Protein AF-0000000073562584 (afdb_homodimer)

Radius of gyration: 32.73 Å; Cα contacts (8 Å, |Δi|>4): 921; chains: 2; bounding box: 102×85×93 Å

Solvent-accessible surface area (backbone atoms only — not comparable to full-atom values): 42427 Å² total; per-residue (Å²): 137,87,75,88,80,78,80,85,76,90,83,78,82,82,82,84,82,82,87,72,78,71,86,74,71,77,76,73,79,75,75,80,73,74,75,76,76,76,72,78,68,73,70,78,65,72,64,77,77,76,74,70,84,66,80,80,74,76,72,54,72,81,56,58,74,55,69,82,58,73,89,52,61,44,70,71,53,54,75,42,48,68,43,17,34,62,40,52,63,36,45,43,69,56,48,53,50,49,45,62,71,48,52,84,73,62,59,84,88,52,83,65,54,64,65,41,46,51,49,52,35,33,29,35,41,25,60,45,56,55,57,65,60,52,9,58,71,66,72,48,49,50,66,54,46,50,51,48,33,52,51,49,43,55,50,41,26,60,62,27,50,73,50,34,50,74,74,52,68,69,56,50,58,74,54,45,39,68,80,35,54,74,77,43,61,62,54,52,30,30,45,50,72,48,70,29,41,36,47,74,82,79,67,81,71,65,77,65,79,74,64,67,76,70,76,60,81,48,34,32,23,33,45,37,31,16,33,74,40,34,47,48,32,42,70,38,55,72,38,58,47,83,60,49,65,44,56,48,47,70,69,54,54,58,63,75,76,61,48,68,70,34,21,39,31,34,56,77,82,53,73,43,57,70,68,31,48,77,49,48,25,47,72,46,53,54,56,71,72,60,88,64,85,79,58,52,77,63,49,52,49,43,21,52,50,34,58,58,59,53,45,43,44,51,48,45,53,50,54,45,38,60,26,26,36,45,55,24,44,26,49,61,89,47,54,89,45,42,46,29,49,48,38,34,44,50,18,48,52,49,68,44,75,72,75,57,80,66,77,72,82,124,138,84,83,87,83,82,76,87,73,81,85,77,87,74,86,81,84,80,79,85,71,76,78,66,83,75,76,82,77,77,74,78,75,71,75,72,74,76,71,79,65,72,68,80,66,72,66,76,74,76,73,69,84,66,81,80,74,77,70,57,71,81,56,55,76,54,69,81,57,73,90,53,64,44,71,70,54,52,74,41,47,70,41,16,32,65,40,51,61,36,46,43,69,55,47,54,50,49,44,62,71,48,52,84,72,62,60,85,88,52,83,66,54,64,62,43,48,52,49,51,35,33,29,36,40,24,58,44,56,56,57,66,58,54,8,58,74,66,72,49,49,50,66,55,45,49,52,48,33,53,50,48,45,55,50,39,26,60,62,28,50,75,50,35,50,73,74,53,69,69,57,50,59,72,54,44,39,68,80,35,56,76,76,43,61,61,54,51,30,31,44,50,73,48,72,28,42,37,47,73,81,79,65,80,71,66,77,66,76,74,62,66,76,70,76,60,79,47,35,30,25,31,45,37,31,16,32,73,41,34,47,49,33,42,70,38,55,72,36,58,48,82,60,50,64,44,54,48,47,69,69,53,54,59,64,76,76,62,49,68,72,35,21,39,32,36,55,78,82,52,74,44,59,70,70,29,49,77,49,48,24,45,71,47,54,54,56,72,77,60,88,66,85,80,58,51,76,62,50,50,50,43,25,52,49,34,57,58,58,53,45,43,45,52,48,44,51,48,53,45,38,59,24,26,37,45,56,25,44,26,50,63,89,46,54,87,45,43,46,29,49,50,38,34,44,51,19,49,52,51,69,43,76,73,76,57,80,69,77,72,84,126

Sequence (724 aa):
MKLKILLIMKNVATDSPETCQPACEAEPATPKFRDAQTQWEDPSHVDHMYCSTTPSVKVDKATQCEAEMGPTVTSTMVIDDARSRLYTGVRMVQFFTLVTVLLPFSKPSITLPVVDQILMTLMKLKLNLILGDIAHRFNVSTSMASIVISHWIDVMGEQFKVLIPWLPRETIRATMPLSFQMNYPQTTCIIDCAESAMQRATNHDSRSDTFSQYKSRNTVKYLVAVAPNGLIMFISDAYAGRSSDKFITMDSGFLDYLRAGDEVMADRGFTIRDLLDERRVSLNIPAFTYRRNQLTNEETTRTRRVANVRIHVERAIQRLKVFKILSQTVPISMAPKLDNILTICAGLVNLKSPLIRVPREVMKLKILLIMKNVATDSPETCQPACEAEPATPKFRDAQTQWEDPSHVDHMYCSTTPSVKVDKATQCEAEMGPTVTSTMVIDDARSRLYTGVRMVQFFTLVTVLLPFSKPSITLPVVDQILMTLMKLKLNLILGDIAHRFNVSTSMASIVISHWIDVMGEQFKVLIPWLPRETIRATMPLSFQMNYPQTTCIIDCAESAMQRATNHDSRSDTFSQYKSRNTVKYLVAVAPNGLIMFISDAYAGRSSDKFITMDSGFLDYLRAGDEVMADRGFTIRDLLDERRVSLNIPAFTYRRNQLTNEETTRTRRVANVRIHVERAIQRLKVFKILSQTVPISMAPKLDNILTICAGLVNLKSPLIRVPREV

Structure (mmCIF, N/CA/C/O backbone):
data_AF-0000000073562584-model_v1
#
loop_
_entity.id
_entity.type
_entity.pdbx_description
1 polymer 'DDE Tnp4 domain-containing protein'
#
loop_
_atom_site.group_PDB
_atom_site.id
_atom_site.type_symbol
_atom_site.label_atom_id
_atom_site.label_alt_id
_atom_site.label_comp_id
_atom_site.label_asym_id
_atom_site.label_entity_id
_atom_site.label_seq_id
_atom_site.pdbx_PDB_ins_code
_atom_site.Cartn_x
_atom_site.Cartn_y
_atom_site.Cartn_z
_atom_site.occupancy
_atom_site.B_iso_or_equiv
_atom_site.auth_seq_id
_atom_site.auth_comp_id
_atom_site.auth_asym_id
_atom_site.auth_atom_id
_atom_site.pdbx_PDB_model_num
ATOM 1 N N . MET A 1 1 ? 57.938 27.078 -41.125 1 16.44 1 MET A N 1
ATOM 2 C CA . MET A 1 1 ? 57.344 27.672 -42.312 1 16.44 1 MET A CA 1
ATOM 3 C C . MET A 1 1 ? 55.938 28.156 -42.062 1 16.44 1 MET A C 1
ATOM 5 O O . MET A 1 1 ? 55.125 27.438 -41.5 1 16.44 1 MET A O 1
ATOM 9 N N . LYS A 1 2 ? 55.688 29.594 -42.188 1 17.22 2 LYS A N 1
ATOM 10 C CA . LYS A 1 2 ? 55.031 30.844 -41.906 1 17.22 2 LYS A CA 1
ATOM 11 C C . LYS A 1 2 ? 53.75 30.984 -42.719 1 17.22 2 LYS A C 1
ATOM 13 O O . LYS A 1 2 ? 53.781 31.438 -43.875 1 17.22 2 LYS A O 1
ATOM 18 N N . LEU A 1 3 ? 52.938 29.828 -42.844 1 17.05 3 LEU A N 1
ATOM 19 C CA . LEU A 1 3 ? 52.188 29.5 -44.031 1 17.05 3 LEU A CA 1
ATOM 20 C C . LEU A 1 3 ? 51.188 30.609 -44.344 1 17.05 3 LEU A C 1
ATOM 22 O O . LEU A 1 3 ? 50.688 31.297 -43.438 1 17.05 3 LEU A O 1
ATOM 26 N N . LYS A 1 4 ? 50.688 30.688 -45.594 1 16.3 4 LYS A N 1
ATOM 27 C CA . LYS A 1 4 ? 50.25 31.594 -46.625 1 16.3 4 LYS A CA 1
ATOM 28 C C . LYS A 1 4 ? 48.812 32.094 -46.375 1 16.3 4 LYS A C 1
ATOM 30 O O . LYS A 1 4 ? 47.875 31.297 -46.312 1 16.3 4 LYS A O 1
ATOM 35 N N . ILE A 1 5 ? 48.531 33.312 -45.688 1 15.74 5 ILE A N 1
ATOM 36 C CA . ILE A 1 5 ? 47.656 34.25 -44.969 1 15.74 5 ILE A CA 1
ATOM 37 C C . ILE A 1 5 ? 46.656 34.844 -45.969 1 15.74 5 ILE A C 1
ATOM 39 O O . ILE A 1 5 ? 45.969 35.812 -45.625 1 15.74 5 ILE A O 1
ATOM 43 N N . LEU A 1 6 ? 46.656 34.188 -47.219 1 15.73 6 LEU A N 1
ATOM 44 C CA . LEU A 1 6 ? 46.344 35.188 -48.219 1 15.73 6 LEU A CA 1
ATOM 45 C C . LEU A 1 6 ? 44.938 35.75 -48.031 1 15.73 6 LEU A C 1
ATOM 47 O O . LEU A 1 6 ? 44.094 35.094 -47.469 1 15.73 6 LEU A O 1
ATOM 51 N N . LEU A 1 7 ? 44.344 36.656 -48.938 1 15.59 7 LEU A N 1
ATOM 52 C CA . LEU A 1 7 ? 43.969 38.031 -49.219 1 15.59 7 LEU A CA 1
ATOM 53 C C . LEU A 1 7 ? 42.469 38.125 -49.406 1 15.59 7 LEU A C 1
ATOM 55 O O . LEU A 1 7 ? 41.812 39.094 -48.969 1 15.59 7 LEU A O 1
ATOM 59 N N . ILE A 1 8 ? 41.75 37.156 -50.062 1 15.28 8 ILE A N 1
ATOM 60 C CA . ILE A 1 8 ? 41.188 37.781 -51.281 1 15.28 8 ILE A CA 1
ATOM 61 C C . ILE A 1 8 ? 39.938 38.562 -50.906 1 15.28 8 ILE A C 1
ATOM 63 O O . ILE A 1 8 ? 39.344 38.344 -49.844 1 15.28 8 ILE A O 1
ATOM 67 N N . MET A 1 9 ? 38.656 38.438 -51.625 1 15.79 9 MET A N 1
ATOM 68 C CA . MET A 1 9 ? 38.062 39.25 -52.688 1 15.79 9 MET A CA 1
ATOM 69 C C . MET A 1 9 ? 36.781 39.938 -52.188 1 15.79 9 MET A C 1
ATOM 71 O O . MET A 1 9 ? 36.406 40.969 -52.719 1 15.79 9 MET A O 1
ATOM 75 N N . LYS A 1 10 ? 35.844 39.281 -51.562 1 16.84 10 LYS A N 1
ATOM 76 C CA . LYS A 1 10 ? 34.531 39.625 -52.125 1 16.84 10 LYS A CA 1
ATOM 77 C C . LYS A 1 10 ? 34.094 41.031 -51.688 1 16.84 10 LYS A C 1
ATOM 79 O O . LYS A 1 10 ? 34.375 41.406 -50.531 1 16.84 10 LYS A O 1
ATOM 84 N N . ASN A 1 11 ? 33.625 41.875 -52.625 1 16.86 11 ASN A N 1
ATOM 85 C CA . ASN A 1 11 ? 33.156 43.25 -52.875 1 16.86 11 ASN A CA 1
ATOM 86 C C . ASN A 1 11 ? 32.031 43.656 -51.938 1 16.86 11 ASN A C 1
ATOM 88 O O . ASN A 1 11 ? 31.234 42.812 -51.531 1 16.86 11 ASN A O 1
ATOM 92 N N . VAL A 1 12 ? 31.844 44.938 -51.656 1 16.55 12 VAL A N 1
ATOM 93 C CA . VAL A 1 12 ? 31.516 45.875 -50.562 1 16.55 12 VAL A CA 1
ATOM 94 C C . VAL A 1 12 ? 30.062 46.281 -50.656 1 16.55 12 VAL A C 1
ATOM 96 O O . VAL A 1 12 ? 29.578 47.125 -49.875 1 16.55 12 VAL A O 1
ATOM 99 N N . ALA A 1 13 ? 29.375 45.938 -51.844 1 16.83 13 ALA A N 1
ATOM 100 C CA . ALA A 1 13 ? 28.578 47.094 -52.188 1 16.83 13 ALA A CA 1
ATOM 101 C C . ALA A 1 13 ? 27.719 47.531 -51 1 16.83 13 ALA A C 1
ATOM 103 O O . ALA A 1 13 ? 27.453 46.75 -50.094 1 16.83 13 ALA A O 1
ATOM 104 N N . THR A 1 14 ? 26.766 48.469 -51.344 1 16.52 14 THR A N 1
ATOM 105 C CA . THR A 1 14 ? 26.406 49.812 -50.906 1 16.52 14 THR A CA 1
ATOM 106 C C . THR A 1 14 ? 25.359 49.75 -49.812 1 16.52 14 THR A C 1
ATOM 108 O O . THR A 1 14 ? 25.5 50.406 -48.781 1 16.52 14 THR A O 1
ATOM 111 N N . ASP A 1 15 ? 24.094 49.688 -50.281 1 18.39 15 ASP A N 1
ATOM 112 C CA . ASP A 1 15 ? 23.078 50.719 -50.094 1 18.39 15 ASP A CA 1
ATOM 113 C C . ASP A 1 15 ? 22.438 50.594 -48.688 1 18.39 15 ASP A C 1
ATOM 115 O O . ASP A 1 15 ? 22.344 49.5 -48.156 1 18.39 15 ASP A O 1
ATOM 119 N N . SER A 1 16 ? 21.797 51.656 -48.344 1 17.27 16 SER A N 1
ATOM 120 C CA . SER A 1 16 ? 21.703 52.281 -47.031 1 17.27 16 SER A CA 1
ATOM 121 C C . SER A 1 16 ? 20.781 51.469 -46.094 1 17.27 16 SER A C 1
ATOM 123 O O . SER A 1 16 ? 20.031 50.625 -46.562 1 17.27 16 SER A O 1
ATOM 125 N N . PRO A 1 17 ? 20.125 52.219 -45.219 1 17.3 17 PRO A N 1
ATOM 126 C CA . PRO A 1 17 ? 20.234 52.188 -43.75 1 17.3 17 PRO A CA 1
ATOM 127 C C . PRO A 1 17 ? 19.094 51.406 -43.094 1 17.3 17 PRO A C 1
ATOM 129 O O . PRO A 1 17 ? 19.312 50.688 -42.125 1 17.3 17 PRO A O 1
ATOM 132 N N . GLU A 1 18 ? 17.812 51.781 -43.531 1 18.31 18 GLU A N 1
ATOM 133 C CA . GLU A 1 18 ? 17.016 52.344 -42.469 1 18.31 18 GLU A CA 1
ATOM 134 C C . GLU A 1 18 ? 16.453 51.25 -41.562 1 18.31 18 GLU A C 1
ATOM 136 O O . GLU A 1 18 ? 16.391 50.094 -41.938 1 18.31 18 GLU A O 1
ATOM 141 N N . THR A 1 19 ? 15.336 51.75 -40.594 1 18.61 19 THR A N 1
ATOM 142 C CA . THR A 1 19 ? 15.023 51.625 -39.188 1 18.61 19 THR A CA 1
ATOM 143 C C . THR A 1 19 ? 14.148 50.375 -38.938 1 18.61 19 THR A C 1
ATOM 145 O O . THR A 1 19 ? 13.125 50.188 -39.625 1 18.61 19 THR A O 1
ATOM 148 N N . CYS A 1 20 ? 14.547 49.375 -38.156 1 16.91 20 CYS A N 1
ATOM 149 C CA . CYS A 1 20 ? 14.25 47.969 -38.062 1 16.91 20 CYS A CA 1
ATOM 150 C C . CYS A 1 20 ? 12.883 47.719 -37.438 1 16.91 20 CYS A C 1
ATOM 152 O O . CYS A 1 20 ? 12.391 46.594 -37.406 1 16.91 20 CYS A O 1
ATOM 154 N N . GLN A 1 21 ? 12.266 48.781 -36.75 1 18.09 21 GLN A N 1
ATOM 155 C CA . GLN A 1 21 ? 11.938 48.125 -35.469 1 18.09 21 GLN A CA 1
ATOM 156 C C . GLN A 1 21 ? 10.719 47.219 -35.625 1 18.09 21 GLN A C 1
ATOM 158 O O . GLN A 1 21 ? 9.656 47.656 -36.031 1 18.09 21 GLN A O 1
ATOM 163 N N . PRO A 1 22 ? 10.828 46 -35.844 1 18.75 22 PRO A N 1
ATOM 164 C CA . PRO A 1 22 ? 9.75 45.062 -36.219 1 18.75 22 PRO A CA 1
ATOM 165 C C . PRO A 1 22 ? 8.664 44.969 -35.125 1 18.75 22 PRO A C 1
ATOM 167 O O . PRO A 1 22 ? 8.969 44.688 -33.969 1 18.75 22 PRO A O 1
ATOM 170 N N . ALA A 1 23 ? 7.664 45.875 -35.188 1 18.72 23 ALA A N 1
ATOM 171 C CA . ALA A 1 23 ? 6.602 45.938 -34.188 1 18.72 23 ALA A CA 1
ATOM 172 C C . ALA A 1 23 ? 6.074 44.531 -33.875 1 18.72 23 ALA A C 1
ATOM 17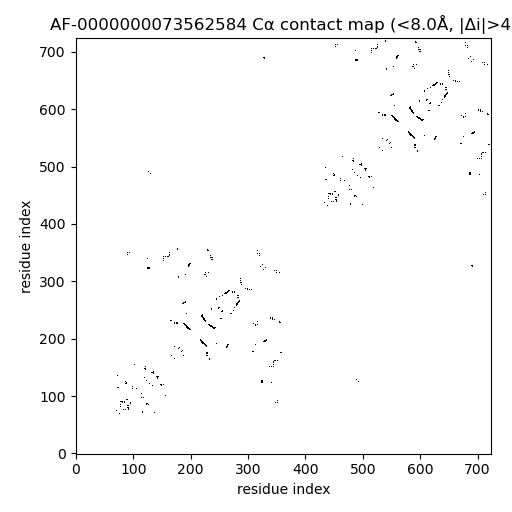4 O O . ALA A 1 23 ? 5.594 43.812 -34.75 1 18.72 23 ALA A O 1
ATOM 175 N N . CYS A 1 24 ? 6.543 43.844 -32.75 1 17.11 24 CYS A N 1
ATOM 176 C CA . CYS A 1 24 ? 6.566 42.469 -32.25 1 17.11 24 CYS A CA 1
ATOM 177 C C . CYS A 1 24 ? 5.156 41.906 -32.156 1 17.11 24 CYS A C 1
ATOM 179 O O . CYS A 1 24 ? 4.945 40.688 -32.406 1 17.11 24 CYS A O 1
ATOM 181 N N . GLU A 1 25 ? 4.242 42.688 -31.594 1 17.83 25 GLU A N 1
ATOM 182 C CA . GLU A 1 25 ? 3.748 42 -30.391 1 17.83 25 GLU A CA 1
ATOM 183 C C . GLU A 1 25 ? 2.648 41 -30.734 1 17.83 25 GLU A C 1
ATOM 185 O O . GLU A 1 25 ? 2.146 40.312 -29.844 1 17.83 25 GLU A O 1
ATOM 190 N N . ALA A 1 26 ? 2.141 40.906 -31.906 1 18.67 26 ALA A N 1
ATOM 191 C CA . ALA A 1 26 ? 0.718 40.594 -31.859 1 18.67 26 ALA A CA 1
ATOM 192 C C . ALA A 1 26 ? 0.485 39.25 -31.172 1 18.67 26 ALA A C 1
ATOM 194 O O . ALA A 1 26 ? 1.261 38.281 -31.344 1 18.67 26 ALA A O 1
ATOM 195 N N . GLU A 1 27 ? -0.428 39.094 -30.156 1 20.31 27 GLU A N 1
ATOM 196 C CA . GLU A 1 27 ? -0.775 38.125 -29.125 1 20.31 27 GLU A CA 1
ATOM 197 C C . GLU A 1 27 ? -1.25 36.812 -29.734 1 20.31 27 GLU A C 1
ATOM 199 O O . GLU A 1 27 ? -2.154 36.812 -30.562 1 20.31 27 GLU A O 1
ATOM 204 N N . PRO A 1 28 ? -0.436 35.906 -30.016 1 19.95 28 PRO A N 1
ATOM 205 C CA . PRO A 1 28 ? -0.882 34.719 -30.75 1 19.95 28 PRO A CA 1
ATOM 206 C C . PRO A 1 28 ? -2.064 34.031 -30.078 1 19.95 28 PRO A C 1
ATOM 208 O O . PRO A 1 28 ? -2.184 34.031 -28.859 1 19.95 28 PRO A O 1
ATOM 211 N N . ALA A 1 29 ? -3.15 34 -30.781 1 20.91 29 ALA A N 1
ATOM 212 C CA . ALA A 1 29 ? -4.402 33.375 -30.375 1 20.91 29 ALA A CA 1
ATOM 213 C C . ALA A 1 29 ? -4.172 31.922 -29.938 1 20.91 29 ALA A C 1
ATOM 215 O O . ALA A 1 29 ? -3.527 31.141 -30.641 1 20.91 29 ALA A O 1
ATOM 216 N N . THR A 1 30 ? -4.012 31.672 -28.641 1 20.38 30 THR A N 1
ATOM 217 C CA . THR A 1 30 ? -3.719 30.422 -27.969 1 20.38 30 THR A CA 1
ATOM 218 C C . THR A 1 30 ? -4.645 29.312 -28.453 1 20.38 30 THR A C 1
ATOM 220 O O . THR A 1 30 ? -5.867 29.484 -28.484 1 20.38 30 THR A O 1
ATOM 223 N N . PRO A 1 31 ? -4.25 28.531 -29.438 1 21.95 31 PRO A N 1
ATOM 224 C CA . PRO A 1 31 ? -5.133 27.484 -29.953 1 21.95 31 PRO A CA 1
ATOM 225 C C . PRO A 1 31 ? -5.73 26.625 -28.844 1 21.95 31 PRO A C 1
ATOM 227 O O . PRO A 1 31 ? -5.109 26.438 -27.797 1 21.95 31 PRO A O 1
ATOM 230 N N . LYS A 1 32 ? -7.02 26.594 -28.734 1 21.22 32 LYS A N 1
ATOM 231 C CA . LYS A 1 32 ? -7.848 25.875 -27.766 1 21.22 32 LYS A CA 1
ATOM 232 C C . LYS A 1 32 ? -7.574 24.375 -27.812 1 21.22 32 LYS A C 1
ATOM 234 O O . LYS A 1 32 ? -7.781 23.734 -28.844 1 21.22 32 LYS A O 1
ATOM 239 N N . PHE A 1 33 ? -6.406 23.938 -27.422 1 20.47 33 PHE A N 1
ATOM 240 C CA . PHE A 1 33 ? -6.109 22.516 -27.438 1 20.47 33 PHE A CA 1
ATOM 241 C C . PHE A 1 33 ? -7.234 21.719 -26.781 1 20.47 33 PHE A C 1
ATOM 243 O O . PHE A 1 33 ? -7.605 22 -25.641 1 20.47 33 PHE A O 1
ATOM 250 N N . ARG A 1 34 ? -8.195 21.281 -27.562 1 20.72 34 ARG A N 1
ATOM 251 C CA . ARG A 1 34 ? -9.234 20.375 -27.078 1 20.72 34 ARG A CA 1
ATOM 252 C C . ARG A 1 34 ? -8.617 19.188 -26.344 1 20.72 34 ARG A C 1
ATOM 254 O O . ARG A 1 34 ? -7.707 18.547 -26.844 1 20.72 34 ARG A O 1
ATOM 261 N N . ASP A 1 35 ? -8.641 19.266 -25.047 1 20.8 35 ASP A N 1
ATOM 262 C CA . ASP A 1 35 ? -8.172 18.266 -24.109 1 20.8 35 ASP A CA 1
ATOM 263 C C . ASP A 1 35 ? -8.672 16.875 -24.5 1 20.8 35 ASP A C 1
ATOM 265 O O . ASP A 1 35 ? -9.875 16.656 -24.641 1 20.8 35 ASP A O 1
ATOM 269 N N . ALA A 1 36 ? -8.055 16.203 -25.5 1 24.83 36 ALA A N 1
ATOM 270 C CA . ALA A 1 36 ? -8.367 14.812 -25.781 1 24.83 36 ALA A CA 1
ATOM 271 C C . ALA A 1 36 ? -8.547 14.008 -24.5 1 24.83 36 ALA A C 1
ATOM 273 O O . ALA A 1 36 ? -7.633 13.945 -23.672 1 24.83 36 ALA A O 1
ATOM 274 N N . GLN A 1 37 ? -9.75 14.008 -24 1 20.8 37 GLN A N 1
ATOM 275 C CA . GLN A 1 37 ? -10.211 13.258 -22.828 1 20.8 37 GLN A CA 1
ATOM 276 C C . GLN A 1 37 ? -9.781 11.797 -22.906 1 20.8 37 GLN A C 1
ATOM 278 O O . GLN A 1 37 ? -10.164 11.078 -23.844 1 20.8 37 GLN A O 1
ATOM 283 N N . THR A 1 38 ? -8.5 11.57 -22.688 1 23.86 38 THR A N 1
ATOM 284 C CA . THR A 1 38 ? -7.941 10.219 -22.641 1 23.86 38 THR A CA 1
ATOM 285 C C . THR A 1 38 ? -8.828 9.297 -21.812 1 23.86 38 THR A C 1
ATOM 287 O O . THR A 1 38 ? -8.961 9.484 -20.594 1 23.86 38 THR A O 1
ATOM 290 N N . GLN A 1 39 ? -9.992 8.93 -22.344 1 20.97 39 GLN A N 1
ATOM 291 C CA . GLN A 1 39 ? -10.883 7.973 -21.703 1 20.97 39 GLN A CA 1
ATOM 292 C C . GLN A 1 39 ? -10.156 6.672 -21.391 1 20.97 39 GLN A C 1
ATOM 294 O O . GLN A 1 39 ? -9.602 6.031 -22.281 1 20.97 39 GLN A O 1
ATOM 299 N N . TRP A 1 40 ? -9.508 6.68 -20.312 1 22.89 40 TRP A N 1
ATOM 300 C CA . TRP A 1 40 ? -8.844 5.492 -19.766 1 22.89 40 TRP A CA 1
ATOM 301 C C . TRP A 1 40 ? -9.797 4.301 -19.75 1 22.89 40 TRP A C 1
ATOM 303 O O . TRP A 1 40 ? -10.789 4.301 -19.031 1 22.89 40 TRP A O 1
ATOM 313 N N . GLU A 1 41 ? -10.359 3.861 -20.875 1 24.5 41 GLU A N 1
ATOM 314 C CA . GLU A 1 41 ? -11.234 2.693 -20.812 1 24.5 41 GLU A CA 1
ATOM 315 C C . GLU A 1 41 ? -10.492 1.483 -20.25 1 24.5 41 GLU A C 1
ATOM 317 O O . GLU A 1 41 ? -9.359 1.203 -20.656 1 24.5 41 GLU A O 1
ATOM 322 N N . ASP A 1 42 ? -10.688 1.191 -19.047 1 25.03 42 ASP A N 1
ATOM 323 C CA . ASP A 1 42 ? -10.281 -0.089 -18.484 1 25.03 42 ASP A CA 1
ATOM 324 C C . ASP A 1 42 ? -10.641 -1.245 -19.406 1 25.03 42 ASP A C 1
ATOM 326 O O . ASP A 1 42 ? -11.812 -1.461 -19.719 1 25.03 42 ASP A O 1
ATOM 330 N N . PRO A 1 43 ? -9.805 -1.478 -20.375 1 27.72 43 PRO A N 1
ATOM 331 C CA . PRO A 1 43 ? -10.133 -2.477 -21.391 1 27.72 43 PRO A CA 1
ATOM 332 C C . PRO A 1 43 ? -10.602 -3.799 -20.797 1 27.72 43 PRO A C 1
ATOM 334 O O . PRO A 1 43 ? -10.836 -4.766 -21.531 1 27.72 43 PRO A O 1
ATOM 337 N N . SER A 1 44 ? -10.453 -3.938 -19.516 1 26.8 44 SER A N 1
ATOM 338 C CA . SER A 1 44 ? -10.68 -5.332 -19.156 1 26.8 44 SER A CA 1
ATOM 339 C C . SER A 1 44 ? -12.102 -5.77 -19.484 1 26.8 44 SER A C 1
ATOM 341 O O . SER A 1 44 ? -12.461 -6.934 -19.297 1 26.8 44 SER A O 1
ATOM 343 N N . HIS A 1 45 ? -12.984 -4.723 -19.719 1 26.95 45 HIS A N 1
ATOM 344 C CA . HIS A 1 45 ? -14.359 -5.207 -19.688 1 26.95 45 HIS A CA 1
ATOM 345 C C . HIS A 1 45 ? -14.711 -5.922 -21 1 26.95 45 HIS A C 1
ATOM 347 O O . HIS A 1 45 ? -15.891 -6.148 -21.281 1 26.95 45 HIS A O 1
ATOM 353 N N . VAL A 1 46 ? -13.828 -5.965 -21.891 1 27.22 46 VAL A N 1
ATOM 354 C CA . VAL A 1 46 ? -14.555 -6.527 -23.031 1 27.22 46 VAL A CA 1
ATOM 355 C C . VAL A 1 46 ? -14.914 -7.98 -22.75 1 27.22 46 VAL A C 1
ATOM 357 O O . VAL A 1 46 ? -14.07 -8.875 -22.859 1 27.22 46 VAL A O 1
ATOM 360 N N . ASP A 1 47 ? -15.469 -8.344 -21.609 1 24.64 47 ASP A N 1
ATOM 361 C CA . ASP A 1 47 ? -15.922 -9.719 -21.422 1 24.64 47 ASP A CA 1
ATOM 362 C C . ASP A 1 47 ? -16.984 -10.086 -22.453 1 24.64 47 ASP A C 1
ATOM 364 O O . ASP A 1 47 ? -18.016 -9.43 -22.547 1 24.64 47 ASP A O 1
ATOM 368 N N . HIS A 1 48 ? -16.578 -10.375 -23.625 1 24.72 48 HIS A N 1
ATOM 369 C CA . HIS A 1 48 ? -17.562 -10.992 -24.5 1 24.72 48 HIS A CA 1
ATOM 370 C C . HIS A 1 48 ? -18.25 -12.18 -23.812 1 24.72 48 HIS A C 1
ATOM 372 O O . HIS A 1 48 ? -17.562 -13.094 -23.344 1 24.72 48 HIS A O 1
ATOM 378 N N . MET A 1 49 ? -19.375 -11.961 -23.156 1 23.81 49 MET A N 1
ATOM 379 C CA . MET A 1 49 ? -20.312 -12.914 -22.578 1 23.81 49 MET A CA 1
ATOM 380 C C . MET A 1 49 ? -20.75 -13.953 -23.609 1 23.81 49 MET A C 1
ATOM 382 O O . MET A 1 49 ? -21.594 -13.672 -24.453 1 23.81 49 MET A O 1
ATOM 386 N N . TYR A 1 50 ? -19.844 -14.68 -24.266 1 23.7 50 TYR A N 1
ATOM 387 C CA . TYR A 1 50 ? -20.5 -15.781 -24.953 1 23.7 50 TYR A CA 1
ATOM 388 C C . TYR A 1 50 ? -21.188 -16.719 -23.969 1 23.7 50 TYR A C 1
ATOM 390 O O . TYR A 1 50 ? -20.516 -17.5 -23.281 1 23.7 50 TYR A O 1
ATOM 398 N N . CYS A 1 51 ? -22.266 -16.344 -23.281 1 24.83 51 CYS A N 1
ATOM 399 C CA . CYS A 1 51 ? -23.109 -17.156 -22.422 1 24.83 51 CYS A CA 1
ATOM 400 C C . CYS A 1 51 ? -23.578 -18.422 -23.141 1 24.83 51 CYS A C 1
ATOM 402 O O . CYS A 1 51 ? -24.438 -18.359 -24.016 1 24.83 51 CYS A O 1
ATOM 404 N N . SER A 1 52 ? -22.656 -19.312 -23.562 1 25.48 52 SER A N 1
ATOM 405 C CA . SER A 1 52 ? -23.312 -20.578 -23.844 1 25.48 52 SER A CA 1
ATOM 406 C C . SER A 1 52 ? -24.062 -21.094 -22.625 1 25.48 52 SER A C 1
ATOM 408 O O . SER A 1 52 ? -23.641 -20.875 -21.484 1 25.48 52 SER A O 1
ATOM 410 N N . THR A 1 53 ? -25.375 -21.406 -22.75 1 27.12 53 THR A N 1
ATOM 411 C CA . THR A 1 53 ? -26.422 -21.922 -21.875 1 27.12 53 THR A CA 1
ATOM 412 C C . THR A 1 53 ? -25.953 -23.203 -21.188 1 27.12 53 THR A C 1
ATOM 414 O O . THR A 1 53 ? -25.906 -24.266 -21.797 1 27.12 53 THR A O 1
ATOM 417 N N . THR A 1 54 ? -24.734 -23.266 -20.625 1 27.34 54 THR A N 1
ATOM 418 C CA . THR A 1 54 ? -24.578 -24.562 -19.984 1 27.34 54 THR A CA 1
ATOM 419 C C . THR A 1 54 ? -25.562 -24.719 -18.828 1 27.34 54 THR A C 1
ATOM 421 O O . THR A 1 54 ? -25.781 -23.781 -18.062 1 27.34 54 THR A O 1
ATOM 424 N N . PRO A 1 55 ? -26.25 -25.938 -18.672 1 28.92 55 PRO A N 1
ATOM 425 C CA . PRO A 1 55 ? -27.297 -26.25 -17.703 1 28.92 55 PRO A CA 1
ATOM 426 C C . PRO A 1 55 ? -26.891 -25.953 -16.266 1 28.92 55 PRO A C 1
ATOM 428 O O . PRO A 1 55 ? -25.703 -25.969 -15.945 1 28.92 55 PRO A O 1
ATOM 431 N N . SER A 1 56 ? -27.703 -25.172 -15.594 1 28.77 56 SER A N 1
ATOM 432 C CA . SER A 1 56 ? -27.656 -24.719 -14.203 1 28.77 56 SER A CA 1
ATOM 433 C C . SER A 1 56 ? -27.375 -25.875 -13.25 1 28.77 56 SER A C 1
ATOM 435 O O . SER A 1 56 ? -28.172 -26.812 -13.148 1 28.77 56 SER A O 1
ATOM 437 N N . VAL A 1 57 ? -26.156 -26.312 -13.164 1 28.2 57 VAL A N 1
ATOM 438 C CA . VAL A 1 57 ? -25.969 -27.234 -12.062 1 28.2 57 VAL A CA 1
ATOM 439 C C . VAL A 1 57 ? -26.516 -26.625 -10.773 1 28.2 57 VAL A C 1
ATOM 441 O O . VAL A 1 57 ? -26.172 -25.5 -10.414 1 28.2 57 VAL A O 1
ATOM 444 N N . LYS A 1 58 ? -27.594 -27.188 -10.25 1 29.36 58 LYS A N 1
ATOM 445 C CA . LYS A 1 58 ? -28.25 -26.953 -8.961 1 29.36 58 LYS A CA 1
ATOM 446 C C . LYS A 1 58 ? -27.234 -26.969 -7.82 1 29.36 58 LYS A C 1
ATOM 448 O O . LYS A 1 58 ? -26.562 -27.984 -7.586 1 29.36 58 LYS A O 1
ATOM 453 N N . VAL A 1 59 ? -26.656 -25.828 -7.586 1 30.97 59 VAL A N 1
ATOM 454 C CA . VAL A 1 59 ? -25.922 -25.516 -6.367 1 30.97 59 VAL A CA 1
ATOM 455 C C . VAL A 1 59 ? -26.719 -25.969 -5.148 1 30.97 59 VAL A C 1
ATOM 457 O O . VAL A 1 59 ? -26.984 -25.188 -4.246 1 30.97 59 VAL A O 1
ATOM 460 N N . ASP A 1 60 ? -27.422 -27.016 -5.289 1 29.66 60 ASP A N 1
ATOM 461 C CA . ASP A 1 60 ? -28.375 -27.328 -4.219 1 29.66 60 ASP A CA 1
ATOM 462 C C . ASP A 1 60 ? -27.641 -27.578 -2.898 1 29.66 60 ASP A C 1
ATOM 464 O O . ASP A 1 60 ? -28.109 -27.172 -1.835 1 29.66 60 ASP A O 1
ATOM 468 N N . LYS A 1 61 ? -26.688 -28.625 -2.908 1 32.56 61 LYS A N 1
ATOM 469 C CA . LYS A 1 61 ? -26.375 -29.219 -1.614 1 32.56 61 LYS A CA 1
ATOM 470 C C . LYS A 1 61 ? -25.531 -28.281 -0.761 1 32.56 61 LYS A C 1
ATOM 472 O O . LYS A 1 61 ? -25.438 -28.438 0.457 1 32.56 61 LYS A O 1
ATOM 477 N N . ALA A 1 62 ? -24.562 -27.625 -1.279 1 31.78 62 ALA A N 1
ATOM 478 C CA . ALA A 1 62 ? -23.688 -26.797 -0.455 1 31.78 62 ALA A CA 1
ATOM 479 C C . ALA A 1 62 ? -24.453 -25.609 0.121 1 31.78 62 ALA A C 1
ATOM 481 O O . ALA A 1 62 ? -23.984 -24.969 1.069 1 31.78 62 ALA A O 1
ATOM 482 N N . THR A 1 63 ? -25.641 -25.172 -0.406 1 37.59 63 THR A N 1
ATOM 483 C CA . THR A 1 63 ? -26.531 -24.141 0.114 1 37.59 63 THR A CA 1
ATOM 484 C C . THR A 1 63 ? -27.234 -24.625 1.379 1 37.59 63 THR A C 1
ATOM 486 O O . THR A 1 63 ? -27.578 -23.828 2.246 1 37.59 63 THR A O 1
ATOM 489 N N . GLN A 1 64 ? -27.375 -25.938 1.537 1 33.69 64 GLN A N 1
ATOM 490 C CA . GLN A 1 64 ? -28.219 -26.438 2.619 1 33.69 64 GLN A CA 1
ATOM 491 C C . GLN A 1 64 ? -27.531 -26.266 3.971 1 33.69 64 GLN A C 1
ATOM 493 O O . GLN A 1 64 ? -28.188 -26.188 5.004 1 33.69 64 GLN A O 1
ATOM 498 N N . CYS A 1 65 ? -26.25 -26.516 4.094 1 35.47 65 CYS A N 1
ATOM 499 C CA . CYS A 1 65 ? -25.703 -26.391 5.445 1 35.47 65 CYS A CA 1
ATOM 500 C C . CYS A 1 65 ? -25.734 -24.938 5.895 1 35.47 65 CYS A C 1
ATOM 502 O O . CYS A 1 65 ? -25.328 -24.625 7.02 1 35.47 65 CYS A O 1
ATOM 504 N N . GLU A 1 66 ? -25.953 -23.984 5.09 1 39.03 66 GLU A N 1
ATOM 505 C CA . GLU A 1 66 ? -25.984 -22.562 5.422 1 39.03 66 GLU A CA 1
ATOM 506 C C . GLU A 1 66 ? -27.219 -22.219 6.266 1 39.03 66 GLU A C 1
ATOM 508 O O . GLU A 1 66 ? -27.422 -21.062 6.641 1 39.03 66 GLU A O 1
ATOM 513 N N . ALA A 1 67 ? -28.266 -23.016 6.262 1 38.12 67 ALA A N 1
ATOM 514 C CA . ALA A 1 67 ? -29.531 -22.609 6.848 1 38.12 67 ALA A CA 1
ATOM 515 C C . ALA A 1 67 ? -29.391 -22.328 8.344 1 38.12 67 ALA A C 1
ATOM 517 O O . ALA A 1 67 ? -30.047 -21.438 8.875 1 38.12 67 ALA A O 1
ATOM 518 N N . GLU A 1 68 ? -28.766 -23.156 9.188 1 42.88 68 GLU A N 1
ATOM 519 C CA . GLU A 1 68 ? -28.938 -22.969 10.625 1 42.88 68 GLU A CA 1
ATOM 520 C C . GLU A 1 68 ? -28 -21.875 11.148 1 42.88 68 GLU A C 1
ATOM 522 O O . GLU A 1 68 ? -28.141 -21.438 12.297 1 42.88 68 GLU A O 1
ATOM 527 N N . MET A 1 69 ? -26.797 -21.688 10.68 1 49.75 69 MET A N 1
ATOM 528 C CA . MET A 1 69 ? -25.891 -20.719 11.305 1 49.75 69 MET A CA 1
ATOM 529 C C . MET A 1 69 ? -26.109 -19.312 10.734 1 49.75 69 MET A C 1
ATOM 531 O O . MET A 1 69 ? -26.531 -19.172 9.586 1 49.75 69 MET A O 1
ATOM 535 N N . GLY A 1 70 ? -26.562 -18.266 11.438 1 57.44 70 GLY A N 1
ATOM 536 C CA . GLY A 1 70 ? -26.75 -16.859 11.109 1 57.44 70 GLY A CA 1
ATOM 537 C C . GLY A 1 70 ? -25.938 -16.406 9.906 1 57.44 70 GLY A C 1
ATOM 538 O O . GLY A 1 70 ? -25.109 -17.172 9.398 1 57.44 70 GLY A O 1
ATOM 539 N N . PRO A 1 71 ? -26.281 -15.266 9.258 1 75.94 71 PRO A N 1
ATOM 540 C CA . PRO A 1 71 ? -25.641 -14.781 8.031 1 75.94 71 PRO A CA 1
ATOM 541 C C . PRO A 1 71 ? -24.156 -14.516 8.211 1 75.94 71 PRO A C 1
ATOM 543 O O . PRO A 1 71 ? -23.734 -13.953 9.234 1 75.94 71 PRO A O 1
ATOM 546 N N . THR A 1 72 ? -23.312 -15.25 7.43 1 90.38 72 THR A N 1
ATOM 547 C CA . THR A 1 72 ? -21.875 -15.023 7.414 1 90.38 72 THR A CA 1
ATOM 548 C C . THR A 1 72 ? -21.531 -13.734 6.664 1 90.38 72 THR A C 1
ATOM 550 O O . THR A 1 72 ? -22.375 -13.203 5.934 1 90.38 72 THR A O 1
ATOM 553 N N . VAL A 1 73 ? -20.469 -13.164 6.957 1 94 73 VAL A N 1
ATOM 554 C CA . VAL A 1 73 ? -19.969 -12 6.215 1 94 73 VAL A CA 1
ATOM 555 C C . VAL A 1 73 ? -19.859 -12.352 4.73 1 94 73 VAL A C 1
ATOM 557 O O . VAL A 1 73 ? -20.203 -11.539 3.869 1 94 73 VAL A O 1
ATOM 560 N N . THR A 1 74 ? -19.469 -13.57 4.465 1 95.44 74 THR A N 1
ATOM 561 C CA . THR A 1 74 ? -19.297 -14.047 3.096 1 95.44 74 THR A CA 1
ATOM 562 C C . THR A 1 74 ? -20.609 -13.969 2.334 1 95.44 74 THR A C 1
ATOM 564 O O . THR A 1 74 ? -20.641 -13.617 1.151 1 95.44 74 THR A O 1
ATOM 567 N N . SER A 1 75 ? -21.688 -14.234 2.971 1 93.38 75 SER A N 1
ATOM 568 C CA . SER A 1 75 ? -23 -14.258 2.328 1 93.38 75 SER A CA 1
ATOM 569 C C . SER A 1 75 ? -23.406 -12.875 1.84 1 93.38 75 SER A C 1
ATOM 571 O O . SER A 1 75 ? -24.219 -12.742 0.923 1 93.38 75 SER A O 1
ATOM 573 N N . THR A 1 76 ? -22.781 -11.898 2.381 1 90.94 76 THR A N 1
ATOM 574 C CA . THR A 1 76 ? -23.125 -10.547 1.979 1 90.94 76 THR A CA 1
ATOM 575 C C . THR A 1 76 ? -22.031 -9.945 1.097 1 90.94 76 THR A C 1
ATOM 577 O O . THR A 1 76 ? -22.297 -9.055 0.289 1 90.94 76 THR A O 1
ATOM 580 N N . MET A 1 77 ? -20.891 -10.461 1.175 1 92.25 77 MET A N 1
ATOM 581 C CA . MET A 1 77 ? -19.766 -9.844 0.487 1 92.25 77 MET A CA 1
ATOM 582 C C . MET A 1 77 ? -19.484 -10.539 -0.843 1 92.25 77 MET A C 1
ATOM 584 O O . MET A 1 77 ? -19.047 -9.906 -1.802 1 92.25 77 MET A O 1
ATOM 588 N N . VAL A 1 78 ? -19.672 -11.82 -0.879 1 94.69 78 VAL A N 1
ATOM 589 C CA . VAL A 1 78 ? -19.391 -12.594 -2.082 1 94.69 78 VAL A CA 1
ATOM 590 C C . VAL A 1 78 ? -20.703 -13.07 -2.705 1 94.69 78 VAL A C 1
ATOM 592 O O . VAL A 1 78 ? -21.078 -14.242 -2.584 1 94.69 78 VAL A O 1
ATOM 595 N N . ILE A 1 79 ? -21.359 -12.133 -3.4 1 93.56 79 ILE A N 1
ATOM 596 C CA . ILE A 1 79 ? -22.703 -12.414 -3.871 1 93.56 79 ILE A CA 1
ATOM 597 C C . ILE A 1 79 ? -22.703 -12.547 -5.395 1 93.56 79 ILE A C 1
ATOM 599 O O . ILE A 1 79 ? -23.688 -13.016 -5.98 1 93.56 79 ILE A O 1
ATOM 603 N N . ASP A 1 80 ? -21.625 -12.117 -6.023 1 94.69 80 ASP A N 1
ATOM 604 C CA . ASP A 1 80 ? -21.453 -12.25 -7.465 1 94.69 80 ASP A CA 1
ATOM 605 C C . ASP A 1 80 ? -19.984 -12.289 -7.844 1 94.69 80 ASP A C 1
ATOM 607 O O . ASP A 1 80 ? -19.109 -12.188 -6.977 1 94.69 80 ASP A O 1
ATOM 611 N N . ASP A 1 81 ? -19.703 -12.5 -9.078 1 94.75 81 ASP A N 1
ATOM 612 C CA . ASP A 1 81 ? -18.328 -12.656 -9.539 1 94.75 81 ASP A CA 1
ATOM 613 C C . ASP A 1 81 ? -17.547 -11.344 -9.398 1 94.75 81 ASP A C 1
ATOM 615 O O . ASP A 1 81 ? -16.359 -11.352 -9.078 1 94.75 81 ASP A O 1
ATOM 619 N N . ALA A 1 82 ? -18.219 -10.281 -9.625 1 93.88 82 ALA A N 1
ATOM 620 C CA . ALA A 1 82 ? -17.547 -8.992 -9.516 1 93.88 82 ALA A CA 1
ATOM 621 C C . ALA A 1 82 ? -17.047 -8.75 -8.094 1 93.88 82 ALA A C 1
ATOM 623 O O . ALA A 1 82 ? -15.883 -8.375 -7.898 1 93.88 82 ALA A O 1
ATOM 624 N N . ARG A 1 83 ? -17.859 -9.031 -7.176 1 94.06 83 ARG A N 1
ATOM 625 C CA . ARG A 1 83 ? -17.484 -8.852 -5.777 1 94.06 83 ARG A CA 1
ATOM 626 C C . ARG A 1 83 ? -16.438 -9.875 -5.352 1 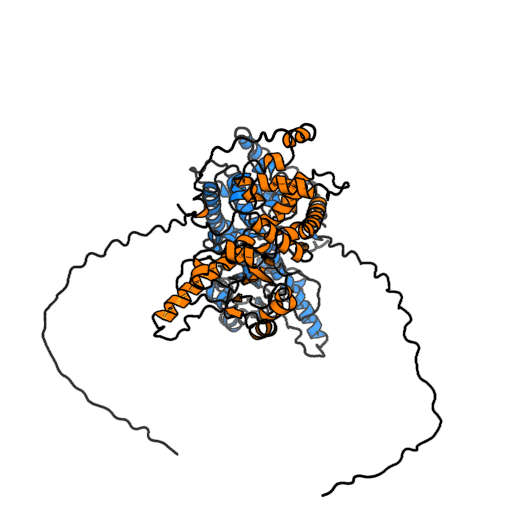94.06 83 ARG A C 1
ATOM 628 O O . ARG A 1 83 ? -15.516 -9.555 -4.602 1 94.06 83 ARG A O 1
ATOM 635 N N . SER A 1 84 ? -16.656 -11.055 -5.836 1 96.62 84 SER A N 1
ATOM 636 C CA . SER A 1 84 ? -15.688 -12.094 -5.488 1 96.62 84 SER A CA 1
ATOM 637 C C . SER A 1 84 ? -14.289 -11.734 -5.996 1 96.62 84 SER A C 1
ATOM 639 O O . SER A 1 84 ? -13.312 -11.828 -5.254 1 96.62 84 SER A O 1
ATOM 641 N N . ARG A 1 85 ? -14.227 -11.281 -7.215 1 95.5 85 ARG A N 1
ATOM 642 C CA . ARG A 1 85 ? -12.945 -10.898 -7.793 1 95.5 85 ARG A CA 1
ATOM 643 C C . ARG A 1 85 ? -12.336 -9.719 -7.043 1 95.5 85 ARG A C 1
ATOM 645 O O . ARG A 1 85 ? -11.125 -9.672 -6.828 1 95.5 85 ARG A O 1
ATOM 652 N N . LEU A 1 86 ? -13.148 -8.867 -6.648 1 95.25 86 LEU A N 1
ATOM 653 C CA . LEU A 1 86 ? -12.703 -7.684 -5.926 1 95.25 86 LEU A CA 1
ATOM 654 C C . LEU A 1 86 ? -12.047 -8.062 -4.605 1 95.25 86 LEU A C 1
ATOM 656 O O . LEU A 1 86 ? -11 -7.523 -4.254 1 95.25 86 LEU A O 1
ATOM 660 N N . TYR A 1 87 ? -12.625 -8.977 -3.92 1 97.12 87 TYR A N 1
ATOM 661 C CA . TYR A 1 87 ? -12.211 -9.219 -2.541 1 97.12 87 TYR A CA 1
ATOM 662 C C . TYR A 1 87 ? -11.266 -10.414 -2.455 1 97.12 87 TYR A C 1
ATOM 664 O O . TYR A 1 87 ? -10.531 -10.562 -1.476 1 97.12 87 TYR A O 1
ATOM 672 N N . THR A 1 88 ? -11.273 -11.297 -3.504 1 97.19 88 THR A N 1
ATOM 673 C CA . THR A 1 88 ? -10.5 -12.523 -3.371 1 97.19 88 THR A CA 1
ATOM 674 C C . THR A 1 88 ? -9.57 -12.703 -4.566 1 97.19 88 THR A C 1
ATOM 676 O O . THR A 1 88 ? -8.625 -13.5 -4.512 1 97.19 88 THR A O 1
ATOM 679 N N . GLY A 1 89 ? -9.883 -12.117 -5.641 1 96.19 89 GLY A N 1
ATOM 680 C CA . GLY A 1 89 ? -9.078 -12.266 -6.848 1 96.19 89 GLY A CA 1
ATOM 681 C C . GLY A 1 89 ? -9.539 -13.398 -7.742 1 96.19 89 GLY A C 1
ATOM 682 O O . GLY A 1 89 ? -9 -13.602 -8.828 1 96.19 89 GLY A O 1
ATOM 683 N N . VAL A 1 90 ? -10.562 -14.133 -7.324 1 96.69 90 VAL A N 1
ATOM 684 C CA . VAL A 1 90 ? -11.031 -15.25 -8.133 1 96.69 90 VAL A CA 1
ATOM 685 C C . VAL A 1 90 ? -12.547 -15.18 -8.281 1 96.69 90 VAL A C 1
ATOM 687 O O . VAL A 1 90 ? -13.211 -14.398 -7.59 1 96.69 90 VAL A O 1
ATOM 690 N N . ARG A 1 91 ? -13.023 -15.945 -9.188 1 96.19 91 ARG A N 1
ATOM 691 C CA . ARG A 1 91 ? -14.469 -16.016 -9.391 1 96.19 91 ARG A CA 1
ATOM 692 C C . ARG A 1 91 ? -15.164 -16.641 -8.195 1 96.19 91 ARG A C 1
ATOM 694 O O . ARG A 1 91 ? -14.539 -17.344 -7.402 1 96.19 91 ARG A O 1
ATOM 701 N N . MET A 1 92 ? -16.469 -16.406 -8.141 1 97.12 92 MET A N 1
ATOM 702 C CA . MET A 1 92 ? -17.266 -16.875 -7.004 1 97.12 92 MET A CA 1
ATOM 703 C C . MET A 1 92 ? -17.219 -18.391 -6.898 1 97.12 92 MET A C 1
ATOM 705 O O . MET A 1 92 ? -16.984 -18.938 -5.816 1 97.12 92 MET A O 1
ATOM 709 N N . VAL A 1 93 ? -17.391 -19.062 -8 1 96.06 93 VAL A N 1
ATOM 710 C CA . VAL A 1 93 ? -17.391 -20.531 -8.008 1 96.06 93 VAL A CA 1
ATOM 711 C C . VAL A 1 93 ? -16.031 -21.047 -7.551 1 96.06 93 VAL A C 1
ATOM 713 O O . VAL A 1 93 ? -15.945 -22.031 -6.812 1 96.06 93 VAL A O 1
ATOM 716 N N . GLN A 1 94 ? -15.023 -20.375 -7.98 1 96.75 94 GLN A N 1
ATOM 717 C CA . GLN A 1 94 ? -13.672 -20.75 -7.586 1 96.75 94 GLN A CA 1
ATOM 718 C C . GLN A 1 94 ? -13.445 -20.531 -6.094 1 96.75 94 GLN A C 1
ATOM 720 O O . GLN A 1 94 ? -12.82 -21.344 -5.418 1 96.75 94 GLN A O 1
ATOM 725 N N . PHE A 1 95 ? -14 -19.469 -5.613 1 97.88 95 PHE A N 1
ATOM 726 C CA . PHE A 1 95 ? -13.891 -19.188 -4.188 1 97.88 95 PHE A CA 1
ATOM 727 C C . PHE A 1 95 ? -14.523 -20.297 -3.359 1 97.88 95 PHE A C 1
ATOM 729 O O . PHE A 1 95 ? -13.898 -20.828 -2.436 1 97.88 95 PHE A O 1
ATOM 736 N N . PHE A 1 96 ? -15.641 -20.625 -3.674 1 96.81 96 PHE A N 1
ATOM 737 C CA . PHE A 1 96 ? -16.344 -21.625 -2.877 1 96.81 96 PHE A CA 1
ATOM 738 C C . PHE A 1 96 ? -15.711 -23 -3.066 1 96.81 96 PHE A C 1
ATOM 740 O O . PHE A 1 96 ? -15.703 -23.812 -2.141 1 96.81 96 PHE A O 1
ATOM 747 N N . THR A 1 97 ? -15.148 -23.266 -4.234 1 96.69 97 THR A N 1
ATOM 748 C CA . THR A 1 97 ? -14.375 -24.484 -4.426 1 96.69 97 THR A CA 1
ATOM 749 C C . THR A 1 97 ? -13.164 -24.5 -3.5 1 96.69 97 THR A C 1
ATOM 751 O O . THR A 1 97 ? -12.867 -25.531 -2.885 1 96.69 97 THR A O 1
ATOM 754 N N . LEU A 1 98 ? -12.492 -23.359 -3.371 1 97.31 98 LEU A N 1
ATOM 755 C CA . LEU A 1 98 ? -11.359 -23.25 -2.457 1 97.31 98 LEU A CA 1
ATOM 756 C C . LEU A 1 98 ? -11.797 -23.516 -1.02 1 97.31 98 LEU A C 1
ATOM 758 O O . LEU A 1 98 ? -11.109 -24.219 -0.275 1 97.31 98 LEU A O 1
ATOM 762 N N . VAL A 1 99 ? -12.891 -22.953 -0.67 1 97.75 99 VAL A N 1
ATOM 763 C CA . VAL A 1 99 ? -13.406 -23.156 0.681 1 97.75 99 VAL A CA 1
ATOM 764 C C . VAL A 1 99 ? -13.633 -24.641 0.941 1 97.75 99 VAL A C 1
ATOM 766 O O . VAL A 1 99 ? -13.25 -25.156 1.994 1 97.75 99 VAL A O 1
ATOM 769 N N . THR A 1 100 ? -14.18 -25.312 -0.023 1 96.81 100 THR A N 1
ATOM 770 C CA . THR A 1 100 ? -14.477 -26.734 0.116 1 96.81 100 THR A CA 1
ATOM 771 C C . THR A 1 100 ? -13.188 -27.531 0.264 1 96.81 100 THR A C 1
ATOM 773 O O . THR A 1 100 ? -13.094 -28.406 1.127 1 96.81 100 THR A O 1
ATOM 776 N N . VAL A 1 101 ? -12.211 -27.188 -0.471 1 96.62 101 VAL A N 1
ATOM 777 C CA . VAL A 1 101 ? -10.953 -27.938 -0.478 1 96.62 101 VAL A CA 1
ATOM 778 C C . VAL A 1 101 ? -10.188 -27.656 0.813 1 96.62 101 VAL A C 1
ATOM 780 O O . VAL A 1 101 ? -9.5 -28.531 1.33 1 96.62 101 VAL A O 1
ATOM 783 N N . LEU A 1 102 ? -10.367 -26.516 1.415 1 97.88 102 LEU A N 1
ATOM 784 C CA . LEU A 1 102 ? -9.57 -26.109 2.566 1 97.88 102 LEU A CA 1
ATOM 785 C C . LEU A 1 102 ? -10.273 -26.469 3.871 1 97.88 102 LEU A C 1
ATOM 787 O O . LEU A 1 102 ? -9.656 -26.438 4.938 1 97.88 102 LEU A O 1
ATOM 791 N N . LEU A 1 103 ? -11.469 -26.875 3.805 1 96.62 103 LEU A N 1
ATOM 792 C CA . LEU A 1 103 ? -12.32 -27.125 4.965 1 96.62 103 LEU A CA 1
ATOM 793 C C . LEU A 1 103 ? -11.656 -28.125 5.914 1 96.62 103 LEU A C 1
ATOM 795 O O . LEU A 1 103 ? -11.672 -27.922 7.133 1 96.62 103 LEU A O 1
ATOM 799 N N . PRO A 1 104 ? -10.984 -29.125 5.367 1 96.56 104 PRO A N 1
ATOM 800 C CA . PRO A 1 104 ? -10.391 -30.125 6.258 1 96.56 104 PRO A CA 1
ATOM 801 C C . PRO A 1 104 ? -9.25 -29.562 7.102 1 96.56 104 PRO A C 1
ATOM 803 O O . PRO A 1 104 ? -8.844 -30.172 8.094 1 96.56 104 PRO A O 1
ATOM 806 N N . PHE A 1 105 ? -8.773 -28.438 6.785 1 97.12 105 PHE A N 1
ATOM 807 C CA . PHE A 1 105 ? -7.598 -27.906 7.465 1 97.12 105 PHE A CA 1
ATOM 808 C C . PHE A 1 105 ? -8 -26.859 8.492 1 97.12 105 PHE A C 1
ATOM 810 O O . PHE A 1 105 ? -7.145 -26.156 9.047 1 97.12 105 PHE A O 1
ATOM 817 N N . SER A 1 106 ? -9.258 -26.75 8.781 1 95.56 106 SER A N 1
ATOM 818 C CA . SER A 1 106 ? -9.75 -25.766 9.742 1 95.56 106 SER A CA 1
ATOM 819 C C . SER A 1 106 ? -9.336 -26.125 11.164 1 95.56 106 SER A C 1
ATOM 821 O O . SER A 1 106 ? -9.094 -27.297 11.469 1 95.56 106 SER A O 1
ATOM 823 N N . LYS A 1 107 ? -9.219 -25.078 11.945 1 93.19 107 LYS A N 1
ATOM 824 C CA . LYS A 1 107 ? -8.953 -25.266 13.367 1 93.19 107 LYS A CA 1
ATOM 825 C C . LYS A 1 107 ? -10.242 -25.188 14.18 1 93.19 107 LYS A C 1
ATOM 827 O O . LYS A 1 107 ? -10.914 -24.156 14.172 1 93.19 107 LYS A O 1
ATOM 832 N N . PRO A 1 108 ? -10.43 -26.125 14.984 1 88.19 108 PRO A N 1
ATOM 833 C CA . PRO A 1 108 ? -11.672 -26.141 15.758 1 88.19 108 PRO A CA 1
ATOM 834 C C . PRO A 1 108 ? -11.734 -25.047 16.812 1 88.19 108 PRO A C 1
ATOM 836 O O . PRO A 1 108 ? -12.82 -24.625 17.219 1 88.19 108 PRO A O 1
ATOM 839 N N . SER A 1 109 ? -10.672 -24.531 17.188 1 90.5 109 SER A N 1
ATOM 840 C CA . SER A 1 109 ? -10.625 -23.547 18.266 1 90.5 109 SER A CA 1
ATOM 841 C C . SER A 1 109 ? -11.125 -22.188 17.781 1 90.5 109 SER A C 1
ATOM 843 O O . SER A 1 109 ? -11.414 -21.297 18.594 1 90.5 109 SER A O 1
ATOM 845 N N . ILE A 1 110 ? -11.242 -22.125 16.5 1 91.12 110 ILE A N 1
ATOM 846 C CA . ILE A 1 110 ? -11.695 -20.859 15.953 1 91.12 110 ILE A CA 1
ATOM 847 C C . ILE A 1 110 ? -13.195 -20.906 15.688 1 91.12 110 ILE A C 1
ATOM 849 O O . ILE A 1 110 ? -13.672 -21.75 14.922 1 91.12 110 ILE A O 1
ATOM 853 N N . THR A 1 111 ? -13.93 -19.953 16.266 1 89.88 111 THR A N 1
ATOM 854 C CA . THR A 1 111 ? -15.391 -19.969 16.219 1 89.88 111 THR A CA 1
ATOM 855 C C . THR A 1 111 ? -15.906 -19.328 14.93 1 89.88 111 THR A C 1
ATOM 857 O O . THR A 1 111 ? -17.031 -19.594 14.516 1 89.88 111 THR A O 1
ATOM 860 N N . LEU A 1 112 ? -15.133 -18.562 14.352 1 94.5 112 LEU A N 1
ATOM 861 C CA . LEU A 1 112 ? -15.516 -17.922 13.094 1 94.5 112 LEU A CA 1
ATOM 862 C C . LEU A 1 112 ? -15.727 -18.953 12 1 94.5 112 LEU A C 1
ATOM 864 O O . LEU A 1 112 ? -14.914 -19.875 11.844 1 94.5 112 LEU A O 1
ATOM 868 N N . PRO A 1 113 ? -16.859 -18.844 11.273 1 96.31 113 PRO A N 1
ATOM 869 C CA . PRO A 1 113 ? -17.062 -19.797 10.18 1 96.31 113 PRO A CA 1
ATOM 870 C C . PRO A 1 113 ? -15.875 -19.859 9.219 1 96.31 113 PRO A C 1
ATOM 872 O O . PRO A 1 113 ? -15.258 -18.828 8.922 1 96.31 113 PRO A O 1
ATOM 875 N N . VAL A 1 114 ? -15.609 -21.062 8.727 1 97.38 114 VAL A N 1
ATOM 876 C CA . VAL A 1 114 ? -14.422 -21.297 7.918 1 97.38 114 VAL A CA 1
ATOM 877 C C . VAL A 1 114 ? -14.477 -20.453 6.656 1 97.38 114 VAL A C 1
ATOM 879 O O . VAL A 1 114 ? -13.461 -19.891 6.227 1 97.38 114 VAL A O 1
ATOM 882 N N . VAL A 1 115 ? -15.688 -20.359 6.078 1 97.94 115 VAL A N 1
ATOM 883 C CA . VAL A 1 115 ? -15.844 -19.594 4.852 1 97.94 115 VAL A CA 1
ATOM 884 C C . VAL A 1 115 ? -15.438 -18.141 5.105 1 97.94 115 VAL A C 1
ATOM 886 O O . VAL A 1 115 ? -14.797 -17.516 4.258 1 97.94 115 VAL A O 1
ATOM 889 N N . ASP A 1 116 ? -15.719 -17.609 6.25 1 98.25 116 ASP A N 1
ATOM 890 C CA . ASP A 1 116 ? -15.359 -16.25 6.602 1 98.25 116 ASP A CA 1
ATOM 891 C C . ASP A 1 116 ? -13.859 -16.125 6.891 1 98.25 116 ASP A C 1
ATOM 893 O O . ASP A 1 116 ? -13.242 -15.102 6.605 1 98.25 116 ASP A O 1
ATOM 897 N N . GLN A 1 117 ? -13.312 -17.172 7.445 1 98.44 117 GLN A N 1
ATOM 898 C CA . GLN A 1 117 ? -11.875 -17.172 7.695 1 98.44 117 GLN A CA 1
ATOM 899 C C . GLN A 1 117 ? -11.086 -17.094 6.387 1 98.44 117 GLN A C 1
ATOM 901 O O . GLN A 1 117 ? -10.133 -16.312 6.281 1 98.44 117 GLN A O 1
ATOM 906 N N . ILE A 1 118 ? -11.523 -17.828 5.484 1 98.56 118 ILE A N 1
ATOM 907 C CA . ILE A 1 118 ? -10.852 -17.891 4.191 1 98.56 118 ILE A CA 1
ATOM 908 C C . ILE A 1 118 ? -11.039 -16.562 3.459 1 98.56 118 ILE A C 1
ATOM 910 O O . ILE A 1 118 ? -10.094 -16.016 2.893 1 98.56 118 ILE A O 1
ATOM 914 N N . LEU A 1 119 ? -12.273 -16.062 3.5 1 98.62 119 LEU A N 1
ATOM 915 C CA . LEU A 1 119 ? -12.531 -14.758 2.891 1 98.62 119 LEU A CA 1
ATOM 916 C C . LEU A 1 119 ? -11.656 -13.68 3.529 1 98.62 119 LEU A C 1
ATOM 918 O O . LEU A 1 119 ? -11.047 -12.867 2.824 1 98.62 119 LEU A O 1
ATOM 922 N N . MET A 1 120 ? -11.586 -13.711 4.789 1 98.19 120 MET A N 1
ATOM 923 C CA . MET A 1 120 ? -10.773 -12.766 5.551 1 98.19 120 MET A CA 1
ATOM 924 C C . MET A 1 120 ? -9.328 -12.773 5.078 1 98.19 120 MET A C 1
ATOM 926 O O . MET A 1 120 ? -8.734 -11.719 4.863 1 98.19 120 MET A O 1
ATOM 930 N N . THR A 1 121 ? -8.82 -13.875 4.922 1 98.69 121 THR A N 1
ATOM 931 C CA . THR A 1 121 ? -7.426 -14.055 4.535 1 98.69 121 THR A CA 1
ATOM 932 C C . THR A 1 121 ? -7.203 -13.594 3.096 1 98.69 121 THR A C 1
ATOM 934 O O . THR A 1 121 ? -6.25 -12.867 2.812 1 98.69 121 THR A O 1
ATOM 937 N N . LEU A 1 122 ? -8.078 -13.992 2.244 1 98.56 122 LEU A N 1
ATOM 938 C CA . LEU A 1 122 ? -7.949 -13.586 0.848 1 98.56 122 LEU A CA 1
ATOM 939 C C . LEU A 1 122 ? -8.125 -12.086 0.695 1 98.56 122 LEU A C 1
ATOM 941 O O . LEU A 1 122 ? -7.469 -11.453 -0.138 1 98.56 122 LEU A O 1
ATOM 945 N N . MET A 1 123 ? -8.984 -11.484 1.474 1 97.94 123 MET A N 1
ATOM 946 C CA . MET A 1 123 ? -9.172 -10.031 1.472 1 97.94 123 MET A CA 1
ATOM 947 C C . MET A 1 123 ? -7.887 -9.32 1.889 1 97.94 123 MET A C 1
ATOM 949 O O . MET A 1 123 ? -7.535 -8.281 1.321 1 97.94 123 MET A O 1
ATOM 953 N N . LYS A 1 124 ? -7.238 -9.852 2.879 1 98.12 124 LYS A N 1
ATOM 954 C CA . LYS A 1 124 ? -5.957 -9.297 3.311 1 98.12 124 LYS A CA 1
ATOM 955 C C . LYS A 1 124 ? -4.945 -9.297 2.17 1 98.12 124 LYS A C 1
ATOM 957 O O . LYS A 1 124 ? -4.277 -8.289 1.923 1 98.12 124 LYS A O 1
ATOM 962 N N . LEU A 1 125 ? -4.891 -10.32 1.463 1 98.25 125 LEU A N 1
ATOM 963 C CA . LEU A 1 125 ? -3.906 -10.461 0.397 1 98.25 125 LEU A CA 1
ATOM 964 C C . LEU A 1 125 ? -4.289 -9.609 -0.81 1 98.25 125 LEU A C 1
ATOM 966 O O . LEU A 1 125 ? -3.43 -8.969 -1.419 1 98.25 125 LEU A O 1
ATOM 970 N N . LYS A 1 126 ? -5.574 -9.609 -1.14 1 97.81 126 LYS A N 1
ATOM 971 C CA . LYS A 1 126 ? -6.059 -8.945 -2.346 1 97.81 126 LYS A CA 1
ATOM 972 C C . LYS A 1 126 ? -6.051 -7.43 -2.176 1 97.81 126 LYS A C 1
ATOM 974 O O . LYS A 1 126 ? -5.734 -6.695 -3.115 1 97.81 126 LYS A O 1
ATOM 979 N N . LEU A 1 127 ? -6.359 -6.969 -0.992 1 96.31 127 LEU A N 1
ATOM 980 C CA . LEU A 1 127 ? -6.574 -5.539 -0.805 1 96.31 127 LEU A CA 1
ATOM 981 C C . LEU A 1 127 ? -5.531 -4.949 0.14 1 96.31 127 LEU A C 1
ATOM 983 O O . LEU A 1 127 ? -5.457 -3.73 0.306 1 96.31 127 LEU A O 1
ATOM 987 N N . ASN A 1 128 ? -4.809 -5.758 0.745 1 95.88 128 ASN A N 1
ATOM 988 C CA . ASN A 1 128 ? -3.787 -5.352 1.703 1 95.88 128 ASN A CA 1
ATOM 989 C C . ASN A 1 128 ? -4.367 -4.473 2.807 1 95.88 128 ASN A C 1
ATOM 991 O O . ASN A 1 128 ? -3.768 -3.467 3.186 1 95.88 128 ASN A O 1
ATOM 995 N N . LEU A 1 129 ? -5.488 -4.875 3.291 1 95 129 LEU A N 1
ATOM 996 C CA . LEU A 1 129 ? -6.18 -4.133 4.34 1 95 129 LEU A CA 1
ATOM 997 C C . LEU A 1 129 ? -5.41 -4.207 5.656 1 95 129 LEU A C 1
ATOM 999 O O . LEU A 1 129 ? -4.734 -5.199 5.93 1 95 129 LEU A O 1
ATOM 1003 N N . ILE A 1 130 ? -5.559 -3.123 6.441 1 93.56 130 ILE A N 1
ATOM 1004 C CA . ILE A 1 130 ? -4.996 -3.176 7.789 1 93.56 130 ILE A CA 1
ATOM 1005 C C . ILE A 1 130 ? -5.84 -4.098 8.664 1 93.56 130 ILE A C 1
ATOM 1007 O O . ILE A 1 130 ? -7.035 -4.273 8.422 1 93.56 130 ILE A O 1
ATOM 1011 N N . LEU A 1 131 ? -5.23 -4.602 9.648 1 94.12 131 LEU A N 1
ATOM 1012 C CA . LEU A 1 131 ? -5.875 -5.602 10.492 1 94.12 131 LEU A CA 1
ATOM 1013 C C . LEU A 1 131 ? -7.102 -5.016 11.195 1 94.12 131 LEU A C 1
ATOM 1015 O O . LEU A 1 131 ? -8.117 -5.699 11.352 1 94.12 131 LEU A O 1
ATOM 1019 N N . GLY A 1 132 ? -7.02 -3.773 11.633 1 93.5 132 GLY A N 1
ATOM 1020 C CA . GLY A 1 132 ? -8.156 -3.15 12.297 1 93.5 132 GLY A CA 1
ATOM 1021 C C . GLY A 1 132 ? -9.398 -3.107 11.438 1 93.5 132 GLY A C 1
ATOM 1022 O O . GLY A 1 132 ? -10.508 -3.348 11.922 1 93.5 132 GLY A O 1
ATOM 1023 N N . ASP A 1 133 ? -9.203 -2.799 10.188 1 95.25 133 ASP A N 1
ATOM 1024 C CA . ASP A 1 133 ? -10.328 -2.754 9.258 1 95.25 133 ASP A CA 1
ATOM 1025 C C . ASP A 1 133 ? -10.93 -4.145 9.062 1 95.25 133 ASP A C 1
ATOM 1027 O O . ASP A 1 133 ? -12.156 -4.309 9.094 1 95.25 133 ASP A O 1
ATOM 1031 N N . ILE A 1 134 ? -10.078 -5.129 8.875 1 96.56 134 ILE A N 1
ATOM 1032 C CA . ILE A 1 134 ? -10.523 -6.504 8.688 1 96.56 134 ILE A CA 1
ATOM 1033 C C . ILE A 1 134 ? -11.297 -6.969 9.922 1 96.56 134 ILE A C 1
ATOM 1035 O O . ILE A 1 134 ? -12.375 -7.551 9.805 1 96.56 134 ILE A O 1
ATOM 1039 N N . ALA A 1 135 ? -10.734 -6.719 11.07 1 96.5 135 ALA A N 1
ATOM 1040 C CA . ALA A 1 135 ? -11.367 -7.113 12.32 1 96.5 135 ALA A CA 1
ATOM 1041 C C . ALA A 1 135 ? -12.773 -6.527 12.438 1 96.5 135 ALA A C 1
ATOM 1043 O O . ALA A 1 135 ? -13.719 -7.227 12.812 1 96.5 135 ALA A O 1
ATOM 1044 N N . HIS A 1 136 ? -12.898 -5.352 12.047 1 93.56 136 HIS A N 1
ATOM 1045 C CA . HIS A 1 136 ? -14.195 -4.688 12.117 1 93.56 136 HIS A CA 1
ATOM 1046 C C . HIS A 1 136 ? -15.188 -5.309 11.141 1 93.56 136 HIS A C 1
ATOM 1048 O O . HIS A 1 136 ? -16.344 -5.566 11.5 1 93.56 136 HIS A O 1
ATOM 1054 N N . ARG A 1 137 ? -14.758 -5.598 9.977 1 93.69 137 ARG A N 1
ATOM 1055 C CA . ARG A 1 137 ? -15.633 -6.129 8.938 1 93.69 137 ARG A CA 1
ATOM 1056 C C . ARG A 1 137 ? -16.172 -7.5 9.32 1 93.69 137 ARG A C 1
ATOM 1058 O O . ARG A 1 137 ? -17.312 -7.844 8.984 1 93.69 137 ARG A O 1
ATOM 1065 N N . PHE A 1 138 ? -15.406 -8.219 10.047 1 96.44 138 PHE A N 1
ATOM 1066 C CA . PHE A 1 138 ? -15.797 -9.586 10.375 1 96.44 138 PHE A CA 1
ATOM 1067 C C . PHE A 1 138 ? -16.25 -9.68 11.828 1 96.44 138 PHE A C 1
ATOM 1069 O O . PHE A 1 138 ? -16.469 -10.773 12.344 1 96.44 138 PHE A O 1
ATOM 1076 N N . ASN A 1 139 ? -16.266 -8.586 12.461 1 93.88 139 ASN A N 1
ATOM 1077 C CA . ASN A 1 139 ? -16.734 -8.477 13.836 1 93.88 139 ASN A CA 1
ATOM 1078 C C . ASN A 1 139 ? -15.953 -9.383 14.773 1 93.88 139 ASN A C 1
ATOM 1080 O O . ASN A 1 139 ? -16.531 -10.164 15.531 1 93.88 139 ASN A O 1
ATOM 1084 N N . VAL A 1 140 ? -14.688 -9.289 14.695 1 96.31 140 VAL A N 1
ATOM 1085 C CA . VAL A 1 140 ? -13.781 -10 15.586 1 96.31 140 VAL A CA 1
ATOM 1086 C C . VAL A 1 140 ? -12.703 -9.047 16.094 1 96.31 140 VAL A C 1
ATOM 1088 O O . VAL A 1 140 ? -12.609 -7.906 15.648 1 96.31 140 VAL A O 1
ATOM 1091 N N . SER A 1 141 ? -11.945 -9.5 17.047 1 96.12 141 SER A N 1
ATOM 1092 C CA . SER A 1 141 ? -10.82 -8.711 17.531 1 96.12 141 SER A CA 1
ATOM 1093 C C . SER A 1 141 ? -9.656 -8.727 16.547 1 96.12 141 SER A C 1
ATOM 1095 O O . SER A 1 141 ? -9.555 -9.625 15.719 1 96.12 141 SER A O 1
ATOM 1097 N N . THR A 1 142 ? -8.844 -7.75 16.656 1 96 142 THR A N 1
ATOM 1098 C CA . THR A 1 142 ? -7.652 -7.688 15.82 1 96 142 THR A CA 1
ATOM 1099 C C . THR A 1 142 ? -6.762 -8.906 16.047 1 96 142 THR A C 1
ATOM 1101 O O . THR A 1 142 ? -6.145 -9.422 15.117 1 96 142 THR A O 1
ATOM 1104 N N . SER A 1 143 ? -6.707 -9.344 17.266 1 96 143 SER A N 1
ATOM 1105 C CA . SER A 1 143 ? -5.91 -10.523 17.609 1 96 143 SER A CA 1
ATOM 1106 C C . SER A 1 143 ? -6.445 -11.773 16.906 1 96 143 SER A C 1
ATOM 1108 O O . SER A 1 143 ? -5.68 -12.547 16.344 1 96 143 SER A O 1
ATOM 1110 N N . MET A 1 144 ? -7.715 -11.891 16.953 1 96.44 144 MET A N 1
ATOM 1111 C CA . MET A 1 144 ? -8.344 -13.031 16.297 1 96.44 144 MET A CA 1
ATOM 1112 C C . MET A 1 144 ? -8.109 -12.984 14.789 1 96.44 144 MET A C 1
ATOM 1114 O O . MET A 1 144 ? -7.793 -14 14.172 1 96.44 144 MET A O 1
ATOM 1118 N N . ALA A 1 145 ? -8.281 -11.812 14.227 1 97.38 145 ALA A N 1
ATOM 1119 C CA . ALA A 1 145 ? -8.023 -11.648 12.805 1 97.38 145 ALA A CA 1
ATOM 1120 C C . ALA A 1 145 ? -6.59 -12.055 12.461 1 97.38 145 ALA A C 1
ATOM 1122 O O . ALA A 1 145 ? -6.359 -12.758 11.469 1 97.38 145 ALA A O 1
ATOM 1123 N N . SER A 1 146 ? -5.699 -11.672 13.266 1 97.19 146 SER A N 1
ATOM 1124 C CA . SER A 1 146 ? -4.289 -11.984 13.047 1 97.19 146 SER A CA 1
ATOM 1125 C C . SER A 1 146 ? -4.039 -13.484 13.102 1 97.19 146 SER A C 1
ATOM 1127 O O . SER A 1 146 ? -3.34 -14.039 12.25 1 97.19 146 SER A O 1
ATOM 1129 N N . ILE A 1 147 ? -4.617 -14.086 14.047 1 96.81 147 ILE A N 1
ATOM 1130 C CA . ILE A 1 147 ? -4.445 -15.516 14.242 1 96.81 147 ILE A CA 1
ATOM 1131 C C . ILE A 1 147 ? -5.016 -16.281 13.047 1 96.81 147 ILE A C 1
ATOM 1133 O O . ILE A 1 147 ? -4.371 -17.172 12.5 1 96.81 147 ILE A O 1
ATOM 1137 N N . VAL A 1 148 ? -6.164 -15.898 12.68 1 97.88 148 VAL A N 1
ATOM 1138 C CA . VAL A 1 148 ? -6.859 -16.562 11.578 1 97.88 148 VAL A CA 1
ATOM 1139 C C . VAL A 1 148 ? -6.066 -16.391 10.289 1 97.88 148 VAL A C 1
ATOM 1141 O O . VAL A 1 148 ? -5.805 -17.375 9.578 1 97.88 148 VAL A O 1
ATOM 1144 N N . ILE A 1 149 ? -5.699 -15.211 9.969 1 98.31 149 ILE A N 1
ATOM 1145 C CA . ILE A 1 149 ? -4.977 -14.914 8.742 1 98.31 149 ILE A CA 1
ATOM 1146 C C . ILE A 1 149 ? -3.645 -15.664 8.727 1 98.31 149 ILE A C 1
ATOM 1148 O O . ILE A 1 149 ? -3.273 -16.266 7.715 1 98.31 149 ILE A O 1
ATOM 1152 N N . SER A 1 150 ? -2.99 -15.664 9.82 1 97.81 150 SER A N 1
ATOM 1153 C CA . SER A 1 150 ? -1.717 -16.359 9.922 1 97.81 150 SER A CA 1
ATOM 1154 C C . SER A 1 150 ? -1.89 -17.859 9.664 1 97.81 150 SER A C 1
ATOM 1156 O O . SER A 1 150 ? -1.13 -18.453 8.891 1 97.81 150 SER A O 1
ATOM 1158 N N . HIS A 1 151 ? -2.834 -18.391 10.234 1 97.88 151 HIS A N 1
ATOM 1159 C CA . HIS A 1 151 ? -3.115 -19.812 10.062 1 97.88 151 HIS A CA 1
ATOM 1160 C C . HIS A 1 151 ? -3.385 -20.156 8.602 1 97.88 151 HIS A C 1
ATOM 1162 O O . HIS A 1 151 ? -2.783 -21.078 8.055 1 97.88 151 HIS A O 1
ATOM 1168 N N . TRP A 1 152 ? -4.18 -19.422 8.039 1 98.56 152 TRP A N 1
ATOM 1169 C CA . TRP A 1 152 ? -4.629 -19.781 6.699 1 98.56 152 TRP A CA 1
ATOM 1170 C C . TRP A 1 152 ? -3.553 -19.484 5.66 1 98.56 152 TRP A C 1
ATOM 1172 O O . TRP A 1 152 ? -3.463 -20.156 4.633 1 98.56 152 TRP A O 1
ATOM 1182 N N . ILE A 1 153 ? -2.725 -18.469 5.887 1 98.75 153 ILE A N 1
ATOM 1183 C CA . ILE A 1 153 ? -1.593 -18.25 4.992 1 98.75 153 ILE A CA 1
ATOM 1184 C C . ILE A 1 153 ? -0.677 -19.469 5.008 1 98.75 153 ILE A C 1
ATOM 1186 O O . ILE A 1 153 ? -0.211 -19.922 3.955 1 98.75 153 ILE A O 1
ATOM 1190 N N . ASP A 1 154 ? -0.532 -20.016 6.156 1 98.38 154 ASP A N 1
ATOM 1191 C CA . ASP A 1 154 ? 0.306 -21.203 6.262 1 98.38 154 ASP A CA 1
ATOM 1192 C C . ASP A 1 154 ? -0.325 -22.391 5.531 1 98.38 154 ASP A C 1
ATOM 1194 O O . ASP A 1 154 ? 0.345 -23.078 4.758 1 98.38 154 ASP A O 1
ATOM 1198 N N . VAL A 1 155 ? -1.539 -22.578 5.734 1 98.62 155 VAL A N 1
ATOM 1199 C CA . VAL A 1 155 ? -2.244 -23.703 5.133 1 98.62 155 VAL A CA 1
ATOM 1200 C C . VAL A 1 155 ? -2.293 -23.547 3.615 1 98.62 155 VAL A C 1
ATOM 1202 O O . VAL A 1 155 ? -1.933 -24.453 2.871 1 98.62 155 VAL A O 1
ATOM 1205 N N . MET A 1 156 ? -2.688 -22.422 3.203 1 98.62 156 MET A N 1
ATOM 1206 C CA . MET A 1 156 ? -2.803 -22.156 1.77 1 98.62 156 MET A CA 1
ATOM 1207 C C . MET A 1 156 ? -1.435 -22.203 1.097 1 98.62 156 MET A C 1
ATOM 1209 O O . MET A 1 156 ? -1.313 -22.672 -0.04 1 98.62 156 MET A O 1
ATOM 1213 N N . GLY A 1 157 ? -0.427 -21.672 1.786 1 98.44 157 GLY A N 1
ATOM 1214 C CA . GLY A 1 157 ? 0.923 -21.734 1.249 1 98.44 157 GLY A CA 1
ATOM 1215 C C . GLY A 1 157 ? 1.362 -23.141 0.891 1 98.44 157 GLY A C 1
ATOM 1216 O O . GLY A 1 157 ? 2.018 -23.344 -0.133 1 98.44 157 GLY A O 1
ATOM 1217 N N . GLU A 1 158 ? 0.929 -24.047 1.669 1 98 158 GLU A N 1
ATOM 1218 C CA . GLU A 1 158 ? 1.273 -25.438 1.441 1 98 158 GLU A CA 1
ATOM 1219 C C . GLU A 1 158 ? 0.351 -26.078 0.403 1 98 158 GLU A C 1
ATOM 1221 O O . GLU A 1 158 ? 0.817 -26.719 -0.535 1 98 158 GLU A O 1
ATOM 1226 N N . GLN A 1 159 ? -0.896 -25.812 0.533 1 97.88 159 GLN A N 1
ATOM 1227 C CA . GLN A 1 159 ? -1.889 -26.516 -0.279 1 97.88 159 GLN A CA 1
ATOM 1228 C C . GLN A 1 159 ? -1.905 -25.969 -1.708 1 97.88 159 GLN A C 1
ATOM 1230 O O . GLN A 1 159 ? -2.221 -26.703 -2.646 1 97.88 159 GLN A O 1
ATOM 1235 N N . PHE A 1 160 ? -1.53 -24.75 -1.891 1 97.94 160 PHE A N 1
ATOM 1236 C CA . PHE A 1 160 ? -1.664 -24.125 -3.205 1 97.94 160 PHE A CA 1
ATOM 1237 C C . PHE A 1 160 ? -0.445 -24.422 -4.07 1 97.94 160 PHE A C 1
ATOM 1239 O O . PHE A 1 160 ? -0.415 -24.062 -5.25 1 97.94 160 PHE A O 1
ATOM 1246 N N . LYS A 1 161 ? 0.546 -25.141 -3.592 1 97.38 161 LYS A N 1
ATOM 1247 C CA . LYS A 1 161 ? 1.691 -25.547 -4.395 1 97.38 161 LYS A CA 1
ATOM 1248 C C . LYS A 1 161 ? 1.247 -26.375 -5.598 1 97.38 161 LYS A C 1
ATOM 1250 O O . LYS A 1 161 ? 1.852 -26.297 -6.668 1 97.38 161 LYS A O 1
ATOM 1255 N N . VAL A 1 162 ? 0.155 -27.078 -5.418 1 96.56 162 VAL A N 1
ATOM 1256 C CA . VAL A 1 162 ? -0.35 -27.953 -6.469 1 96.56 162 VAL A CA 1
ATOM 1257 C C . VAL A 1 162 ? -0.89 -27.125 -7.625 1 96.56 162 VAL A C 1
ATOM 1259 O O . VAL A 1 162 ? -0.984 -27.594 -8.758 1 96.56 162 VAL A O 1
ATOM 1262 N N . LEU A 1 163 ? -1.197 -25.859 -7.34 1 96.81 163 LEU A N 1
ATOM 1263 C CA . LEU A 1 163 ? -1.755 -24.984 -8.359 1 96.81 163 LEU A CA 1
ATOM 1264 C C . LEU A 1 163 ? -0.651 -24.391 -9.227 1 96.81 163 LEU A C 1
ATOM 1266 O O . LEU A 1 163 ? -0.932 -23.672 -10.195 1 96.81 163 LEU A O 1
ATOM 1270 N N . ILE A 1 164 ? 0.604 -24.672 -8.875 1 97.75 164 ILE A N 1
ATOM 1271 C CA . ILE A 1 164 ? 1.762 -24.172 -9.609 1 97.75 164 ILE A CA 1
ATOM 1272 C C . ILE A 1 164 ? 2.582 -25.344 -10.133 1 97.75 164 ILE A C 1
ATOM 1274 O O . ILE A 1 164 ? 3.725 -25.547 -9.719 1 97.75 164 ILE A O 1
ATOM 1278 N N . PRO A 1 165 ? 2.041 -26.031 -11.117 1 96.88 165 PRO A N 1
ATOM 1279 C CA . PRO A 1 165 ? 2.752 -27.203 -11.633 1 96.88 165 PRO A CA 1
ATOM 1280 C C . PRO A 1 165 ? 3.861 -26.844 -12.609 1 96.88 165 PRO A C 1
ATOM 1282 O O . PRO A 1 165 ? 3.754 -25.844 -13.328 1 96.88 165 PRO A O 1
ATOM 1285 N N . TRP A 1 166 ? 4.852 -27.641 -12.586 1 98 166 TRP A N 1
ATOM 1286 C CA . TRP A 1 166 ? 5.766 -27.609 -13.727 1 98 166 TRP A CA 1
ATOM 1287 C C . TRP A 1 166 ? 5.27 -28.516 -14.844 1 98 166 TRP A C 1
ATOM 1289 O O . TRP A 1 166 ? 5.273 -29.75 -14.703 1 98 166 TRP A O 1
ATOM 1299 N N . LEU A 1 167 ? 4.871 -27.984 -15.891 1 96.81 167 LEU A N 1
ATOM 1300 C CA . LEU A 1 167 ? 4.242 -28.734 -16.969 1 96.81 167 LEU A CA 1
ATOM 1301 C C . LEU A 1 167 ? 5.27 -29.594 -17.703 1 96.81 167 LEU A C 1
ATOM 1303 O O . LEU A 1 167 ? 6.41 -29.156 -17.906 1 96.81 167 LEU A O 1
ATOM 1307 N N . PRO A 1 168 ? 4.797 -30.75 -18.156 1 96.06 168 PRO A N 1
ATOM 1308 C CA . PRO A 1 168 ? 5.66 -31.531 -19.047 1 96.06 168 PRO A CA 1
ATOM 1309 C C . PRO A 1 168 ? 5.891 -30.844 -20.391 1 96.06 168 PRO A C 1
ATOM 1311 O O . PRO A 1 168 ? 5.043 -30.078 -20.844 1 96.06 168 PRO A O 1
ATOM 1314 N N . ARG A 1 169 ? 6.965 -31.188 -21 1 95.12 169 ARG A N 1
ATOM 1315 C CA . ARG A 1 169 ? 7.363 -30.594 -22.281 1 95.12 169 ARG A CA 1
ATOM 1316 C C . ARG A 1 169 ? 6.266 -30.766 -23.328 1 95.12 169 ARG A C 1
ATOM 1318 O O . ARG A 1 169 ? 5.98 -29.844 -24.078 1 95.12 169 ARG A O 1
ATOM 1325 N N . GLU A 1 170 ? 5.742 -31.906 -23.328 1 94.38 170 GLU A N 1
ATOM 1326 C CA . GLU A 1 170 ? 4.707 -32.219 -24.312 1 94.38 170 GLU A CA 1
ATOM 1327 C C . GLU A 1 170 ? 3.5 -31.297 -24.156 1 94.38 170 GLU A C 1
ATOM 1329 O O . GLU A 1 170 ? 2.922 -30.844 -25.141 1 94.38 170 GLU A O 1
ATOM 1334 N N . THR A 1 171 ? 3.137 -31.047 -22.922 1 95.25 171 THR A N 1
ATOM 1335 C CA . THR A 1 171 ? 1.998 -30.172 -22.625 1 95.25 171 THR A CA 1
ATOM 1336 C C . THR A 1 171 ? 2.309 -28.734 -23 1 95.25 171 THR A C 1
ATOM 1338 O O . THR A 1 171 ? 1.459 -28.031 -23.562 1 95.25 171 THR A O 1
ATOM 1341 N N . ILE A 1 172 ? 3.504 -28.281 -22.703 1 95.69 172 ILE A N 1
ATOM 1342 C CA . ILE A 1 172 ? 3.928 -26.922 -23.031 1 95.69 172 ILE A CA 1
ATOM 1343 C C . ILE A 1 172 ? 3.846 -26.719 -24.547 1 95.69 172 ILE A C 1
ATOM 1345 O O . ILE A 1 172 ? 3.289 -25.719 -25.016 1 95.69 172 ILE A O 1
ATOM 1349 N N . ARG A 1 173 ? 4.344 -27.656 -25.281 1 92.75 173 ARG A N 1
ATOM 1350 C CA . ARG A 1 173 ? 4.355 -27.562 -26.734 1 92.75 173 ARG A CA 1
ATOM 1351 C C . ARG A 1 173 ? 2.936 -27.609 -27.297 1 92.75 173 ARG A C 1
ATOM 1353 O O . ARG A 1 173 ? 2.615 -26.891 -28.25 1 92.75 173 ARG A O 1
ATOM 1360 N N . ALA A 1 174 ? 2.133 -28.422 -26.688 1 93.12 174 ALA A N 1
ATOM 1361 C CA . ALA A 1 174 ? 0.764 -28.609 -27.172 1 93.12 174 ALA A CA 1
ATOM 1362 C C . ALA A 1 174 ? -0.07 -27.344 -26.938 1 93.12 174 ALA A C 1
ATOM 1364 O O . ALA A 1 174 ? -1.032 -27.094 -27.656 1 93.12 174 ALA A O 1
ATOM 1365 N N . THR A 1 175 ? 0.277 -26.547 -25.938 1 92.06 175 THR A N 1
ATOM 1366 C CA . THR A 1 175 ? -0.544 -25.391 -25.578 1 92.06 175 THR A CA 1
ATOM 1367 C C . THR A 1 175 ? 0.146 -24.094 -25.969 1 92.06 175 THR A C 1
ATOM 1369 O O . THR A 1 175 ? -0.302 -23 -25.578 1 92.06 175 THR A O 1
ATOM 1372 N N . MET A 1 176 ? 1.188 -24.172 -26.734 1 91.19 176 MET A N 1
ATOM 1373 C CA . MET A 1 176 ? 1.99 -23.016 -27.094 1 91.19 176 MET A CA 1
ATOM 1374 C C . MET A 1 176 ? 1.225 -22.109 -28.047 1 91.19 176 MET A C 1
ATOM 1376 O O . MET A 1 176 ? 0.69 -22.562 -29.062 1 91.19 176 MET A O 1
ATOM 1380 N N . PRO A 1 177 ? 1.163 -20.828 -27.672 1 88.38 177 PRO A N 1
ATOM 1381 C CA . PRO A 1 177 ? 0.505 -19.891 -28.594 1 88.38 177 PRO A CA 1
ATOM 1382 C C . PRO A 1 177 ? 1.233 -19.766 -29.922 1 88.38 177 PRO A C 1
ATOM 1384 O O . PRO A 1 177 ? 2.43 -20.047 -30.016 1 88.38 177 PRO A O 1
ATOM 1387 N N . LEU A 1 178 ? 0.615 -19.25 -30.891 1 83.31 178 LEU A N 1
ATOM 1388 C CA . LEU A 1 178 ? 1.136 -19.109 -32.25 1 83.31 178 LEU A CA 1
ATOM 1389 C C . LEU A 1 178 ? 2.352 -18.188 -32.281 1 83.31 178 LEU A C 1
ATOM 1391 O O . LEU A 1 178 ? 3.289 -18.406 -33.031 1 83.31 178 LEU A O 1
ATOM 1395 N N . SER A 1 179 ? 2.23 -17.219 -31.375 1 78.31 179 SER A N 1
ATOM 1396 C CA . SER A 1 179 ? 3.322 -16.25 -31.359 1 78.31 179 SER A CA 1
ATOM 1397 C C . SER A 1 179 ? 4.648 -16.906 -31 1 78.31 179 SER A C 1
ATOM 1399 O O . SER A 1 179 ? 5.703 -16.5 -31.484 1 78.31 179 SER A O 1
ATOM 1401 N N . PHE A 1 180 ? 4.605 -17.969 -30.297 1 85.06 180 PHE A N 1
ATOM 1402 C CA . PHE A 1 180 ? 5.809 -18.703 -29.938 1 85.06 180 PHE A CA 1
ATOM 1403 C C . PHE A 1 180 ? 6.141 -19.766 -30.969 1 85.06 180 PHE A C 1
ATOM 1405 O O . PHE A 1 180 ? 7.312 -20 -31.266 1 85.06 180 PHE A O 1
ATOM 1412 N N . GLN A 1 181 ? 5.172 -20.344 -31.484 1 85.12 181 GLN A N 1
ATOM 1413 C CA . GLN A 1 181 ? 5.359 -21.438 -32.438 1 85.12 181 GLN A CA 1
ATOM 1414 C C . GLN A 1 181 ? 6.184 -21 -33.625 1 85.12 181 GLN A C 1
ATOM 1416 O O . GLN A 1 181 ? 7.004 -21.766 -34.156 1 85.12 181 GLN A O 1
ATOM 1421 N N . MET A 1 182 ? 6.008 -19.812 -33.969 1 80.31 182 MET A N 1
ATOM 1422 C CA . MET A 1 182 ? 6.637 -19.312 -35.188 1 80.31 182 MET A CA 1
ATOM 1423 C C . MET A 1 182 ? 8.094 -18.938 -34.938 1 80.31 182 MET A C 1
ATOM 1425 O O . MET A 1 182 ? 8.961 -19.219 -35.75 1 80.31 182 MET A O 1
ATOM 1429 N N . ASN A 1 183 ? 8.352 -18.438 -33.75 1 77.44 183 ASN A N 1
ATOM 1430 C CA . ASN A 1 183 ? 9.656 -17.812 -33.594 1 77.44 183 ASN A CA 1
ATOM 1431 C C . ASN A 1 183 ? 10.469 -18.516 -32.5 1 77.44 183 ASN A C 1
ATOM 1433 O O . ASN A 1 183 ? 11.703 -18.484 -32.531 1 77.44 183 ASN A O 1
ATOM 1437 N N . TYR A 1 184 ? 9.727 -19.156 -31.609 1 86.62 184 TYR A N 1
ATOM 1438 C CA . TYR A 1 184 ? 10.398 -19.781 -30.469 1 86.62 184 TYR A CA 1
ATOM 1439 C C . TYR A 1 184 ? 9.703 -21.078 -30.062 1 86.62 184 TYR A C 1
ATOM 1441 O O . TYR A 1 184 ? 9.32 -21.25 -28.906 1 86.62 184 TYR A O 1
ATOM 1449 N N . PRO A 1 185 ? 9.688 -21.969 -31 1 87.62 185 PRO A N 1
ATOM 1450 C CA . PRO A 1 185 ? 8.867 -23.156 -30.797 1 87.62 185 PRO A CA 1
ATOM 1451 C C . PRO A 1 185 ? 9.398 -24.062 -29.688 1 87.62 185 PRO A C 1
ATOM 1453 O O . PRO A 1 185 ? 8.672 -24.922 -29.188 1 87.62 185 PRO A O 1
ATOM 1456 N N . GLN A 1 186 ? 10.609 -23.891 -29.281 1 90.19 186 GLN A N 1
ATOM 1457 C CA . GLN A 1 186 ? 11.172 -24.812 -28.297 1 90.19 186 GLN A CA 1
ATOM 1458 C C . GLN A 1 186 ? 11.203 -24.172 -26.906 1 90.19 186 GLN A C 1
ATOM 1460 O O . GLN A 1 186 ? 11.828 -24.719 -25.984 1 90.19 186 GLN A O 1
ATOM 1465 N N . THR A 1 187 ? 10.523 -23.078 -26.781 1 93.31 187 THR A N 1
ATOM 1466 C CA . THR A 1 187 ? 10.555 -22.359 -25.5 1 93.31 187 THR A CA 1
ATOM 1467 C C . THR A 1 187 ? 9.844 -23.156 -24.422 1 93.31 187 THR A C 1
ATOM 1469 O O . THR A 1 187 ? 8.688 -23.562 -24.594 1 93.31 187 THR A O 1
ATOM 1472 N N . THR A 1 188 ? 10.562 -23.344 -23.391 1 96.31 188 THR A N 1
ATOM 1473 C CA . THR A 1 188 ? 9.984 -24.016 -22.234 1 96.31 188 THR A CA 1
ATOM 1474 C C . THR A 1 188 ? 9.328 -23.016 -21.281 1 96.31 188 THR A C 1
ATOM 1476 O O . THR A 1 188 ? 8.195 -23.219 -20.844 1 96.31 188 THR A O 1
ATOM 1479 N N . CYS A 1 189 ? 10.039 -21.969 -20.969 1 96.5 189 CYS A N 1
ATOM 1480 C CA . CYS A 1 189 ? 9.492 -20.953 -20.062 1 96.5 189 CYS A CA 1
ATOM 1481 C C . CYS A 1 189 ? 10.18 -19.609 -20.281 1 96.5 189 CYS A C 1
ATOM 1483 O O . CYS A 1 189 ? 11.234 -19.547 -20.922 1 96.5 189 CYS A O 1
ATOM 1485 N N . ILE A 1 190 ? 9.477 -18.594 -19.828 1 95 190 ILE A N 1
ATOM 1486 C CA . ILE A 1 190 ? 9.984 -17.234 -19.75 1 95 190 ILE A CA 1
ATOM 1487 C C . ILE A 1 190 ? 10.18 -16.828 -18.297 1 95 190 ILE A C 1
ATOM 1489 O O . ILE A 1 190 ? 9.281 -17.031 -17.469 1 95 190 ILE A O 1
ATOM 1493 N N . ILE A 1 191 ? 11.344 -16.234 -17.984 1 96.25 191 ILE A N 1
ATOM 1494 C CA . ILE A 1 191 ? 11.578 -15.906 -16.578 1 96.25 191 ILE A CA 1
ATOM 1495 C C . ILE A 1 191 ? 11.82 -14.406 -16.422 1 96.25 191 ILE A C 1
ATOM 1497 O O . ILE A 1 191 ? 12.273 -13.75 -17.375 1 96.25 191 ILE A O 1
ATOM 1501 N N . ASP A 1 192 ? 11.414 -13.898 -15.328 1 94.19 192 ASP A N 1
ATOM 1502 C CA . ASP A 1 192 ? 11.688 -12.523 -14.914 1 94.19 192 ASP A CA 1
ATOM 1503 C C . ASP A 1 192 ? 11.648 -12.391 -13.391 1 94.19 192 ASP A C 1
ATOM 1505 O O . ASP A 1 192 ? 11.055 -13.227 -12.703 1 94.19 192 ASP A O 1
ATOM 1509 N N . CYS A 1 193 ? 12.375 -11.461 -12.898 1 94.88 193 CYS A N 1
ATOM 1510 C CA . CYS A 1 193 ? 12.297 -11.141 -11.484 1 94.88 193 CYS A CA 1
ATOM 1511 C C . CYS A 1 193 ? 11.359 -9.961 -11.234 1 94.88 193 CYS A C 1
ATOM 1513 O O . CYS A 1 193 ? 11.328 -9.016 -12.023 1 94.88 193 CYS A O 1
ATOM 1515 N N . ALA A 1 194 ? 10.594 -10.125 -10.266 1 94.31 194 ALA A N 1
ATOM 1516 C CA . ALA A 1 194 ? 9.703 -9.047 -9.82 1 94.31 194 ALA A CA 1
ATOM 1517 C C . ALA A 1 194 ? 10.094 -8.562 -8.43 1 94.31 194 ALA A C 1
ATOM 1519 O O . ALA A 1 194 ? 10.75 -9.281 -7.672 1 94.31 194 ALA A O 1
ATOM 1520 N N . GLU A 1 195 ? 9.727 -7.324 -8.102 1 91.81 195 GLU A N 1
ATOM 1521 C CA . GLU A 1 195 ? 10.062 -6.73 -6.809 1 91.81 195 GLU A CA 1
ATOM 1522 C C . GLU A 1 195 ? 8.812 -6.215 -6.098 1 91.81 195 GLU A C 1
ATOM 1524 O O . GLU A 1 195 ? 7.852 -5.801 -6.746 1 91.81 195 GLU A O 1
ATOM 1529 N N . SER A 1 196 ? 8.828 -6.348 -4.781 1 91.62 196 SER A N 1
ATOM 1530 C CA . SER A 1 196 ? 7.805 -5.781 -3.908 1 91.62 196 SER A CA 1
ATOM 1531 C C . SER A 1 196 ? 8.43 -4.977 -2.775 1 91.62 196 SER A C 1
ATOM 1533 O O . SER A 1 196 ? 9.5 -5.332 -2.271 1 91.62 196 SER A O 1
ATOM 1535 N N . ALA A 1 197 ? 7.742 -3.898 -2.373 1 88.44 197 ALA A N 1
ATOM 1536 C CA . ALA A 1 197 ? 8.219 -3.074 -1.266 1 88.44 197 ALA A CA 1
ATOM 1537 C C . ALA A 1 197 ? 7.891 -3.713 0.079 1 88.44 197 ALA A C 1
ATOM 1539 O O . ALA A 1 197 ? 6.828 -4.32 0.239 1 88.44 197 ALA A O 1
ATOM 1540 N N . MET A 1 198 ? 8.805 -3.547 0.975 1 89.25 198 MET A N 1
ATOM 1541 C CA . MET A 1 198 ? 8.617 -4.055 2.33 1 89.25 198 MET A CA 1
ATOM 1542 C C . MET A 1 198 ? 8.656 -2.916 3.346 1 89.25 198 MET A C 1
ATOM 1544 O O . MET A 1 198 ? 9.484 -2.012 3.24 1 89.25 198 MET A O 1
ATOM 1548 N N . GLN A 1 199 ? 7.688 -3.021 4.238 1 80.31 199 GLN A N 1
ATOM 1549 C CA . GLN A 1 199 ? 7.688 -2.061 5.336 1 80.31 199 GLN A CA 1
ATOM 1550 C C . GLN A 1 199 ? 8.938 -2.215 6.199 1 80.31 199 GLN A C 1
ATOM 1552 O O . GLN A 1 199 ? 9.359 -3.334 6.496 1 80.31 199 GLN A O 1
ATOM 1557 N N . ARG A 1 200 ? 9.539 -1.087 6.574 1 68.06 200 ARG A N 1
ATOM 1558 C CA . ARG A 1 200 ? 10.727 -1.118 7.426 1 68.06 200 ARG A CA 1
ATOM 1559 C C . ARG A 1 200 ? 10.336 -1.131 8.906 1 68.06 200 ARG A C 1
ATOM 1561 O O . ARG A 1 200 ? 9.367 -0.482 9.305 1 68.06 200 ARG A O 1
ATOM 1568 N N . ALA A 1 201 ? 11.031 -2.059 9.672 1 56.38 201 ALA A N 1
ATOM 1569 C CA . ALA A 1 201 ? 10.836 -1.985 11.117 1 56.38 201 ALA A CA 1
ATOM 1570 C C . ALA A 1 201 ? 11.297 -0.635 11.664 1 56.38 201 ALA A C 1
ATOM 1572 O O . ALA A 1 201 ? 12.32 -0.099 11.234 1 56.38 201 ALA A O 1
ATOM 1573 N N . THR A 1 202 ? 10.445 0.19 12.141 1 50.72 202 THR A N 1
ATOM 1574 C CA . THR A 1 202 ? 10.891 1.432 12.766 1 50.72 202 THR A CA 1
ATOM 1575 C C . THR A 1 202 ? 11.664 1.146 14.047 1 50.72 202 THR A C 1
ATOM 1577 O O . THR A 1 202 ? 11.109 0.592 15 1 50.72 202 THR A O 1
ATOM 1580 N N . ASN A 1 203 ? 12.781 0.358 14.133 1 41.53 203 ASN A N 1
ATOM 1581 C CA . ASN A 1 203 ? 13.477 0.288 15.414 1 41.53 203 ASN A CA 1
ATOM 1582 C C . ASN A 1 203 ? 13.891 1.673 15.906 1 41.53 203 ASN A C 1
ATOM 1584 O O . ASN A 1 203 ? 14.789 2.293 15.336 1 41.53 203 ASN A O 1
ATOM 1588 N N . HIS A 1 204 ? 13.031 2.221 16.562 1 40.12 204 HIS A N 1
ATOM 1589 C CA . HIS A 1 204 ? 13.523 3.424 17.219 1 40.12 204 HIS A CA 1
ATOM 1590 C C . HIS A 1 204 ? 14.664 3.102 18.172 1 40.12 204 HIS A C 1
ATOM 1592 O O . HIS A 1 204 ? 15.359 4.008 18.641 1 40.12 204 HIS A O 1
ATOM 1598 N N . ASP A 1 205 ? 14.68 1.861 18.781 1 34.59 205 ASP A N 1
ATOM 1599 C CA . ASP A 1 205 ? 15.641 1.617 19.859 1 34.59 205 ASP A CA 1
ATOM 1600 C C . ASP A 1 205 ? 17.062 1.518 19.312 1 34.59 205 ASP A C 1
ATOM 1602 O O . ASP A 1 205 ? 17.984 1.159 20.047 1 34.59 205 ASP A O 1
ATOM 1606 N N . SER A 1 206 ? 17.234 0.945 18.234 1 33.25 206 SER A N 1
ATOM 1607 C CA . SER A 1 206 ? 18.672 0.734 18.094 1 33.25 206 SER A CA 1
ATOM 1608 C C . SER A 1 206 ? 19.438 2.049 18.219 1 33.25 206 SER A C 1
ATOM 1610 O O . SER A 1 206 ? 19.203 2.98 17.438 1 33.25 206 SER A O 1
ATOM 1612 N N . ARG A 1 207 ? 20.031 2.266 19.328 1 31.36 207 ARG A N 1
ATOM 1613 C CA . ARG A 1 207 ? 21.094 3.16 19.781 1 31.36 207 ARG A CA 1
ATOM 1614 C C . ARG A 1 207 ? 22.125 3.395 18.688 1 31.36 207 ARG A C 1
ATOM 1616 O O . ARG A 1 207 ? 23.109 4.113 18.891 1 31.36 207 ARG A O 1
ATOM 1623 N N . SER A 1 208 ? 22.484 2.195 17.953 1 31.34 208 SER A N 1
ATOM 1624 C CA . SER A 1 208 ? 23.672 2.41 17.125 1 31.34 208 SER A CA 1
ATOM 1625 C C . SER A 1 208 ? 23.438 3.533 16.109 1 31.34 208 SER A C 1
ATOM 1627 O O . SER A 1 208 ? 22.328 3.719 15.625 1 31.34 208 SER A O 1
ATOM 1629 N N . ASP A 1 209 ? 24.312 4.52 16.172 1 31.12 209 ASP A N 1
ATOM 1630 C CA . ASP A 1 209 ? 24.672 5.711 15.406 1 31.12 209 ASP A CA 1
ATOM 1631 C C . ASP A 1 209 ? 24.391 5.516 13.914 1 31.12 209 ASP A C 1
ATOM 1633 O O . ASP A 1 209 ? 24.641 6.418 13.109 1 31.12 209 ASP A O 1
ATOM 1637 N N . THR A 1 210 ? 24.734 4.238 13.492 1 30.31 210 THR A N 1
ATOM 1638 C CA . THR A 1 210 ? 24.719 4.172 12.031 1 30.31 210 THR A CA 1
ATOM 1639 C C . THR A 1 210 ? 23.312 4.324 11.492 1 30.31 210 THR A C 1
ATOM 1641 O O . THR A 1 210 ? 22.562 3.348 11.414 1 30.31 210 THR A O 1
ATOM 1644 N N . PHE A 1 211 ? 22.578 5.172 12.086 1 32.59 211 PHE A N 1
ATOM 1645 C CA . PHE A 1 211 ? 21.344 5.566 11.43 1 32.59 211 PHE A CA 1
ATOM 1646 C C . PHE A 1 211 ? 21.516 5.582 9.914 1 32.59 211 PHE A C 1
ATOM 1648 O O . PHE A 1 211 ? 22.156 6.477 9.367 1 32.59 211 PHE A O 1
ATOM 1655 N N . SER A 1 212 ? 21.984 4.484 9.391 1 33.06 212 SER A N 1
ATOM 1656 C CA . SER A 1 212 ? 22.062 4.422 7.934 1 33.06 212 SER A CA 1
ATOM 1657 C C . SER A 1 212 ? 20.938 5.227 7.293 1 33.06 212 SER A C 1
ATOM 1659 O O . SER A 1 212 ? 19.766 5.012 7.602 1 33.06 212 SER A O 1
ATOM 1661 N N . GLN A 1 213 ? 20.969 6.539 7.234 1 35.72 213 GLN A N 1
ATOM 1662 C CA . GLN A 1 213 ? 20.391 7.543 6.352 1 35.72 213 GLN A CA 1
ATOM 1663 C C . GLN A 1 213 ? 19.781 6.898 5.105 1 35.72 213 GLN A C 1
ATOM 1665 O O . GLN A 1 213 ? 19.078 7.559 4.34 1 35.72 213 GLN A O 1
ATOM 1670 N N . TYR A 1 214 ? 20.438 5.801 4.719 1 37.5 214 TYR A N 1
ATOM 1671 C CA . TYR A 1 214 ? 19.984 5.254 3.439 1 37.5 214 TYR A CA 1
ATOM 1672 C C . TYR A 1 214 ? 18.609 4.613 3.572 1 37.5 214 TYR A C 1
ATOM 1674 O O . TYR A 1 214 ? 18.5 3.475 4.031 1 37.5 214 TYR A O 1
ATOM 1682 N N . LYS A 1 215 ? 17.703 5.418 3.959 1 46.12 215 LYS A N 1
ATOM 1683 C CA . LYS A 1 215 ? 16.281 5.113 3.936 1 46.12 215 LYS A CA 1
ATOM 1684 C C . LYS A 1 215 ? 15.891 4.375 2.658 1 46.12 215 LYS A C 1
ATOM 1686 O O . LYS A 1 215 ? 15.352 4.973 1.727 1 46.12 215 LYS A O 1
ATOM 1691 N N . SER A 1 216 ? 16.906 3.672 2.129 1 49.09 216 SER A N 1
ATOM 1692 C CA . SER A 1 216 ? 16.578 2.898 0.937 1 49.09 216 SER A CA 1
ATOM 1693 C C . SER A 1 216 ? 15.383 1.974 1.191 1 49.09 216 SER A C 1
ATOM 1695 O O . SER A 1 216 ? 15.297 1.344 2.248 1 49.09 216 SER A O 1
ATOM 1697 N N . ARG A 1 217 ? 14.336 2.209 0.585 1 58.62 217 ARG A N 1
ATOM 1698 C CA . ARG A 1 217 ? 13.203 1.287 0.629 1 58.62 217 ARG A CA 1
ATOM 1699 C C . ARG A 1 217 ? 13.68 -0.162 0.604 1 58.62 217 ARG A C 1
ATOM 1701 O O . ARG A 1 217 ? 14.469 -0.547 -0.261 1 58.62 217 ARG A O 1
ATOM 1708 N N . ASN A 1 218 ? 13.336 -0.829 1.708 1 78.06 218 ASN A N 1
ATOM 1709 C CA . ASN A 1 218 ? 13.523 -2.273 1.783 1 78.06 218 ASN A CA 1
ATOM 1710 C C . ASN A 1 218 ? 12.602 -3.01 0.812 1 78.06 218 ASN A C 1
ATOM 1712 O O . ASN A 1 218 ? 11.391 -2.785 0.807 1 78.06 218 ASN A O 1
ATOM 1716 N N . THR A 1 219 ? 13.227 -3.516 -0.277 1 87.31 219 THR A N 1
ATOM 1717 C CA . THR A 1 219 ? 12.438 -4.277 -1.238 1 87.31 219 THR A CA 1
ATOM 1718 C C . THR A 1 219 ? 12.805 -5.762 -1.181 1 87.31 219 THR A C 1
ATOM 1720 O O . THR A 1 219 ? 13.859 -6.125 -0.657 1 87.31 219 THR A O 1
ATOM 1723 N N . VAL A 1 220 ? 11.883 -6.531 -1.604 1 93.25 220 VAL A N 1
ATOM 1724 C CA . VAL A 1 220 ? 12.102 -7.961 -1.793 1 93.25 220 VAL A CA 1
ATOM 1725 C C . VAL A 1 220 ? 11.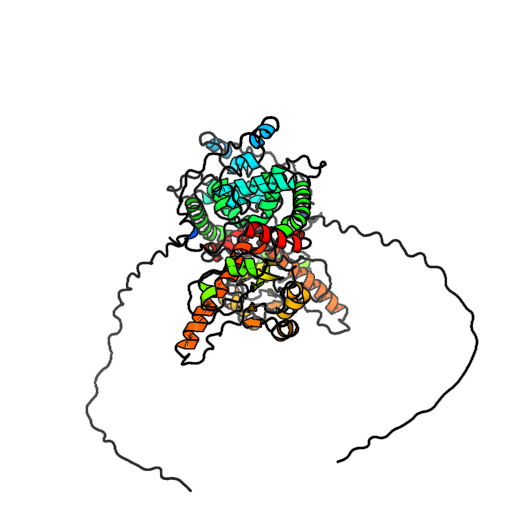977 -8.312 -3.273 1 93.25 220 VAL A C 1
ATOM 1727 O O . VAL A 1 220 ? 11.266 -7.637 -4.02 1 93.25 220 VAL A O 1
ATOM 1730 N N . LYS A 1 221 ? 12.75 -9.289 -3.635 1 94.81 221 LYS A N 1
ATOM 1731 C CA . LYS A 1 221 ? 12.812 -9.75 -5.02 1 94.81 221 LYS A CA 1
ATOM 1732 C C . LYS A 1 221 ? 12.453 -11.227 -5.129 1 94.81 221 LYS A C 1
ATOM 1734 O O . LYS A 1 221 ? 12.734 -12.008 -4.219 1 94.81 221 LYS A O 1
ATOM 1739 N N . TYR A 1 222 ? 11.758 -11.672 -6.238 1 97.69 222 TYR A N 1
ATOM 1740 C CA . TYR A 1 222 ? 11.43 -13.07 -6.465 1 97.69 222 TYR A CA 1
ATOM 1741 C C . TYR A 1 222 ? 11.398 -13.391 -7.953 1 97.69 222 TYR A C 1
ATOM 1743 O O . TYR A 1 222 ? 11.086 -12.523 -8.773 1 97.69 222 TYR A O 1
ATOM 1751 N N . LEU A 1 223 ? 11.734 -14.602 -8.305 1 98.19 223 LEU A N 1
ATOM 1752 C CA . LEU A 1 223 ? 11.805 -15.102 -9.672 1 98.19 223 LEU A CA 1
ATOM 1753 C C . LEU A 1 223 ? 10.5 -15.773 -10.078 1 98.19 223 LEU A C 1
ATOM 1755 O O . LEU A 1 223 ? 9.93 -16.547 -9.305 1 98.19 223 LEU A O 1
ATOM 1759 N N . VAL A 1 224 ? 10.016 -15.406 -11.242 1 98.06 224 VAL A N 1
ATOM 1760 C CA . VAL A 1 224 ? 8.805 -16 -11.789 1 98.06 224 VAL A CA 1
ATOM 1761 C C . VAL A 1 224 ? 9.117 -16.656 -13.141 1 98.06 224 VAL A C 1
ATOM 1763 O O . VAL A 1 224 ? 9.789 -16.062 -13.984 1 98.06 224 VAL A O 1
ATOM 1766 N N . ALA A 1 225 ? 8.711 -17.859 -13.328 1 98.06 225 ALA A N 1
ATOM 1767 C CA . ALA A 1 225 ? 8.781 -18.562 -14.609 1 98.06 225 ALA A CA 1
ATOM 1768 C C . ALA A 1 225 ? 7.391 -18.891 -15.141 1 98.06 225 ALA A C 1
ATOM 1770 O O . ALA A 1 225 ? 6.559 -19.453 -14.422 1 98.06 225 ALA A O 1
ATOM 1771 N N . VAL A 1 226 ? 7.195 -18.562 -16.359 1 97.25 226 VAL A N 1
ATOM 1772 C CA . VAL A 1 226 ? 5.879 -18.766 -16.953 1 97.25 226 VAL A CA 1
ATOM 1773 C C . VAL A 1 226 ? 6.012 -19.594 -18.234 1 97.25 226 VAL A C 1
ATOM 1775 O O . VAL A 1 226 ? 6.953 -19.406 -19 1 97.25 226 VAL A O 1
ATOM 1778 N N . ALA A 1 227 ? 5.121 -20.469 -18.438 1 96.06 227 ALA A N 1
ATOM 1779 C CA . ALA A 1 227 ? 5.027 -21.156 -19.719 1 96.06 227 ALA A CA 1
ATOM 1780 C C . ALA A 1 227 ? 4.645 -20.188 -20.844 1 96.06 227 ALA A C 1
ATOM 1782 O O . ALA A 1 227 ? 4.125 -19.109 -20.578 1 96.06 227 ALA A O 1
ATOM 1783 N N . PRO A 1 228 ? 4.883 -20.578 -22 1 92.62 228 PRO A N 1
ATOM 1784 C CA . PRO A 1 228 ? 4.48 -19.719 -23.125 1 92.62 228 PRO A CA 1
ATOM 1785 C C . PRO A 1 228 ? 2.99 -19.391 -23.109 1 92.62 228 PRO A C 1
ATOM 1787 O O . PRO A 1 228 ? 2.588 -18.312 -23.562 1 92.62 228 PRO A O 1
ATOM 1790 N 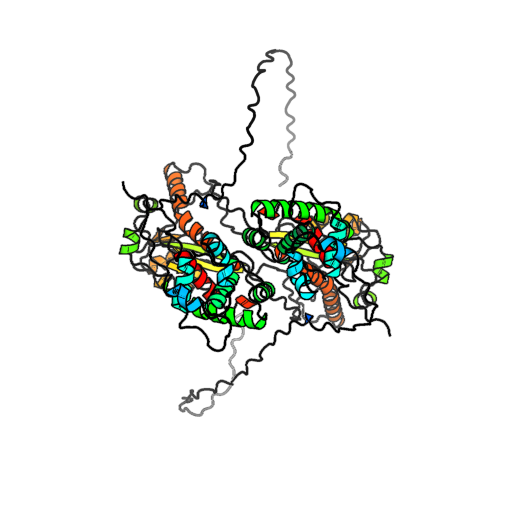N . ASN A 1 229 ? 2.18 -20.25 -22.547 1 91.38 229 ASN A N 1
ATOM 1791 C CA . ASN A 1 229 ? 0.743 -20 -22.516 1 91.38 229 ASN A CA 1
ATOM 1792 C C . ASN A 1 229 ? 0.353 -19.078 -21.359 1 91.38 229 ASN A C 1
ATOM 1794 O O . ASN A 1 229 ? -0.829 -18.797 -21.156 1 91.38 229 ASN A O 1
ATOM 1798 N N . GLY A 1 230 ? 1.312 -18.797 -20.5 1 92.94 230 GLY A N 1
ATOM 1799 C CA . GLY A 1 230 ? 1.057 -17.797 -19.469 1 92.94 230 GLY A CA 1
ATOM 1800 C C . GLY A 1 230 ? 0.915 -18.375 -18.078 1 92.94 230 GLY A C 1
ATOM 1801 O O . GLY A 1 230 ? 0.825 -17.641 -17.094 1 92.94 230 GLY A O 1
ATOM 1802 N N . LEU A 1 231 ? 0.895 -19.672 -18.016 1 95.94 231 LEU A N 1
ATOM 1803 C CA . LEU A 1 231 ? 0.772 -20.344 -16.719 1 95.94 231 LEU A CA 1
ATOM 1804 C C . LEU A 1 231 ? 2.033 -20.141 -15.883 1 95.94 231 LEU A C 1
ATOM 1806 O O . LEU A 1 231 ? 3.145 -20.359 -16.375 1 95.94 231 LEU A O 1
ATOM 1810 N N . ILE A 1 232 ? 1.799 -19.719 -14.648 1 97.81 232 ILE A N 1
ATOM 1811 C CA . ILE A 1 232 ? 2.939 -19.641 -13.742 1 97.81 232 ILE A CA 1
ATOM 1812 C C . ILE A 1 232 ? 3.365 -21.047 -13.328 1 97.81 232 ILE A C 1
ATOM 1814 O O . ILE A 1 232 ? 2.594 -21.766 -12.703 1 97.81 232 ILE A O 1
ATOM 1818 N N . MET A 1 233 ? 4.605 -21.359 -13.641 1 98.31 233 MET A N 1
ATOM 1819 C CA . MET A 1 233 ? 5.078 -22.719 -13.375 1 98.31 233 MET A CA 1
ATOM 1820 C C . MET A 1 233 ? 6.02 -22.734 -12.172 1 98.31 233 MET A C 1
ATOM 1822 O O . MET A 1 233 ? 6.277 -23.797 -11.602 1 98.31 233 MET A O 1
ATOM 1826 N N . PHE A 1 234 ? 6.484 -21.531 -11.891 1 98.5 234 PHE A N 1
ATOM 1827 C CA . PHE A 1 234 ? 7.449 -21.438 -10.805 1 98.5 234 PHE A CA 1
ATOM 1828 C C . PHE A 1 234 ? 7.465 -20.031 -10.211 1 98.5 234 PHE A C 1
ATOM 1830 O O . PHE A 1 234 ? 7.391 -19.047 -10.953 1 98.5 234 PHE A O 1
ATOM 1837 N N . ILE A 1 235 ? 7.547 -19.953 -8.922 1 98.69 235 ILE A N 1
ATOM 1838 C CA . ILE A 1 235 ? 7.809 -18.719 -8.203 1 98.69 235 ILE A CA 1
ATOM 1839 C C . ILE A 1 235 ? 8.758 -18.984 -7.043 1 98.69 235 ILE A C 1
ATOM 1841 O O . ILE A 1 235 ? 8.57 -19.938 -6.277 1 98.69 235 ILE A O 1
ATOM 1845 N N . SER A 1 236 ? 9.789 -18.25 -6.93 1 98.5 236 SER A N 1
ATOM 1846 C CA . SER A 1 236 ? 10.797 -18.469 -5.898 1 98.5 236 SER A CA 1
ATOM 1847 C C . SER A 1 236 ? 10.344 -17.922 -4.551 1 98.5 236 SER A C 1
ATOM 1849 O O . SER A 1 236 ? 9.352 -17.188 -4.477 1 98.5 236 SER A O 1
ATOM 1851 N N . ASP A 1 237 ? 11.125 -18.25 -3.559 1 97.75 237 ASP A N 1
ATOM 1852 C CA . ASP A 1 237 ? 11.039 -17.531 -2.295 1 97.75 237 ASP A CA 1
ATOM 1853 C C . ASP A 1 237 ? 11.469 -16.078 -2.469 1 97.75 237 ASP A C 1
ATOM 1855 O O . ASP A 1 237 ? 11.969 -15.688 -3.529 1 97.75 237 ASP A O 1
ATOM 1859 N N . ALA A 1 238 ? 11.172 -15.344 -1.44 1 97.31 238 ALA A N 1
ATOM 1860 C CA . ALA A 1 238 ? 11.547 -13.93 -1.468 1 97.31 238 ALA A CA 1
ATOM 1861 C C . ALA A 1 238 ? 13.031 -13.758 -1.144 1 97.31 238 ALA A C 1
ATOM 1863 O O . ALA A 1 238 ? 13.555 -14.414 -0.244 1 97.31 238 ALA A O 1
ATOM 1864 N N . TYR A 1 239 ? 13.664 -12.914 -1.897 1 96.06 239 TYR A N 1
ATOM 1865 C CA . TYR A 1 239 ? 15.062 -12.531 -1.697 1 96.06 239 TYR A CA 1
ATOM 1866 C C . TYR A 1 239 ? 15.18 -11.031 -1.432 1 96.06 239 TYR A C 1
ATOM 1868 O O . TYR A 1 239 ? 14.258 -10.266 -1.724 1 96.06 239 TYR A O 1
ATOM 1876 N N . ALA A 1 240 ? 16.312 -10.656 -0.827 1 92.06 240 ALA A N 1
ATOM 1877 C CA . ALA A 1 240 ? 16.562 -9.227 -0.646 1 92.06 240 ALA A CA 1
ATOM 1878 C C . ALA A 1 240 ? 16.562 -8.5 -1.988 1 92.06 240 ALA A C 1
ATOM 1880 O O . ALA A 1 240 ? 17.078 -9.023 -2.98 1 92.06 240 ALA A O 1
ATOM 1881 N N . GLY A 1 241 ? 16.031 -7.332 -2.014 1 89.19 241 GLY A N 1
ATOM 1882 C CA . GLY A 1 241 ? 15.93 -6.547 -3.234 1 89.19 241 GLY A CA 1
ATOM 1883 C C . GLY A 1 241 ? 17.266 -6.379 -3.939 1 89.19 241 GLY A C 1
ATOM 1884 O O . GLY A 1 241 ? 17.312 -6.277 -5.168 1 89.19 241 GLY A O 1
ATOM 1885 N N . ARG A 1 242 ? 18.297 -6.395 -3.254 1 87.19 242 ARG A N 1
ATOM 1886 C CA . ARG A 1 242 ? 19.625 -6.152 -3.809 1 87.19 242 ARG A CA 1
ATOM 1887 C C . ARG A 1 242 ? 20.203 -7.414 -4.445 1 87.19 242 ARG A C 1
ATOM 1889 O O . ARG A 1 242 ? 21.219 -7.363 -5.137 1 87.19 242 ARG A O 1
ATOM 1896 N N . SER A 1 243 ? 19.594 -8.531 -4.238 1 92.88 243 SER A N 1
ATOM 1897 C CA . SER A 1 243 ? 20.078 -9.781 -4.801 1 92.88 243 SER A CA 1
ATOM 1898 C C . SER A 1 243 ? 20.094 -9.742 -6.324 1 92.88 243 SER A C 1
ATOM 1900 O O . SER A 1 243 ? 19.156 -9.227 -6.941 1 92.88 243 SER A O 1
ATOM 1902 N N . SER A 1 244 ? 21.125 -10.266 -6.945 1 93.5 244 SER A N 1
ATOM 1903 C CA . SER A 1 244 ? 21.188 -10.305 -8.398 1 93.5 244 SER A CA 1
ATOM 1904 C C . SER A 1 244 ? 20.25 -11.359 -8.969 1 93.5 244 SER A C 1
ATOM 1906 O O . SER A 1 244 ? 19.969 -12.375 -8.32 1 93.5 244 SER A O 1
ATOM 1908 N N . ASP A 1 245 ? 19.844 -11.133 -10.156 1 93.25 245 ASP A N 1
ATOM 1909 C CA . ASP A 1 245 ? 18.984 -12.094 -10.836 1 93.25 245 ASP A CA 1
ATOM 1910 C C . ASP A 1 245 ? 19.688 -13.438 -11 1 93.25 245 ASP A C 1
ATOM 1912 O O . ASP A 1 245 ? 19.062 -14.492 -10.867 1 93.25 245 ASP A O 1
ATOM 1916 N N . LYS A 1 246 ? 20.953 -13.383 -11.25 1 94.12 246 LYS A N 1
ATOM 1917 C CA . LYS A 1 246 ? 21.734 -14.609 -11.391 1 94.12 246 LYS A CA 1
ATOM 1918 C C . LYS A 1 246 ? 21.75 -15.398 -10.086 1 94.12 246 LYS A C 1
ATOM 1920 O O . LYS A 1 246 ? 21.547 -16.609 -10.086 1 94.12 246 LYS A O 1
ATOM 1925 N N . PHE A 1 247 ? 21.984 -14.672 -9.023 1 96.06 247 PHE A N 1
ATOM 1926 C CA . PHE A 1 247 ? 22.016 -15.344 -7.73 1 96.06 247 PHE A CA 1
ATOM 1927 C C . PHE A 1 247 ? 20.672 -16 -7.422 1 96.06 247 PHE A C 1
ATOM 1929 O O . PHE A 1 247 ? 20.625 -17.156 -7 1 96.06 247 PHE A O 1
ATOM 1936 N N . ILE A 1 248 ? 19.609 -15.305 -7.621 1 97.44 248 ILE A N 1
ATOM 1937 C CA . ILE A 1 248 ? 18.281 -15.828 -7.344 1 97.44 248 ILE A CA 1
ATOM 1938 C C . ILE A 1 248 ? 18.016 -17.062 -8.203 1 97.44 248 ILE A C 1
ATOM 1940 O O . ILE A 1 248 ? 17.484 -18.062 -7.719 1 97.44 248 ILE A O 1
ATOM 1944 N N . THR A 1 249 ? 18.406 -17.016 -9.445 1 96.44 249 THR A N 1
ATOM 1945 C CA . THR A 1 249 ? 18.219 -18.156 -10.352 1 96.44 249 THR A CA 1
ATOM 1946 C C . THR A 1 249 ? 18.969 -19.375 -9.828 1 96.44 249 THR A C 1
ATOM 1948 O O . THR A 1 249 ? 18.422 -20.484 -9.836 1 96.44 249 THR A O 1
ATOM 1951 N N . MET A 1 250 ? 20.109 -19.172 -9.344 1 96.06 250 MET A N 1
ATOM 1952 C CA . MET A 1 250 ? 20.969 -20.25 -8.875 1 96.06 250 MET A CA 1
ATOM 1953 C C . MET A 1 250 ? 20.438 -20.844 -7.566 1 96.06 250 MET A C 1
ATOM 1955 O O . MET A 1 250 ? 20.438 -22.062 -7.383 1 96.06 250 MET A O 1
ATOM 1959 N N . ASP A 1 251 ? 19.969 -19.969 -6.727 1 97.56 251 ASP A N 1
ATOM 1960 C CA . ASP A 1 251 ? 19.688 -20.359 -5.348 1 97.56 251 ASP A CA 1
ATOM 1961 C C . ASP A 1 251 ? 18.234 -20.797 -5.18 1 97.56 251 ASP A C 1
ATOM 1963 O O . ASP A 1 251 ? 17.906 -21.5 -4.234 1 97.56 251 ASP A O 1
ATOM 1967 N N . SER A 1 252 ? 17.359 -20.453 -6.035 1 97.94 252 SER A N 1
ATOM 1968 C CA . SER A 1 252 ? 15.914 -20.562 -5.848 1 97.94 252 SER A CA 1
ATOM 1969 C C . SER A 1 252 ? 15.445 -22 -6.066 1 97.94 252 SER A C 1
ATOM 1971 O O . SER A 1 252 ? 14.312 -22.344 -5.715 1 97.94 252 SER A O 1
ATOM 1973 N N . GLY A 1 253 ? 16.266 -22.812 -6.688 1 97.44 253 GLY A N 1
ATOM 1974 C CA . GLY A 1 253 ? 15.859 -24.156 -7.047 1 97.44 253 GLY A CA 1
ATOM 1975 C C . GLY A 1 253 ? 15.227 -24.25 -8.422 1 97.44 253 GLY A C 1
ATOM 1976 O O . GLY A 1 253 ? 14.852 -25.328 -8.875 1 97.44 253 GLY A O 1
ATOM 1977 N N . PHE A 1 254 ? 15.148 -23.141 -9.117 1 98.12 254 PHE A N 1
ATOM 1978 C CA . PHE A 1 254 ? 14.547 -23.078 -10.445 1 98.12 254 PHE A CA 1
ATOM 1979 C C . PHE A 1 254 ? 15.266 -24.016 -11.398 1 98.12 254 PHE A C 1
ATOM 1981 O O . PHE A 1 254 ? 14.625 -24.734 -12.172 1 98.12 254 PHE A O 1
ATOM 1988 N N . LEU A 1 255 ? 16.578 -24.094 -11.359 1 97.44 255 LEU A N 1
ATOM 1989 C CA . LEU A 1 255 ? 17.391 -24.844 -12.297 1 97.44 255 LEU A CA 1
ATOM 1990 C C . LEU A 1 255 ? 17.094 -26.344 -12.203 1 97.44 255 LEU A C 1
ATOM 1992 O O . LEU A 1 255 ? 17.266 -27.078 -13.18 1 97.44 255 LEU A O 1
ATOM 1996 N N . ASP A 1 256 ? 16.578 -26.781 -11.102 1 97.12 256 ASP A N 1
ATOM 1997 C CA . ASP A 1 256 ? 16.312 -28.203 -10.883 1 97.12 256 ASP A CA 1
ATOM 1998 C C . ASP A 1 256 ? 15.109 -28.656 -11.711 1 97.12 256 ASP A C 1
ATOM 2000 O O . ASP A 1 256 ? 14.914 -29.859 -11.906 1 97.12 256 ASP A O 1
ATOM 2004 N N . TYR A 1 257 ? 14.297 -27.734 -12.188 1 97.5 257 TYR A N 1
ATOM 2005 C CA . TYR A 1 257 ? 13.109 -28.062 -12.969 1 97.5 257 TYR A CA 1
ATOM 2006 C C . TYR A 1 257 ? 13.453 -28.25 -14.438 1 97.5 257 TYR A C 1
ATOM 2008 O O . TYR A 1 257 ? 12.672 -28.812 -15.203 1 97.5 257 TYR A O 1
ATOM 2016 N N . LEU A 1 258 ? 14.609 -27.766 -14.82 1 97.19 258 LEU A N 1
ATOM 2017 C CA . LEU A 1 258 ? 14.977 -27.766 -16.234 1 97.19 258 LEU A CA 1
ATOM 2018 C C . LEU A 1 258 ? 15.641 -29.078 -16.641 1 97.19 258 LEU A C 1
ATOM 2020 O O . LEU A 1 258 ? 16.344 -29.688 -15.836 1 97.19 258 LEU A O 1
ATOM 2024 N N . ARG A 1 259 ? 15.391 -29.438 -17.906 1 95.75 259 ARG A N 1
ATOM 2025 C CA . ARG A 1 259 ? 15.969 -30.641 -18.5 1 95.75 259 ARG A CA 1
ATOM 2026 C C . ARG A 1 259 ? 16.734 -30.312 -19.781 1 95.75 259 ARG A C 1
ATOM 2028 O O . ARG A 1 259 ? 16.453 -29.297 -20.422 1 95.75 259 ARG A O 1
ATOM 2035 N N . ALA A 1 260 ? 17.594 -31.266 -20.094 1 96.31 260 ALA A N 1
ATOM 2036 C CA . ALA A 1 260 ? 18.344 -31.109 -21.328 1 96.31 260 ALA A CA 1
ATOM 2037 C C . ALA A 1 260 ? 17.422 -30.906 -22.516 1 96.31 260 ALA A C 1
ATOM 2039 O O . ALA A 1 260 ? 16.422 -31.625 -22.656 1 96.31 260 ALA A O 1
ATOM 2040 N N . GLY A 1 261 ? 17.781 -29.938 -23.25 1 94.88 261 GLY A N 1
ATOM 2041 C CA . GLY A 1 261 ? 16.969 -29.656 -24.438 1 94.88 261 GLY A CA 1
ATOM 2042 C C . GLY A 1 261 ? 15.961 -28.547 -24.219 1 94.88 261 GLY A C 1
ATOM 2043 O O . GLY A 1 261 ? 15.359 -28.062 -25.188 1 94.88 261 GLY A O 1
ATOM 2044 N N . ASP A 1 262 ? 15.742 -28.156 -22.984 1 96 262 ASP A N 1
ATOM 2045 C CA . ASP A 1 262 ? 14.828 -27.062 -22.688 1 96 262 ASP A CA 1
ATOM 2046 C C . ASP A 1 262 ? 15.391 -25.719 -23.172 1 96 262 ASP A C 1
ATOM 2048 O O . ASP A 1 262 ? 16.594 -25.609 -23.406 1 96 262 ASP A O 1
ATOM 2052 N N . GLU A 1 263 ? 14.477 -24.797 -23.391 1 95.19 263 GLU A N 1
ATOM 2053 C CA . GLU A 1 263 ? 14.836 -23.438 -23.766 1 95.19 263 GLU A CA 1
ATOM 2054 C C . GLU A 1 263 ? 14.195 -22.422 -22.828 1 95.19 263 GLU A C 1
ATOM 2056 O O . GLU A 1 263 ? 12.977 -22.422 -22.641 1 95.19 263 GLU A O 1
ATOM 2061 N N . VAL A 1 264 ? 15.023 -21.625 -22.266 1 95.5 264 VAL A N 1
ATOM 2062 C CA . VAL A 1 264 ? 14.562 -20.594 -21.344 1 95.5 264 VAL A CA 1
ATOM 2063 C C . VAL A 1 264 ? 14.719 -19.219 -21.984 1 95.5 264 VAL A C 1
ATOM 2065 O O . VAL A 1 264 ? 15.758 -18.906 -22.578 1 95.5 264 VAL A O 1
ATOM 2068 N N . MET A 1 265 ? 13.664 -18.453 -21.891 1 92.81 265 MET A N 1
ATOM 2069 C CA . MET A 1 265 ? 13.711 -17.078 -22.375 1 92.81 265 MET A CA 1
ATOM 2070 C C . MET A 1 265 ? 13.844 -16.109 -21.203 1 92.81 265 MET A C 1
ATOM 2072 O O . MET A 1 265 ? 13.117 -16.219 -20.219 1 92.81 265 MET A O 1
ATOM 2076 N N . ALA A 1 266 ? 14.773 -15.211 -21.281 1 91 266 ALA A N 1
ATOM 2077 C CA . ALA A 1 266 ? 15 -14.211 -20.25 1 91 266 ALA A CA 1
ATOM 2078 C C . ALA A 1 266 ? 15.492 -12.898 -20.844 1 91 266 ALA A C 1
ATOM 2080 O O . ALA A 1 266 ? 15.875 -12.844 -22.016 1 91 266 ALA A O 1
ATOM 2081 N N . ASP A 1 267 ? 15.375 -11.883 -20.031 1 81.75 267 ASP A N 1
ATOM 2082 C CA . ASP A 1 267 ? 15.898 -10.602 -20.469 1 81.75 267 ASP A CA 1
ATOM 2083 C C . ASP A 1 267 ? 17.422 -10.602 -20.484 1 81.75 267 ASP A C 1
ATOM 2085 O O . ASP A 1 267 ? 18.047 -11.484 -19.906 1 81.75 267 ASP A O 1
ATOM 2089 N N . ARG A 1 268 ? 18 -9.68 -21.078 1 76.38 268 ARG A N 1
ATOM 2090 C CA . ARG A 1 268 ? 19.438 -9.594 -21.25 1 76.38 268 ARG A CA 1
ATOM 2091 C C . ARG A 1 268 ? 20.141 -9.43 -19.906 1 76.38 268 ARG A C 1
ATOM 2093 O O . ARG A 1 268 ? 21.312 -9.812 -19.75 1 76.38 268 ARG A O 1
ATOM 2100 N N . GLY A 1 269 ? 19.391 -8.93 -18.984 1 76.44 269 GLY A N 1
ATOM 2101 C CA . GLY A 1 269 ? 20 -8.703 -17.688 1 76.44 269 GLY A CA 1
ATOM 2102 C C . GLY A 1 269 ? 20.266 -9.984 -16.922 1 76.44 269 GLY A C 1
ATOM 2103 O O . GLY A 1 269 ? 21.031 -9.992 -15.953 1 76.44 269 GLY A O 1
ATOM 2104 N N . PHE A 1 270 ? 19.672 -11.023 -17.453 1 85.56 270 PHE A N 1
ATOM 2105 C CA . PHE A 1 270 ? 19.906 -12.312 -16.812 1 85.56 270 PHE A CA 1
ATOM 2106 C C . PHE A 1 270 ? 21.219 -12.93 -17.297 1 85.56 270 PHE A C 1
ATOM 2108 O O . PHE A 1 270 ? 21.25 -13.57 -18.359 1 85.56 270 PHE A O 1
ATOM 2115 N N . THR A 1 271 ? 22.234 -12.812 -16.609 1 89.12 271 THR A N 1
ATOM 2116 C CA . THR A 1 271 ? 23.531 -13.375 -16.984 1 89.12 271 THR A CA 1
ATOM 2117 C C . THR A 1 271 ? 23.656 -14.812 -16.5 1 89.12 271 THR A C 1
ATOM 2119 O O . THR A 1 271 ? 24.562 -15.141 -15.727 1 89.12 271 THR A O 1
ATOM 2122 N N . ILE A 1 272 ? 22.781 -15.68 -17.031 1 92.31 272 ILE A N 1
ATOM 2123 C CA . ILE A 1 272 ? 22.703 -17.031 -16.484 1 92.31 272 ILE A CA 1
ATOM 2124 C C . ILE A 1 272 ? 23.047 -18.047 -17.578 1 92.31 272 ILE A C 1
ATOM 2126 O O . ILE A 1 272 ? 22.703 -19.219 -17.469 1 92.31 272 ILE A O 1
ATOM 2130 N N . ARG A 1 273 ? 23.688 -17.703 -18.688 1 92.38 273 ARG A N 1
ATOM 2131 C CA . ARG A 1 273 ? 24 -18.594 -19.797 1 92.38 273 ARG A CA 1
ATOM 2132 C C . ARG A 1 273 ? 24.859 -19.766 -19.344 1 92.38 273 ARG A C 1
ATOM 2134 O O . ARG A 1 273 ? 24.609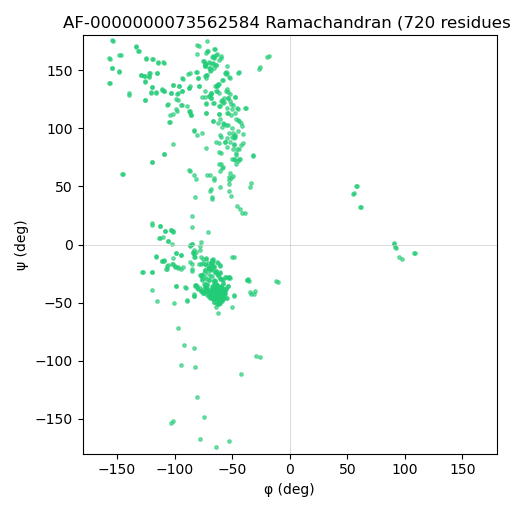 -20.906 -19.719 1 92.38 273 ARG A O 1
ATOM 2141 N N . ASP A 1 274 ? 25.844 -19.453 -18.609 1 93.12 274 ASP A N 1
ATOM 2142 C CA . ASP A 1 274 ? 26.766 -20.5 -18.141 1 93.12 274 ASP A CA 1
ATOM 2143 C C . ASP A 1 274 ? 26.016 -21.547 -17.297 1 93.12 274 ASP A C 1
ATOM 2145 O O . ASP A 1 274 ? 26.266 -22.734 -17.438 1 93.12 274 ASP A O 1
ATOM 2149 N N . LEU A 1 275 ? 25.109 -21.094 -16.469 1 93.31 275 LEU A N 1
ATOM 2150 C CA . LEU A 1 275 ? 24.328 -21.984 -15.617 1 93.31 275 LEU A CA 1
ATOM 2151 C C . LEU A 1 275 ? 23.453 -22.922 -16.453 1 93.31 275 LEU A C 1
ATOM 2153 O O . LEU A 1 275 ? 23.312 -24.094 -16.125 1 93.31 275 LEU A O 1
ATOM 2157 N N . LEU A 1 276 ? 22.922 -22.422 -17.5 1 94.62 276 LEU A N 1
ATOM 2158 C CA . LEU A 1 276 ? 22.031 -23.188 -18.359 1 94.62 276 LEU A CA 1
ATOM 2159 C C . LEU A 1 276 ? 22.828 -24.141 -19.25 1 94.62 276 LEU A C 1
ATOM 2161 O O . LEU A 1 276 ? 22.406 -25.281 -19.469 1 94.62 276 LEU A O 1
ATOM 2165 N N . ASP A 1 277 ? 23.969 -23.703 -19.766 1 94 277 ASP A N 1
ATOM 2166 C CA . ASP A 1 277 ? 24.797 -24.531 -20.625 1 94 277 ASP A CA 1
ATOM 2167 C C . ASP A 1 277 ? 25.25 -25.797 -19.922 1 94 277 ASP A C 1
ATOM 2169 O O . ASP A 1 277 ? 25.297 -26.875 -20.516 1 94 277 ASP A O 1
ATOM 2173 N N . GLU A 1 278 ? 25.531 -25.625 -18.703 1 94 278 GLU A N 1
ATOM 2174 C CA . GLU A 1 278 ? 25.969 -26.766 -17.906 1 94 278 GLU A CA 1
ATOM 2175 C C . GLU A 1 278 ? 24.891 -27.844 -17.859 1 94 278 GLU A C 1
ATOM 2177 O O . GLU A 1 278 ? 25.188 -29.031 -17.672 1 94 278 GLU A O 1
ATOM 2182 N N . ARG A 1 279 ? 23.672 -27.469 -18.172 1 94.5 279 ARG A N 1
ATOM 2183 C CA . ARG A 1 279 ? 22.547 -28.391 -18.094 1 94.5 279 ARG A CA 1
ATOM 2184 C C . ARG A 1 279 ? 22 -28.703 -19.5 1 94.5 279 ARG A C 1
ATOM 2186 O O . ARG A 1 279 ? 20.953 -29.328 -19.625 1 94.5 279 ARG A O 1
ATOM 2193 N N . ARG A 1 280 ? 22.703 -28.188 -20.484 1 95.88 280 ARG A N 1
ATOM 2194 C CA . ARG A 1 280 ? 22.312 -28.344 -21.875 1 95.88 280 ARG A CA 1
ATOM 2195 C C . ARG A 1 280 ? 20.938 -27.703 -22.141 1 95.88 280 ARG A C 1
ATOM 2197 O O . ARG A 1 280 ? 20.078 -28.312 -22.781 1 95.88 280 ARG A O 1
ATOM 2204 N N . VAL A 1 281 ? 20.734 -26.672 -21.406 1 95.19 281 VAL A N 1
ATOM 2205 C CA . VAL A 1 281 ? 19.562 -25.828 -21.594 1 95.19 281 VAL A CA 1
ATOM 2206 C C . VAL A 1 281 ? 19.953 -24.562 -22.375 1 95.19 281 VAL A C 1
ATOM 2208 O O . VAL A 1 281 ? 20.984 -23.953 -22.094 1 95.19 281 VAL A O 1
ATOM 2211 N N . SER A 1 282 ? 19.156 -24.172 -23.312 1 93.19 282 SER A N 1
ATOM 2212 C CA . SER A 1 282 ? 19.469 -23 -24.141 1 93.19 282 SER A CA 1
ATOM 2213 C C . SER A 1 282 ? 18.828 -21.734 -23.562 1 93.19 282 SER A C 1
ATOM 2215 O O . SER A 1 282 ? 17.75 -21.797 -22.984 1 93.19 282 SER A O 1
ATOM 2217 N N . LEU A 1 283 ? 19.562 -20.688 -23.688 1 90.88 283 LEU A N 1
ATOM 2218 C CA . LEU A 1 283 ? 19.062 -19.375 -23.281 1 90.88 283 LEU A CA 1
ATOM 2219 C C . LEU A 1 283 ? 18.734 -18.531 -24.516 1 90.88 283 LEU A C 1
ATOM 2221 O O . LEU A 1 283 ? 19.578 -18.312 -25.375 1 90.88 283 LEU A O 1
ATOM 2225 N N . ASN A 1 284 ? 17.547 -18.172 -24.578 1 85.5 284 ASN A N 1
ATOM 2226 C CA . ASN A 1 284 ? 17.125 -17.25 -25.641 1 85.5 284 ASN A CA 1
ATOM 2227 C C . ASN A 1 284 ? 16.922 -15.836 -25.094 1 85.5 284 ASN A C 1
ATOM 2229 O O . ASN A 1 284 ? 16.047 -15.594 -24.266 1 85.5 284 ASN A O 1
ATOM 2233 N N . ILE A 1 285 ? 17.797 -14.969 -25.359 1 76.25 285 ILE A N 1
ATOM 2234 C CA . ILE A 1 285 ? 17.688 -13.555 -25.016 1 76.25 285 ILE A CA 1
ATOM 2235 C C . ILE A 1 285 ? 17.203 -12.766 -26.234 1 76.25 285 ILE A C 1
ATOM 2237 O O . ILE A 1 285 ? 17.844 -12.766 -27.281 1 76.25 285 ILE A O 1
ATOM 2241 N N . PRO A 1 286 ? 15.984 -12.234 -25.984 1 60.69 286 PRO A N 1
ATOM 2242 C CA . PRO A 1 286 ? 15.5 -11.5 -27.156 1 60.69 286 PRO A CA 1
ATOM 2243 C C . PRO A 1 286 ? 16.453 -10.391 -27.594 1 60.69 286 PRO A C 1
ATOM 2245 O O . PRO A 1 286 ? 17.125 -9.789 -26.75 1 60.69 286 PRO A O 1
ATOM 2248 N N . ALA A 1 287 ? 16.953 -10.305 -28.734 1 50.62 287 ALA A N 1
ATOM 2249 C CA . ALA A 1 287 ? 17.875 -9.359 -29.359 1 50.62 287 ALA A CA 1
ATOM 2250 C C . ALA A 1 287 ? 17.453 -7.918 -29.078 1 50.62 287 ALA A C 1
ATOM 2252 O O . ALA A 1 287 ? 16.266 -7.578 -29.203 1 50.62 287 ALA A O 1
ATOM 2253 N N . PHE A 1 288 ? 17.938 -7.262 -28.047 1 45.22 288 PHE A N 1
ATOM 2254 C CA . PHE A 1 288 ? 17.703 -5.844 -27.812 1 45.22 288 PHE A CA 1
ATOM 2255 C C . PHE A 1 288 ? 18.047 -5.02 -29.047 1 45.22 288 PHE A C 1
ATOM 2257 O O . PHE A 1 288 ? 18.953 -5.371 -29.797 1 45.22 288 PHE A O 1
ATOM 2264 N N . THR A 1 289 ? 17.109 -4.113 -29.5 1 39.53 289 THR A N 1
ATOM 2265 C CA . THR A 1 289 ? 17.531 -3.033 -30.391 1 39.53 289 THR A CA 1
ATOM 2266 C C . THR A 1 289 ? 18.594 -2.172 -29.734 1 39.53 289 THR A C 1
ATOM 2268 O O . THR A 1 289 ? 18.344 -1.49 -28.734 1 39.53 289 THR A O 1
ATOM 2271 N N . TYR A 1 290 ? 19.781 -2.605 -29.438 1 36.72 290 TYR A N 1
ATOM 2272 C CA . TYR A 1 290 ? 20.781 -1.582 -29.109 1 36.72 290 TYR A CA 1
ATOM 2273 C C . TYR A 1 290 ? 20.438 -0.26 -29.781 1 36.72 290 TYR A C 1
ATOM 2275 O O . TYR A 1 290 ? 19.75 -0.238 -30.797 1 36.72 290 TYR A O 1
ATOM 2283 N N . ARG A 1 291 ? 20.859 0.936 -29.141 1 37.09 291 ARG A N 1
ATOM 2284 C CA . ARG A 1 291 ? 20.953 2.275 -29.719 1 37.09 291 ARG A CA 1
ATOM 2285 C C . ARG A 1 291 ? 21.422 2.223 -31.156 1 37.09 291 ARG A C 1
ATOM 2287 O O . ARG A 1 291 ? 21.719 3.258 -31.766 1 37.09 291 ARG A O 1
ATOM 2294 N N . ARG A 1 292 ? 22.25 1.229 -31.578 1 36.53 292 ARG A N 1
ATOM 2295 C CA . ARG A 1 292 ? 22.859 1.595 -32.875 1 36.53 292 ARG A CA 1
ATOM 2296 C C . ARG A 1 292 ? 21.781 1.916 -33.906 1 36.53 292 ARG A C 1
ATOM 2298 O O . ARG A 1 292 ? 20.672 1.392 -33.844 1 36.53 292 ARG A O 1
ATOM 2305 N N . ASN A 1 293 ? 22.141 2.879 -34.844 1 40.81 293 ASN A N 1
ATOM 2306 C CA . ASN A 1 293 ? 21.453 3.412 -36 1 40.81 293 ASN A CA 1
ATOM 2307 C C . ASN A 1 293 ? 20.5 2.391 -36.625 1 40.81 293 ASN A C 1
ATOM 2309 O O . ASN A 1 293 ? 19.312 2.676 -36.781 1 40.81 293 ASN A O 1
ATOM 2313 N N . GLN A 1 294 ? 21.125 1.683 -37.75 1 39.53 294 GLN A N 1
ATOM 2314 C CA . GLN A 1 294 ? 20.484 0.924 -38.812 1 39.53 294 GLN A CA 1
ATOM 2315 C C . GLN A 1 294 ? 20.141 -0.491 -38.344 1 39.53 294 GLN A C 1
ATOM 2317 O O . GLN A 1 294 ? 21.016 -1.364 -38.312 1 39.53 294 GLN A O 1
ATOM 2322 N N . LEU A 1 295 ? 19.406 -0.645 -37.312 1 46.84 295 LEU A N 1
ATOM 2323 C CA . LEU A 1 295 ? 18.969 -2.033 -37.219 1 46.84 295 LEU A CA 1
ATOM 2324 C C . LEU A 1 295 ? 18.5 -2.553 -38.562 1 46.84 295 LEU A C 1
ATOM 2326 O O . LEU A 1 295 ? 17.797 -1.846 -39.312 1 46.84 295 LEU A O 1
ATOM 2330 N N . THR A 1 296 ? 19.188 -3.518 -39.031 1 50.28 296 THR A N 1
ATOM 2331 C CA . THR A 1 296 ? 18.656 -4.074 -40.25 1 50.28 296 THR A CA 1
ATOM 2332 C C . THR A 1 296 ? 17.203 -4.504 -40.094 1 50.28 296 THR A C 1
ATOM 2334 O O . THR A 1 296 ? 16.719 -4.648 -38.938 1 50.28 296 THR A O 1
ATOM 2337 N N . ASN A 1 297 ? 16.422 -4.434 -41.031 1 51.16 297 ASN A N 1
ATOM 2338 C CA . ASN A 1 297 ? 15.023 -4.848 -41.094 1 51.16 297 ASN A CA 1
ATOM 2339 C C . ASN A 1 297 ? 14.789 -6.109 -40.25 1 51.16 297 ASN A C 1
ATOM 2341 O O . ASN A 1 297 ? 13.758 -6.238 -39.594 1 51.16 297 ASN A O 1
ATOM 2345 N N . GLU A 1 298 ? 15.805 -6.898 -40.188 1 49.97 298 GLU A N 1
ATOM 2346 C CA . GLU A 1 298 ? 15.656 -8.188 -39.531 1 49.97 298 GLU A CA 1
ATOM 2347 C C . GLU A 1 298 ? 15.734 -8.039 -38 1 49.97 298 GLU A C 1
ATOM 2349 O O . GLU A 1 298 ? 15 -8.695 -37.25 1 49.97 298 GLU A O 1
ATOM 2354 N N . GLU A 1 299 ? 16.562 -7.211 -37.594 1 52.47 299 GLU A N 1
ATOM 2355 C CA . GLU A 1 299 ? 16.781 -7.035 -36.156 1 52.47 299 GLU A CA 1
ATOM 2356 C C . GLU A 1 299 ? 15.602 -6.316 -35.5 1 52.47 299 GLU A C 1
ATOM 2358 O O . GLU A 1 299 ? 15.211 -6.641 -34.375 1 52.47 299 GLU A O 1
ATOM 2363 N N . THR A 1 300 ? 15.148 -5.43 -36.25 1 52.94 300 THR A N 1
ATOM 2364 C CA . THR A 1 300 ? 13.961 -4.723 -35.812 1 52.94 300 THR A CA 1
ATOM 2365 C C . THR A 1 300 ? 12.789 -5.684 -35.625 1 52.94 300 THR A C 1
ATOM 2367 O O . THR A 1 300 ? 12.047 -5.602 -34.656 1 52.94 300 THR A O 1
ATOM 2370 N N . THR A 1 301 ? 12.766 -6.574 -36.625 1 52.91 301 THR A N 1
ATOM 2371 C CA . THR A 1 301 ? 11.68 -7.543 -36.562 1 52.91 301 THR A CA 1
ATOM 2372 C C . THR A 1 301 ? 11.844 -8.484 -35.375 1 52.91 301 THR A C 1
ATOM 2374 O O . THR A 1 301 ? 10.875 -8.812 -34.719 1 52.91 301 THR A O 1
ATOM 2377 N N . ARG A 1 302 ? 13.055 -8.875 -35.125 1 50.38 302 ARG A N 1
ATOM 2378 C CA . ARG A 1 302 ? 13.32 -9.781 -34 1 50.38 302 ARG A CA 1
ATOM 2379 C C . ARG A 1 302 ? 13.047 -9.102 -32.688 1 50.38 302 ARG A C 1
ATOM 2381 O O . ARG A 1 302 ? 12.484 -9.719 -31.766 1 50.38 302 ARG A O 1
ATOM 2388 N N . THR A 1 303 ? 13.516 -7.93 -32.562 1 54.03 303 THR A N 1
ATOM 2389 C CA . THR A 1 303 ? 13.32 -7.168 -31.344 1 54.03 303 THR A CA 1
ATOM 2390 C C . THR A 1 303 ? 11.836 -6.992 -31.047 1 54.03 303 THR A C 1
ATOM 2392 O O . THR A 1 303 ? 11.406 -7.113 -29.906 1 54.03 303 THR A O 1
ATOM 2395 N N . ARG A 1 304 ? 11.211 -6.688 -32.188 1 53.94 304 ARG A N 1
ATOM 2396 C CA . ARG A 1 304 ? 9.766 -6.551 -32.031 1 53.94 304 ARG A CA 1
ATOM 2397 C C . ARG A 1 304 ? 9.133 -7.879 -31.641 1 53.94 304 ARG A C 1
ATOM 2399 O O . ARG A 1 304 ? 8.195 -7.91 -30.844 1 53.94 304 ARG A O 1
ATOM 2406 N N . ARG A 1 305 ? 9.766 -8.898 -32.25 1 52.44 305 ARG A N 1
ATOM 2407 C CA . ARG A 1 305 ? 9.234 -10.227 -31.969 1 52.44 305 ARG A CA 1
ATOM 2408 C C . ARG A 1 305 ? 9.461 -10.625 -30.516 1 52.44 305 ARG A C 1
ATOM 2410 O O . ARG A 1 305 ? 8.586 -11.203 -29.875 1 52.44 305 ARG A O 1
ATOM 2417 N N . VAL A 1 306 ? 10.727 -10.383 -30.016 1 53.84 306 VAL A N 1
ATOM 2418 C CA . VAL A 1 306 ? 11.055 -10.727 -28.641 1 53.84 306 VAL A CA 1
ATOM 2419 C C . VAL A 1 306 ? 10.234 -9.867 -27.688 1 53.84 306 VAL A C 1
ATOM 2421 O O . VAL A 1 306 ? 9.742 -10.359 -26.656 1 53.84 306 VAL A O 1
ATOM 2424 N N . ALA A 1 307 ? 10.133 -8.609 -28.062 1 57.25 307 ALA A N 1
ATOM 2425 C CA . ALA A 1 307 ? 9.281 -7.723 -27.266 1 57.25 307 ALA A CA 1
ATOM 2426 C C . ALA A 1 307 ? 7.887 -8.32 -27.094 1 57.25 307 ALA A C 1
ATOM 2428 O O . ALA A 1 307 ? 7.305 -8.242 -26 1 57.25 307 ALA A O 1
ATOM 2429 N N . ASN A 1 308 ? 7.547 -9.133 -28.125 1 60.72 308 ASN A N 1
ATOM 2430 C CA . ASN A 1 308 ? 6.188 -9.664 -28.109 1 60.72 308 ASN A CA 1
ATOM 2431 C C . ASN A 1 308 ? 6.039 -10.812 -27.125 1 60.72 308 ASN A C 1
ATOM 2433 O O . ASN A 1 308 ? 5.023 -10.914 -26.422 1 60.72 308 ASN A O 1
ATOM 2437 N N . VAL A 1 309 ? 7.227 -11.547 -26.844 1 67.44 309 VAL A N 1
ATOM 2438 C CA . VAL A 1 309 ? 7.012 -12.75 -26.047 1 67.44 309 VAL A CA 1
ATOM 2439 C C . VAL A 1 309 ? 7.301 -12.445 -24.578 1 67.44 309 VAL A C 1
ATOM 2441 O O . VAL A 1 309 ? 6.734 -13.078 -23.688 1 67.44 309 VAL A O 1
ATOM 2444 N N . ARG A 1 310 ? 8.031 -11.414 -24.203 1 77.88 310 ARG A N 1
ATOM 2445 C CA . ARG A 1 310 ? 8.281 -10.992 -22.828 1 77.88 310 ARG A CA 1
ATOM 2446 C C . ARG A 1 310 ? 7.008 -10.445 -22.188 1 77.88 310 ARG A C 1
ATOM 2448 O O . ARG A 1 310 ? 6.895 -10.414 -20.953 1 77.88 310 ARG A O 1
ATOM 2455 N N . ILE A 1 311 ? 6.168 -10.125 -23 1 81.81 311 ILE A N 1
ATOM 2456 C CA . ILE A 1 311 ? 4.918 -9.547 -22.516 1 81.81 311 ILE A CA 1
ATOM 2457 C C . ILE A 1 311 ? 4.172 -10.562 -21.656 1 81.81 311 ILE A C 1
ATOM 2459 O O . ILE A 1 311 ? 3.475 -10.195 -20.703 1 81.81 311 ILE A O 1
ATOM 2463 N N . HIS A 1 312 ? 4.465 -11.859 -21.938 1 85 312 HIS A N 1
ATOM 2464 C CA . HIS A 1 312 ? 3.732 -12.906 -21.234 1 85 312 HIS A CA 1
ATOM 2465 C C . HIS A 1 312 ? 4.145 -12.969 -19.766 1 85 312 HIS A C 1
ATOM 2467 O O . HIS A 1 312 ? 3.295 -13.109 -18.875 1 85 312 HIS A O 1
ATOM 2473 N N . VAL A 1 313 ? 5.438 -12.898 -19.516 1 90.62 313 VAL A N 1
ATOM 2474 C CA . VAL A 1 313 ? 5.879 -12.922 -18.125 1 90.62 313 VAL A CA 1
ATOM 2475 C C . VAL A 1 313 ? 5.527 -11.602 -17.438 1 90.62 313 VAL A C 1
ATOM 2477 O O . VAL A 1 313 ? 5.184 -11.578 -16.25 1 90.62 313 VAL A O 1
ATOM 2480 N N . GLU A 1 314 ? 5.59 -10.523 -18.188 1 88.19 314 GLU A N 1
ATOM 2481 C CA . GLU A 1 314 ? 5.188 -9.227 -17.641 1 88.19 314 GLU A CA 1
ATOM 2482 C C . GLU A 1 314 ? 3.715 -9.234 -17.25 1 88.19 314 GLU A C 1
ATOM 2484 O O . GLU A 1 314 ? 3.35 -8.711 -16.188 1 88.19 314 GLU A O 1
ATOM 2489 N N . ARG A 1 315 ? 2.928 -9.875 -18.031 1 88.69 315 ARG A N 1
ATOM 2490 C CA . ARG A 1 315 ? 1.502 -9.969 -17.734 1 88.69 315 ARG A CA 1
ATOM 2491 C C . ARG A 1 315 ? 1.259 -10.836 -16.5 1 88.69 315 ARG A C 1
ATOM 2493 O O . ARG A 1 315 ? 0.403 -10.516 -15.68 1 88.69 315 ARG A O 1
ATOM 2500 N N . ALA A 1 316 ? 1.961 -11.906 -16.469 1 93.31 316 ALA A N 1
ATOM 2501 C CA . ALA A 1 316 ? 1.828 -12.758 -15.297 1 93.31 316 ALA A CA 1
ATOM 2502 C C . ALA A 1 316 ? 2.199 -12.008 -14.023 1 93.31 316 ALA A C 1
ATOM 2504 O O . ALA A 1 316 ? 1.502 -12.102 -13.008 1 93.31 316 ALA A O 1
ATOM 2505 N N . ILE A 1 317 ? 3.264 -11.281 -14.078 1 94.06 317 ILE A N 1
ATOM 2506 C CA . ILE A 1 317 ? 3.713 -10.508 -12.93 1 94.06 317 ILE A CA 1
ATOM 2507 C C . ILE A 1 317 ? 2.693 -9.414 -12.609 1 94.06 317 ILE A C 1
ATOM 2509 O O . ILE A 1 317 ? 2.426 -9.125 -11.438 1 94.06 317 ILE A O 1
ATOM 2513 N N . GLN A 1 318 ? 2.111 -8.891 -13.633 1 92.19 318 GLN A N 1
ATOM 2514 C CA . GLN A 1 318 ? 1.052 -7.906 -13.422 1 92.19 318 GLN A CA 1
ATOM 2515 C C . GLN A 1 318 ? -0.144 -8.531 -12.711 1 92.19 318 GLN A C 1
ATOM 2517 O O . GLN A 1 318 ? -0.74 -7.906 -11.828 1 92.19 318 GLN A O 1
ATOM 2522 N N . ARG A 1 319 ? -0.424 -9.711 -13.078 1 94.19 319 ARG A N 1
ATOM 2523 C CA . ARG A 1 319 ? -1.532 -10.398 -12.43 1 94.19 319 ARG A CA 1
ATOM 2524 C C . ARG A 1 319 ? -1.213 -10.695 -10.969 1 94.19 319 ARG A C 1
ATOM 2526 O O . ARG A 1 319 ? -2.1 -10.656 -10.109 1 94.19 319 ARG A O 1
ATOM 2533 N N . LEU A 1 320 ? 0.006 -11.039 -10.742 1 96.44 320 LEU A N 1
ATOM 2534 C CA . LEU A 1 320 ? 0.431 -11.211 -9.359 1 96.44 320 LEU A CA 1
ATOM 2535 C C . LEU A 1 320 ? 0.237 -9.922 -8.562 1 96.44 320 LEU A C 1
ATOM 2537 O O . LEU A 1 320 ? -0.25 -9.953 -7.43 1 96.44 320 LEU A O 1
ATOM 2541 N N . LYS A 1 321 ? 0.499 -8.859 -9.188 1 93.06 321 LYS A N 1
ATOM 2542 C CA . LYS A 1 321 ? 0.525 -7.57 -8.492 1 93.06 321 LYS A CA 1
ATOM 2543 C C . LYS A 1 321 ? -0.875 -6.973 -8.398 1 93.06 321 LYS A C 1
ATOM 2545 O O . LYS A 1 321 ? -1.05 -5.875 -7.863 1 93.06 321 LYS A O 1
ATOM 2550 N N . VAL A 1 322 ? -1.867 -7.672 -8.93 1 93.69 322 VAL A N 1
ATOM 2551 C CA . VAL A 1 322 ? -3.25 -7.309 -8.648 1 93.69 322 VAL A CA 1
ATOM 2552 C C . VAL A 1 322 ? -3.549 -7.531 -7.168 1 93.69 322 VAL A C 1
ATOM 2554 O O . VAL A 1 322 ? -4.422 -6.871 -6.598 1 93.69 322 VAL A O 1
ATOM 2557 N N . PHE A 1 323 ? -2.846 -8.516 -6.656 1 96.94 323 PHE A N 1
ATOM 2558 C CA . PHE A 1 323 ? -2.877 -8.664 -5.207 1 96.94 323 PHE A CA 1
ATOM 2559 C C . PHE A 1 323 ? -2.064 -7.562 -4.535 1 96.94 323 PHE A C 1
ATOM 2561 O O . PHE A 1 323 ? -0.832 -7.578 -4.578 1 96.94 323 PHE A O 1
ATOM 2568 N N . LYS A 1 324 ? -2.74 -6.711 -3.836 1 95 324 LYS A N 1
ATOM 2569 C CA . LYS A 1 324 ? -2.162 -5.457 -3.363 1 95 324 LYS A CA 1
ATOM 2570 C C . LYS A 1 324 ? -1.089 -5.711 -2.309 1 95 324 LYS A C 1
ATOM 2572 O O . LYS A 1 324 ? -0.171 -4.902 -2.145 1 95 324 LYS A O 1
ATOM 2577 N N . ILE A 1 325 ? -1.107 -6.855 -1.676 1 96.12 325 ILE A N 1
ATOM 2578 C CA . ILE A 1 325 ? -0.062 -7.191 -0.716 1 96.12 325 ILE A CA 1
ATOM 2579 C C . ILE A 1 325 ? 1.296 -7.199 -1.414 1 96.12 325 ILE A C 1
ATOM 2581 O O . ILE A 1 325 ? 2.326 -6.949 -0.784 1 96.12 325 ILE A O 1
ATOM 2585 N N . LEU A 1 326 ? 1.245 -7.414 -2.744 1 95.44 326 LEU A N 1
ATOM 2586 C CA . LEU A 1 326 ? 2.5 -7.523 -3.48 1 95.44 326 LEU A CA 1
ATOM 2587 C C . LEU A 1 326 ? 2.805 -6.23 -4.227 1 95.44 326 LEU A C 1
ATOM 2589 O O . LEU A 1 326 ? 3.926 -6.027 -4.699 1 95.44 326 LEU A O 1
ATOM 2593 N N . SER A 1 327 ? 1.87 -5.367 -4.418 1 92.69 327 SER A N 1
ATOM 2594 C CA . SER A 1 327 ? 2.119 -4.168 -5.211 1 92.69 327 SER A CA 1
ATOM 2595 C C . SER A 1 327 ? 2.141 -2.92 -4.332 1 92.69 327 SER A C 1
ATOM 2597 O O . SER A 1 327 ? 2.5 -1.835 -4.797 1 92.69 327 SER A O 1
ATOM 2599 N N . GLN A 1 328 ? 1.687 -3.088 -3.189 1 90.5 328 GLN A N 1
ATOM 2600 C CA . GLN A 1 328 ? 1.875 -2.049 -2.182 1 90.5 328 GLN A CA 1
ATOM 2601 C C . GLN A 1 328 ? 3.002 -2.414 -1.222 1 90.5 328 GLN A C 1
ATOM 2603 O O . GLN A 1 328 ? 3.979 -3.059 -1.615 1 90.5 328 GLN A O 1
ATOM 2608 N N . THR A 1 329 ? 2.975 -1.951 -0.014 1 86.88 329 THR A N 1
ATOM 2609 C CA . THR A 1 329 ? 4.02 -2.262 0.955 1 86.88 329 THR A CA 1
ATOM 2610 C C . THR A 1 329 ? 3.627 -3.463 1.81 1 86.88 329 THR A C 1
ATOM 2612 O O . THR A 1 329 ? 2.562 -3.467 2.432 1 86.88 329 THR A O 1
ATOM 2615 N N . VAL A 1 330 ? 4.488 -4.484 1.714 1 89.62 330 VAL A N 1
ATOM 2616 C CA . VAL A 1 330 ? 4.262 -5.648 2.564 1 89.62 330 VAL A CA 1
ATOM 2617 C C . VAL A 1 330 ? 4.465 -5.266 4.027 1 89.62 330 VAL A C 1
ATOM 2619 O O . VAL A 1 330 ? 5.543 -4.801 4.41 1 89.62 330 VAL A O 1
ATOM 2622 N N . PRO A 1 331 ? 3.412 -5.492 4.742 1 88.81 331 PRO A N 1
ATOM 2623 C CA . PRO A 1 331 ? 3.588 -5.18 6.164 1 88.81 331 PRO A CA 1
ATOM 2624 C C . PRO A 1 331 ? 4.633 -6.066 6.836 1 88.81 331 PRO A C 1
ATOM 2626 O O . PRO A 1 331 ? 4.781 -7.238 6.48 1 88.81 331 PRO A O 1
ATOM 2629 N N . ILE A 1 332 ? 5.207 -5.59 7.855 1 85.94 332 ILE A N 1
ATOM 2630 C CA . ILE A 1 332 ? 6.27 -6.285 8.578 1 85.94 332 ILE A CA 1
ATOM 2631 C C . ILE A 1 332 ? 5.715 -7.559 9.211 1 85.94 332 ILE A C 1
ATOM 2633 O O . ILE A 1 332 ? 6.414 -8.57 9.289 1 85.94 332 ILE A O 1
ATOM 2637 N N . SER A 1 333 ? 4.516 -7.562 9.625 1 87.81 333 SER A N 1
ATOM 2638 C CA . SER A 1 333 ? 3.889 -8.711 10.273 1 87.81 333 SER A CA 1
ATOM 2639 C C . SER A 1 333 ? 3.713 -9.867 9.297 1 87.81 333 SER A C 1
ATOM 2641 O O . SER A 1 333 ? 3.566 -11.023 9.711 1 87.81 333 SER A O 1
ATOM 2643 N N . MET A 1 334 ? 3.748 -9.508 8.023 1 91.88 334 MET A N 1
ATOM 2644 C CA . MET A 1 334 ? 3.531 -10.523 6.996 1 91.88 334 MET A CA 1
ATOM 2645 C C . MET A 1 334 ? 4.859 -11.008 6.43 1 91.88 334 MET A C 1
ATOM 2647 O O . MET A 1 334 ? 4.902 -12.008 5.711 1 91.88 334 MET A O 1
ATOM 2651 N N . ALA A 1 335 ? 5.918 -10.391 6.801 1 90.62 335 ALA A N 1
ATOM 2652 C CA . ALA A 1 335 ? 7.234 -10.641 6.223 1 90.62 335 ALA A CA 1
ATOM 2653 C C . ALA A 1 335 ? 7.656 -12.094 6.43 1 90.62 335 ALA A C 1
ATOM 2655 O O . ALA A 1 335 ? 8.141 -12.75 5.504 1 90.62 335 ALA A O 1
ATOM 2656 N N . PRO A 1 336 ? 7.371 -12.664 7.609 1 92.56 336 PRO A N 1
ATOM 2657 C CA . PRO A 1 336 ? 7.805 -14.047 7.824 1 92.56 336 PRO A CA 1
ATOM 2658 C C . PRO A 1 336 ? 7.062 -15.047 6.941 1 92.56 336 PRO A C 1
ATOM 2660 O O . PRO A 1 336 ? 7.527 -16.172 6.746 1 92.56 336 PRO A O 1
ATOM 2663 N N . LYS A 1 337 ? 5.98 -14.633 6.395 1 96.94 337 LYS A N 1
ATOM 2664 C CA . LYS A 1 337 ? 5.148 -15.555 5.633 1 96.94 337 LYS A CA 1
ATOM 2665 C C . LYS A 1 337 ? 5.148 -15.203 4.148 1 96.94 337 LYS A C 1
ATOM 2667 O O . LYS A 1 337 ? 4.293 -15.664 3.395 1 96.94 337 LYS A O 1
ATOM 2672 N N . LEU A 1 338 ? 6.07 -14.414 3.785 1 97.31 338 LEU A N 1
ATOM 2673 C CA . LEU A 1 338 ? 6.062 -13.852 2.439 1 97.31 338 LEU A CA 1
ATOM 2674 C C . LEU A 1 338 ? 6.195 -14.953 1.392 1 97.31 338 LEU A C 1
ATOM 2676 O O . LEU A 1 338 ? 5.582 -14.875 0.324 1 97.31 338 LEU A O 1
ATOM 2680 N N . ASP A 1 339 ? 6.961 -16.016 1.671 1 98.19 339 ASP A N 1
ATOM 2681 C CA . ASP A 1 339 ? 7.105 -17.109 0.726 1 98.19 339 ASP A CA 1
ATOM 2682 C C . ASP A 1 339 ? 5.766 -17.797 0.473 1 98.19 339 ASP A C 1
ATOM 2684 O O . ASP A 1 339 ? 5.41 -18.078 -0.674 1 98.19 339 ASP A O 1
ATOM 2688 N N . ASN A 1 340 ? 5.055 -18.016 1.519 1 98.69 340 ASN A N 1
ATOM 2689 C CA . ASN A 1 340 ? 3.719 -18.578 1.389 1 98.69 340 ASN A CA 1
ATOM 2690 C C . ASN A 1 340 ? 2.785 -17.656 0.616 1 98.69 340 ASN A C 1
ATOM 2692 O O . ASN A 1 340 ? 1.993 -18.109 -0.21 1 98.69 340 ASN A O 1
ATOM 2696 N N . ILE A 1 341 ? 2.895 -16.391 0.891 1 98.75 341 ILE A N 1
ATOM 2697 C CA . ILE A 1 341 ? 2.047 -15.406 0.237 1 98.75 341 ILE A CA 1
ATOM 2698 C C . ILE A 1 341 ? 2.301 -15.422 -1.269 1 98.75 341 ILE A C 1
ATOM 2700 O O . ILE A 1 341 ? 1.358 -15.383 -2.062 1 98.75 341 ILE A O 1
ATOM 2704 N N . LEU A 1 342 ? 3.557 -15.523 -1.633 1 98.69 342 LEU A N 1
ATOM 2705 C CA . LEU A 1 342 ? 3.912 -15.594 -3.045 1 98.69 342 LEU A CA 1
ATOM 2706 C C . LEU A 1 342 ? 3.295 -16.828 -3.699 1 98.69 342 LEU A C 1
ATOM 2708 O O . LEU A 1 342 ? 2.705 -16.734 -4.777 1 98.69 342 LEU A O 1
ATOM 2712 N N . THR A 1 343 ? 3.369 -17.922 -3.045 1 98.69 343 THR A N 1
ATOM 2713 C CA . THR A 1 343 ? 2.801 -19.156 -3.547 1 98.69 343 THR A CA 1
ATOM 2714 C C . THR A 1 343 ? 1.286 -19.047 -3.693 1 98.69 343 THR A C 1
ATOM 2716 O O . THR A 1 343 ? 0.722 -19.453 -4.711 1 98.69 343 THR A O 1
ATOM 2719 N N . ILE A 1 344 ? 0.674 -18.469 -2.709 1 98.75 344 ILE A N 1
ATOM 2720 C CA . ILE A 1 344 ? -0.777 -18.312 -2.713 1 98.75 344 ILE A CA 1
ATOM 2721 C C . ILE A 1 344 ? -1.205 -17.453 -3.893 1 98.75 344 ILE A C 1
ATOM 2723 O O . ILE A 1 344 ? -2.094 -17.828 -4.66 1 98.75 344 ILE A O 1
ATOM 2727 N N . CYS A 1 345 ? -0.582 -16.328 -4.02 1 98.56 345 CYS A N 1
ATOM 2728 C CA . CYS A 1 345 ? -0.943 -15.406 -5.09 1 98.56 345 CYS A CA 1
ATOM 2729 C C . CYS A 1 345 ? -0.716 -16.031 -6.457 1 98.56 345 CYS A C 1
ATOM 2731 O O . CYS A 1 345 ? -1.55 -15.906 -7.355 1 98.56 345 CYS A O 1
ATOM 2733 N N . ALA A 1 346 ? 0.397 -16.75 -6.602 1 98.56 346 ALA A N 1
ATOM 2734 C CA . ALA A 1 346 ? 0.665 -17.438 -7.863 1 98.56 346 ALA A CA 1
ATOM 2735 C C . ALA A 1 346 ? -0.4 -18.484 -8.156 1 98.56 346 ALA A C 1
ATOM 2737 O O . ALA A 1 346 ? -0.871 -18.609 -9.289 1 98.56 346 ALA A O 1
ATOM 2738 N N . GLY A 1 347 ? -0.723 -19.219 -7.156 1 98.12 347 GLY A N 1
ATOM 2739 C CA . GLY A 1 347 ? -1.775 -20.219 -7.316 1 98.12 347 GLY A CA 1
ATOM 2740 C C . GLY A 1 347 ? -3.107 -19.609 -7.723 1 98.12 347 GLY A C 1
ATOM 2741 O O . GLY A 1 347 ? -3.789 -20.141 -8.602 1 98.12 347 GLY A O 1
ATOM 2742 N N . LEU A 1 348 ? -3.441 -18.531 -7.082 1 98 348 LEU A N 1
ATOM 2743 C CA . LEU A 1 348 ? -4.711 -17.875 -7.379 1 98 348 LEU A CA 1
ATOM 2744 C C . LEU A 1 348 ? -4.703 -17.297 -8.789 1 98 348 LEU A C 1
ATOM 2746 O O . LEU A 1 348 ? -5.723 -17.328 -9.484 1 98 348 LEU A O 1
ATOM 2750 N N . VAL A 1 349 ? -3.613 -16.797 -9.219 1 97.5 349 VAL A N 1
ATOM 2751 C CA . VAL A 1 349 ? -3.477 -16.281 -10.57 1 97.5 349 VAL A CA 1
ATOM 2752 C C . VAL A 1 349 ? -3.699 -17.406 -11.578 1 97.5 349 VAL A C 1
ATOM 2754 O O . VAL A 1 349 ? -4.352 -17.219 -12.609 1 97.5 349 VAL A O 1
ATOM 2757 N N . ASN A 1 350 ? -3.176 -18.578 -11.281 1 96.62 350 ASN A N 1
ATOM 2758 C CA . ASN A 1 350 ? -3.295 -19.734 -12.18 1 96.62 350 ASN A CA 1
ATOM 2759 C C . ASN A 1 350 ? -4.727 -20.25 -12.234 1 96.62 350 ASN A C 1
ATOM 2761 O O . ASN A 1 350 ? -5.086 -21 -13.148 1 96.62 350 ASN A O 1
ATOM 2765 N N . LEU A 1 351 ? -5.523 -19.906 -11.211 1 94.25 351 LEU A N 1
ATOM 2766 C CA . LEU A 1 351 ? -6.926 -20.297 -11.234 1 94.25 351 LEU A CA 1
ATOM 2767 C C . LEU A 1 351 ? -7.715 -19.453 -12.234 1 94.25 351 LEU A C 1
ATOM 2769 O O . LEU A 1 351 ? -8.797 -19.859 -12.672 1 94.25 351 LEU A O 1
ATOM 2773 N N . LYS A 1 352 ? -7.125 -18.312 -12.492 1 84.19 352 LYS A N 1
ATOM 2774 C CA . LYS A 1 352 ? -7.797 -17.438 -13.445 1 84.19 352 LYS A CA 1
ATOM 2775 C C . LYS A 1 352 ? -7.66 -17.969 -14.875 1 84.19 352 LYS A C 1
ATOM 2777 O O . LYS A 1 352 ? -6.773 -18.766 -15.156 1 84.19 352 LYS A O 1
ATOM 2782 N N . SER A 1 353 ? -8.664 -17.812 -15.742 1 62.47 353 SER A N 1
ATOM 2783 C CA . SER A 1 353 ? -8.664 -18.312 -17.109 1 62.47 353 SER A CA 1
ATOM 2784 C C . SER A 1 353 ? -7.336 -18.016 -17.797 1 62.47 353 SER A C 1
ATOM 2786 O O . SER A 1 353 ? -6.637 -17.062 -17.438 1 62.47 353 SER A O 1
ATOM 2788 N N . PRO A 1 354 ? -7.016 -19 -18.703 1 57.59 354 PRO A N 1
ATOM 2789 C CA . PRO A 1 354 ? -5.73 -18.891 -19.391 1 57.59 354 PRO A CA 1
ATOM 2790 C C . PRO A 1 354 ? -5.484 -17.484 -19.953 1 57.59 354 PRO A C 1
ATOM 2792 O O . PRO A 1 354 ? -6.426 -16.812 -20.391 1 57.59 354 PRO A O 1
ATOM 2795 N N . LEU A 1 355 ? -4.359 -16.875 -19.625 1 47.41 355 LEU A N 1
ATOM 2796 C CA . LEU A 1 355 ? -3.916 -15.547 -20.031 1 47.41 355 LEU A CA 1
ATOM 2797 C C . LEU A 1 355 ? -4.062 -15.367 -21.547 1 47.41 355 LEU A C 1
ATOM 2799 O O . LEU A 1 355 ? -4.324 -14.258 -22.016 1 47.41 355 LEU A O 1
ATOM 2803 N N . ILE A 1 356 ? -3.646 -16.391 -22.438 1 47.28 356 ILE A N 1
ATOM 2804 C CA . ILE A 1 356 ? -3.646 -16.234 -23.891 1 47.28 356 ILE A CA 1
ATOM 2805 C C . ILE A 1 356 ? -4.871 -16.938 -24.484 1 47.28 356 ILE A C 1
ATOM 2807 O O . ILE A 1 356 ? -5.09 -18.125 -24.25 1 47.28 356 ILE A O 1
ATOM 2811 N N . ARG A 1 357 ? -5.801 -16.172 -25.031 1 42.88 357 ARG A N 1
ATOM 2812 C CA . ARG A 1 357 ? -6.871 -16.703 -25.875 1 42.88 357 ARG A CA 1
ATOM 2813 C C . ARG A 1 357 ? -6.301 -17.422 -27.094 1 42.88 357 ARG A C 1
ATOM 2815 O O . ARG A 1 357 ? -5.621 -16.797 -27.922 1 42.88 357 ARG A O 1
ATOM 2822 N N . VAL A 1 358 ? -6.098 -18.625 -27.047 1 40.47 358 VAL A N 1
ATOM 2823 C CA . VAL A 1 358 ? -5.824 -19.297 -28.297 1 40.47 358 VAL A CA 1
ATOM 2824 C C . VAL A 1 358 ? -7.027 -19.172 -29.234 1 40.47 358 VAL A C 1
ATOM 2826 O O . VAL A 1 358 ? -8.156 -19.469 -28.859 1 40.47 358 VAL A O 1
ATOM 2829 N N . PRO A 1 359 ? -6.891 -18.281 -30.266 1 35.56 359 PRO A N 1
ATOM 2830 C CA . PRO A 1 359 ? -8.008 -18.312 -31.203 1 35.56 359 PRO A CA 1
ATOM 2831 C C . PRO A 1 359 ? -8.445 -19.734 -31.562 1 35.56 359 PRO A C 1
ATOM 2833 O O . PRO A 1 359 ? -7.602 -20.594 -31.844 1 35.56 359 PRO A O 1
ATOM 2836 N N . ARG A 1 360 ? -9.555 -20.203 -31.062 1 33.78 360 ARG A N 1
ATOM 2837 C CA . ARG A 1 360 ? -10.133 -21.438 -31.578 1 33.78 360 ARG A CA 1
ATOM 2838 C C . ARG A 1 360 ? -10.117 -21.453 -33.094 1 33.78 360 ARG A C 1
ATOM 2840 O O . ARG A 1 360 ? -10.469 -20.469 -33.75 1 33.78 360 ARG A O 1
ATOM 2847 N N . GLU A 1 361 ? -9.273 -22.219 -33.656 1 30.08 361 GLU A N 1
ATOM 2848 C CA . GLU A 1 361 ? -9.484 -22.562 -35.062 1 30.08 361 GLU A CA 1
ATOM 2849 C C . GLU A 1 361 ? -10.961 -22.828 -35.344 1 30.08 361 GLU A C 1
ATOM 2851 O O . GLU A 1 361 ? -11.57 -23.672 -34.688 1 30.08 361 GLU A O 1
ATOM 2856 N N . VAL A 1 362 ? -11.672 -21.797 -35.812 1 28.91 362 VAL A N 1
ATOM 2857 C CA . VAL A 1 362 ? -12.789 -22.203 -36.688 1 28.91 362 VAL A CA 1
ATOM 2858 C C . VAL A 1 362 ? -12.258 -22.922 -37.906 1 28.91 362 VAL A C 1
ATOM 2860 O O . VAL A 1 362 ? -11.305 -22.469 -38.531 1 28.91 362 VAL A O 1
ATOM 2863 N N . MET B 1 1 ? 66.375 -4.758 -13.336 1 15.83 1 MET B N 1
ATOM 2864 C CA . MET B 1 1 ? 67.125 -5.328 -12.25 1 15.83 1 MET B CA 1
ATOM 2865 C C . MET B 1 1 ? 66.312 -6.363 -11.477 1 15.83 1 MET B C 1
ATOM 2867 O O . MET B 1 1 ? 65.125 -6.188 -11.266 1 15.83 1 MET B O 1
ATOM 2871 N N . LYS B 1 2 ? 66.938 -7.578 -11.211 1 17.06 2 LYS B N 1
ATOM 2872 C CA . LYS B 1 2 ? 66.75 -9.016 -11.016 1 17.06 2 LYS B CA 1
ATOM 2873 C C . LYS B 1 2 ? 66.375 -9.336 -9.578 1 17.06 2 LYS B C 1
ATOM 2875 O O . LYS B 1 2 ? 66.312 -10.5 -9.18 1 17.06 2 LYS B O 1
ATOM 2880 N N . LEU B 1 3 ? 65.75 -8.406 -8.734 1 16.52 3 LEU B N 1
ATOM 2881 C CA . LEU B 1 3 ? 66.062 -8.484 -7.305 1 16.52 3 LEU B CA 1
ATOM 2882 C C . LEU B 1 3 ? 65.625 -9.844 -6.742 1 16.52 3 LEU B C 1
ATOM 2884 O O . LEU B 1 3 ? 64.688 -10.445 -7.203 1 16.52 3 LEU B O 1
ATOM 2888 N N . LYS B 1 4 ? 66.25 -10.297 -5.5 1 15.58 4 LYS B N 1
ATOM 2889 C CA . LYS B 1 4 ? 66.875 -11.344 -4.691 1 15.58 4 LYS B CA 1
ATOM 2890 C C . LYS B 1 4 ? 65.812 -12.141 -3.922 1 15.58 4 LYS B C 1
ATOM 2892 O O . LYS B 1 4 ? 65 -11.57 -3.211 1 15.58 4 LYS B O 1
ATOM 2897 N N . ILE B 1 5 ? 65.5 -13.469 -4.102 1 15.99 5 ILE B N 1
ATOM 2898 C CA . ILE B 1 5 ? 64.688 -14.68 -3.963 1 15.99 5 ILE B CA 1
ATOM 2899 C C . ILE B 1 5 ? 64.875 -15.258 -2.559 1 15.99 5 ILE B C 1
ATOM 2901 O O . ILE B 1 5 ? 64.188 -16.234 -2.197 1 15.99 5 ILE B O 1
ATOM 2905 N N . LEU B 1 6 ? 65.75 -14.469 -1.663 1 15.55 6 LEU B N 1
ATOM 2906 C CA . LEU B 1 6 ? 66.438 -15.406 -0.802 1 15.55 6 LEU B CA 1
ATOM 2907 C C . LEU B 1 6 ? 65.5 -16.125 0.135 1 15.55 6 LEU B C 1
ATOM 2909 O O . LEU B 1 6 ? 64.5 -15.531 0.606 1 15.55 6 LEU B O 1
ATOM 2913 N N . LEU B 1 7 ? 65.75 -17.438 0.649 1 16.06 7 LEU B N 1
ATOM 2914 C CA . LEU B 1 7 ? 65.438 -18.828 1.001 1 16.06 7 LEU B CA 1
ATOM 2915 C C . LEU B 1 7 ? 65.188 -18.969 2.496 1 16.06 7 LEU B C 1
ATOM 2917 O O . LEU B 1 7 ? 64.75 -20.016 2.955 1 16.06 7 LEU B O 1
ATOM 2921 N N . ILE B 1 8 ? 65.25 -17.875 3.4 1 15.37 8 ILE B N 1
ATOM 2922 C CA . ILE B 1 8 ? 65.938 -18.281 4.629 1 15.37 8 ILE B CA 1
ATOM 2923 C C . ILE B 1 8 ? 65 -19.188 5.445 1 15.37 8 ILE B C 1
ATOM 2925 O O . ILE B 1 8 ? 63.844 -18.828 5.699 1 15.37 8 ILE B O 1
ATOM 2929 N N . MET B 1 9 ? 65.375 -20.438 5.902 1 15.59 9 MET B N 1
ATOM 2930 C CA . MET B 1 9 ? 65.125 -21.797 6.355 1 15.59 9 MET B CA 1
ATOM 2931 C C . MET B 1 9 ? 64.812 -21.844 7.848 1 15.59 9 MET B C 1
ATOM 2933 O O . MET B 1 9 ? 64.75 -22.906 8.445 1 15.59 9 MET B O 1
ATOM 2937 N N . LYS B 1 10 ? 64.5 -20.766 8.555 1 15.44 10 LYS B N 1
ATOM 2938 C CA . LYS B 1 10 ? 65 -20.922 9.922 1 15.44 10 LYS B CA 1
ATOM 2939 C C . LYS B 1 10 ? 64.375 -22.156 10.586 1 15.44 10 LYS B C 1
ATOM 2941 O O . LYS B 1 10 ? 63.281 -22.578 10.234 1 15.44 10 LYS B O 1
ATOM 2946 N N . ASN B 1 11 ? 65.062 -22.578 11.672 1 15.75 11 ASN B N 1
ATOM 2947 C CA . ASN B 1 11 ? 65.375 -23.75 12.484 1 15.75 11 ASN B CA 1
ATOM 2948 C C . ASN B 1 11 ? 64.188 -24.203 13.32 1 15.75 11 ASN B C 1
ATOM 2950 O O . ASN B 1 11 ? 63.25 -23.438 13.57 1 15.75 11 ASN B O 1
ATOM 2954 N N . VAL B 1 12 ? 64.312 -25.391 14.086 1 16.52 12 VAL B N 1
ATOM 2955 C CA . VAL B 1 12 ? 63.812 -26.734 14.43 1 16.52 12 VAL B CA 1
ATOM 2956 C C . VAL B 1 12 ? 63.219 -26.734 15.836 1 16.52 12 VAL B C 1
ATOM 2958 O O . VAL B 1 12 ? 62.875 -27.781 16.359 1 16.52 12 VAL B O 1
ATOM 2961 N N . ALA B 1 13 ? 63.062 -25.641 16.578 1 16.22 13 ALA B N 1
ATOM 2962 C CA . ALA B 1 13 ? 63.344 -25.906 18 1 16.22 13 ALA B CA 1
ATOM 2963 C C . ALA B 1 13 ? 62.281 -26.828 18.594 1 16.22 13 ALA B C 1
ATOM 2965 O O . ALA B 1 13 ? 61.094 -26.625 18.406 1 16.22 13 ALA B O 1
ATOM 2966 N N . THR B 1 14 ? 62.688 -27.906 19.266 1 16.53 14 THR B N 1
ATOM 2967 C CA . THR B 1 14 ? 62.219 -29.234 19.641 1 16.53 14 THR B CA 1
ATOM 2968 C C . THR B 1 14 ? 61.25 -29.141 20.812 1 16.53 14 THR B C 1
ATOM 2970 O O . THR B 1 14 ? 60.375 -29.984 20.953 1 16.53 14 THR B O 1
ATOM 2973 N N . ASP B 1 15 ? 61.469 -28.203 21.828 1 16.69 15 ASP B N 1
ATOM 2974 C CA . ASP B 1 15 ? 61.531 -28.828 23.156 1 16.69 15 ASP B CA 1
ATOM 2975 C C . ASP B 1 15 ? 60.156 -29.281 23.609 1 16.69 15 ASP B C 1
ATOM 2977 O O . ASP B 1 15 ? 59.125 -28.734 23.188 1 16.69 15 ASP B O 1
ATOM 2981 N N . SER B 1 16 ? 60.156 -30.156 24.656 1 16.73 16 SER B N 1
ATOM 2982 C CA . SER B 1 16 ? 59.469 -31.375 25.125 1 16.73 16 SER B CA 1
ATOM 2983 C C . SER B 1 16 ? 58.156 -31.047 25.797 1 16.73 16 SER B C 1
ATOM 2985 O O . SER B 1 16 ? 57.094 -31.516 25.375 1 16.73 16 SER B O 1
ATOM 2987 N N . PRO B 1 17 ? 58.188 -31.156 27.219 1 16.95 17 PRO B N 1
ATOM 2988 C CA . PRO B 1 17 ? 57.5 -32.25 27.891 1 16.95 17 PRO B CA 1
ATOM 2989 C C . PRO B 1 17 ? 56.094 -31.875 28.344 1 16.95 17 PRO B C 1
ATOM 2991 O O . PRO B 1 17 ? 55.125 -32.531 27.969 1 16.95 17 PRO B O 1
ATOM 2994 N N . GLU B 1 18 ? 56.031 -31.625 29.734 1 16.28 18 GLU B N 1
ATOM 2995 C CA . GLU B 1 18 ? 55.344 -32.469 30.703 1 16.28 18 GLU B CA 1
ATOM 2996 C C . GLU B 1 18 ? 53.969 -31.922 31 1 16.28 18 GLU B C 1
ATOM 2998 O O . GLU B 1 18 ? 52.969 -32.656 30.969 1 16.28 18 GLU B O 1
ATOM 3003 N N . THR B 1 19 ? 54 -30.781 31.734 1 16.12 19 THR B N 1
ATOM 3004 C CA . THR B 1 19 ? 53.531 -30.969 33.094 1 16.12 19 THR B CA 1
ATOM 3005 C C . THR B 1 19 ? 52 -30.906 33.156 1 16.12 19 THR B C 1
ATOM 3007 O O . THR B 1 19 ? 51.344 -31.781 33.75 1 16.12 19 THR B O 1
ATOM 3010 N N . CYS B 1 20 ? 51.531 -29.625 33.344 1 16.98 20 CYS B N 1
ATOM 3011 C CA . CYS B 1 20 ? 50.781 -29.266 34.531 1 16.98 20 CYS B CA 1
ATOM 3012 C C . CYS B 1 20 ? 49.281 -29.562 34.312 1 16.98 20 CYS B C 1
ATOM 3014 O O . CYS B 1 20 ? 48.75 -29.422 33.219 1 16.98 20 CYS B O 1
ATOM 3016 N N . GLN B 1 21 ? 48.75 -30.109 35.312 1 17.97 21 GLN B N 1
ATOM 3017 C CA . GLN B 1 21 ? 47.594 -30.906 35.719 1 17.97 21 GLN B CA 1
ATOM 3018 C C . GLN B 1 21 ? 46.281 -30.125 35.562 1 17.97 21 GLN B C 1
ATOM 3020 O O . GLN B 1 21 ? 45.25 -30.703 35.25 1 17.97 21 GLN B O 1
ATOM 3025 N N . PRO B 1 22 ? 46.438 -28.75 35.75 1 18.11 22 PRO B N 1
ATOM 3026 C CA . PRO B 1 22 ? 45.406 -28.359 36.75 1 18.11 22 PRO B CA 1
ATOM 3027 C C . PRO B 1 22 ? 44 -28.375 36.125 1 18.11 22 PRO B C 1
ATOM 3029 O O . PRO B 1 22 ? 43.75 -27.625 35.188 1 18.11 22 PRO B O 1
ATOM 3032 N N . ALA B 1 23 ? 43.406 -29.438 36.062 1 18.92 23 ALA B N 1
ATOM 3033 C CA . ALA B 1 23 ? 42.156 -29.578 35.312 1 18.92 23 ALA B CA 1
ATOM 3034 C C . ALA B 1 23 ? 41.062 -28.656 35.875 1 18.92 23 ALA B C 1
ATOM 3036 O O . ALA B 1 23 ? 40.406 -28.984 36.875 1 18.92 23 ALA B O 1
ATOM 3037 N N . CYS B 1 24 ? 41.562 -27.344 36.031 1 16.22 24 CYS B N 1
ATOM 3038 C CA . CYS B 1 24 ? 40.688 -26.562 36.875 1 16.22 24 CYS B CA 1
ATOM 3039 C C . CYS B 1 24 ? 39.219 -26.812 36.531 1 16.22 24 CYS B C 1
ATOM 3041 O O . CYS B 1 24 ? 38.438 -27.219 37.406 1 16.22 24 CYS B O 1
ATOM 3043 N N . GLU B 1 25 ? 38.594 -25.766 35.969 1 17.09 25 GLU B N 1
ATOM 3044 C CA . GLU B 1 25 ? 37.594 -24.859 36.5 1 17.09 25 GLU B CA 1
ATOM 3045 C C . GLU B 1 25 ? 36.188 -25.234 36 1 17.09 25 GLU B C 1
ATOM 3047 O O . GLU B 1 25 ? 35.938 -25.203 34.812 1 17.09 25 GLU B O 1
ATOM 3052 N N . ALA B 1 26 ? 35.531 -26.125 36.688 1 17.69 26 ALA B N 1
ATOM 3053 C CA . ALA B 1 26 ? 34.281 -26.781 36.344 1 17.69 26 ALA B CA 1
ATOM 3054 C C . ALA B 1 26 ? 33.219 -25.75 35.938 1 17.69 26 ALA B C 1
ATOM 3056 O O . ALA B 1 26 ? 32.5 -25.969 34.969 1 17.69 26 ALA B O 1
ATOM 3057 N N . GLU B 1 27 ? 32.938 -24.703 36.812 1 18.42 27 GLU B N 1
ATOM 3058 C CA . GLU B 1 27 ? 31.578 -24.891 37.312 1 18.42 27 GLU B CA 1
ATOM 3059 C C . GLU B 1 27 ? 30.547 -24.328 36.312 1 18.42 27 GLU B C 1
ATOM 3061 O O . GLU B 1 27 ? 29.484 -24.922 36.125 1 18.42 27 GLU B O 1
ATOM 3066 N N . PRO B 1 28 ? 30.766 -23.078 35.656 1 19.72 28 PRO B N 1
ATOM 3067 C CA . PRO B 1 28 ? 29.734 -22.094 35.969 1 19.72 28 PRO B CA 1
ATOM 3068 C C . PRO B 1 28 ? 28.422 -22.344 35.219 1 19.72 28 PRO B C 1
ATOM 3070 O O . PRO B 1 28 ? 28.438 -22.875 34.125 1 19.72 28 PRO B O 1
ATOM 3073 N N . ALA B 1 29 ? 27.234 -22.422 35.969 1 20.69 29 ALA B N 1
ATOM 3074 C CA . ALA B 1 29 ? 25.812 -22.688 35.719 1 20.69 29 ALA B CA 1
ATOM 3075 C C . ALA B 1 29 ? 25.266 -21.75 34.625 1 20.69 29 ALA B C 1
ATOM 3077 O O . ALA B 1 29 ? 25.484 -20.531 34.688 1 20.69 29 ALA B O 1
ATOM 3078 N N . THR B 1 30 ? 25.094 -22.172 33.469 1 20.8 30 THR B N 1
ATOM 3079 C CA . THR B 1 30 ? 24.672 -21.422 32.281 1 20.8 30 THR B CA 1
ATOM 3080 C C . THR B 1 30 ? 23.359 -20.688 32.562 1 20.8 30 THR B C 1
ATOM 3082 O O . THR B 1 30 ? 22.359 -21.312 32.938 1 20.8 30 THR B O 1
ATOM 3085 N N . PRO B 1 31 ? 23.438 -19.438 33.031 1 20.31 31 PRO B N 1
ATOM 3086 C CA . PRO B 1 31 ? 22.203 -18.734 33.375 1 20.31 31 PRO B CA 1
ATOM 3087 C C . PRO B 1 31 ? 21.172 -18.781 32.25 1 20.31 31 PRO B C 1
ATOM 3089 O O . PRO B 1 31 ? 21.531 -18.828 31.062 1 20.31 31 PRO B O 1
ATOM 3092 N N . LYS B 1 32 ? 20 -19.344 32.562 1 20.64 32 LYS B N 1
ATOM 3093 C CA . LYS B 1 32 ? 18.781 -19.516 31.781 1 20.64 32 LYS B CA 1
ATOM 3094 C C . LYS B 1 32 ? 18.344 -18.203 31.141 1 20.64 32 LYS B C 1
ATOM 3096 O O . LYS B 1 32 ? 18.078 -17.219 31.828 1 20.64 32 LYS B O 1
ATOM 3101 N N . PHE B 1 33 ? 19.016 -17.719 30.109 1 20.61 33 PHE B N 1
ATOM 3102 C CA . PHE B 1 33 ? 18.625 -16.469 29.469 1 20.61 33 PHE B CA 1
ATOM 3103 C C . PHE B 1 33 ? 17.141 -16.469 29.156 1 20.61 33 PHE B C 1
ATOM 3105 O O . PHE B 1 33 ? 16.641 -17.328 28.422 1 20.61 33 PHE B O 1
ATOM 3112 N N . ARG B 1 34 ? 16.281 -16.125 30.188 1 21.41 34 ARG B N 1
ATOM 3113 C CA . ARG B 1 34 ? 14.844 -15.906 30 1 21.41 34 ARG B CA 1
ATOM 3114 C C . ARG B 1 34 ? 14.57 -15.102 28.734 1 21.41 34 ARG B C 1
ATOM 3116 O O . ARG B 1 34 ? 15.211 -14.078 28.5 1 21.41 34 ARG B O 1
ATOM 3123 N N . ASP B 1 35 ? 14.133 -15.805 27.812 1 20.48 35 ASP B N 1
ATOM 3124 C CA . ASP B 1 35 ? 13.695 -15.289 26.516 1 20.48 35 ASP B CA 1
ATOM 3125 C C . ASP B 1 35 ? 12.836 -14.047 26.672 1 20.48 35 ASP B C 1
ATOM 3127 O O . ASP B 1 35 ? 11.805 -14.078 27.359 1 20.48 35 ASP B O 1
ATOM 3131 N N . ALA B 1 36 ? 13.43 -12.938 27 1 22.78 36 ALA B N 1
ATOM 3132 C CA . ALA B 1 36 ? 12.711 -11.672 27.094 1 22.78 36 ALA B CA 1
ATOM 3133 C C . ALA B 1 36 ? 11.727 -11.516 25.938 1 22.78 36 ALA B C 1
ATOM 3135 O O . ALA B 1 36 ? 12.125 -11.469 24.781 1 22.78 36 ALA B O 1
ATOM 3136 N N . GLN B 1 37 ? 10.539 -12.07 26.141 1 20.72 37 GLN B N 1
ATOM 3137 C CA . GLN B 1 37 ? 9.352 -11.93 25.297 1 20.72 37 GLN B CA 1
ATOM 3138 C C . GLN B 1 37 ? 9.102 -10.469 24.938 1 20.72 37 GLN B C 1
ATOM 3140 O O . GLN B 1 37 ? 8.867 -9.641 25.828 1 20.72 37 GLN B O 1
ATOM 3145 N N . THR B 1 38 ? 9.93 -9.969 24.078 1 23.36 38 THR B N 1
ATOM 3146 C CA . THR B 1 38 ? 9.797 -8.586 23.625 1 23.36 38 THR B CA 1
ATOM 3147 C C . THR B 1 38 ? 8.352 -8.266 23.266 1 23.36 38 THR B C 1
ATOM 3149 O O . THR B 1 38 ? 7.816 -8.812 22.297 1 23.36 38 THR B O 1
ATOM 3152 N N . GLN B 1 39 ? 7.477 -8.203 24.266 1 21.09 39 GLN B N 1
ATOM 3153 C CA . GLN B 1 39 ? 6.094 -7.781 24.094 1 21.09 39 GLN B CA 1
ATOM 3154 C C . GLN B 1 39 ? 6.012 -6.438 23.375 1 21.09 39 GLN B C 1
ATOM 3156 O O . GLN B 1 39 ? 6.605 -5.453 23.828 1 21.09 39 GLN B O 1
ATOM 3161 N N . TRP B 1 40 ? 5.973 -6.504 22.156 1 22.41 40 TRP B N 1
ATOM 3162 C CA . TRP B 1 40 ? 5.785 -5.316 21.328 1 22.41 40 TRP B CA 1
ATOM 3163 C C . TRP B 1 40 ? 4.582 -4.508 21.797 1 22.41 40 TRP B C 1
ATOM 3165 O O . TRP B 1 40 ? 3.438 -4.949 21.656 1 22.41 40 TRP B O 1
ATOM 3175 N N . GLU B 1 41 ? 4.5 -4.051 23.062 1 24.77 41 GLU B N 1
ATOM 3176 C CA . GLU B 1 41 ? 3.344 -3.258 23.469 1 24.77 41 GLU B CA 1
ATOM 3177 C C . GLU B 1 41 ? 3.199 -2.006 22.609 1 24.77 41 GLU B C 1
ATOM 3179 O O . GLU B 1 41 ? 4.184 -1.311 22.344 1 24.77 41 GLU B O 1
ATOM 3184 N N . ASP B 1 42 ? 2.305 -2 21.75 1 24.83 42 ASP B N 1
ATOM 3185 C CA . ASP B 1 42 ? 1.86 -0.772 21.094 1 24.83 42 ASP B CA 1
ATOM 3186 C C . ASP B 1 42 ? 1.657 0.349 22.109 1 24.83 42 ASP B C 1
ATOM 3188 O O . ASP B 1 42 ? 0.833 0.228 23.016 1 24.83 42 ASP B O 1
ATOM 3192 N N . PRO B 1 43 ? 2.717 1 22.469 1 27.62 43 PRO B N 1
ATOM 3193 C CA . PRO B 1 43 ? 2.662 1.962 23.578 1 27.62 43 PRO B CA 1
ATOM 3194 C C . PRO B 1 43 ? 1.512 2.957 23.438 1 27.62 43 PRO B C 1
ATOM 3196 O O . PRO B 1 43 ? 1.378 3.869 24.25 1 27.62 43 PRO B O 1
ATOM 3199 N N . SER B 1 44 ? 0.901 2.975 22.312 1 26.97 44 SER B N 1
ATOM 3200 C CA . SER B 1 44 ? 0.055 4.16 22.25 1 26.97 44 SER B CA 1
ATOM 3201 C C . SER B 1 44 ? -1.023 4.125 23.328 1 26.97 44 SER B C 1
ATOM 3203 O O . SER B 1 44 ? -1.804 5.07 23.469 1 26.97 44 SER B O 1
ATOM 3205 N N . HIS B 1 45 ? -1.205 2.889 23.922 1 27.36 45 HIS B N 1
ATOM 3206 C CA . HIS B 1 45 ? -2.439 2.869 24.703 1 27.36 45 HIS B CA 1
ATOM 3207 C C . HIS B 1 45 ? -2.262 3.578 26.031 1 27.36 45 HIS B C 1
ATOM 3209 O O . HIS B 1 45 ? -3.096 3.439 26.938 1 27.36 45 HIS B O 1
ATOM 3215 N N . VAL B 1 46 ? -1.103 3.996 26.344 1 27.03 46 VAL B N 1
ATOM 3216 C CA . VAL B 1 46 ? -1.233 4.395 27.734 1 27.03 46 VAL B CA 1
ATOM 3217 C C . VAL B 1 46 ? -2.109 5.641 27.844 1 27.03 46 VAL B C 1
ATOM 3219 O O . VAL B 1 46 ? -1.639 6.758 27.625 1 27.03 46 VAL B O 1
ATOM 3222 N N . ASP B 1 47 ? -3.229 5.75 27.203 1 24.62 47 ASP B N 1
ATOM 3223 C CA . ASP B 1 47 ? -4.082 6.91 27.438 1 24.62 47 ASP B CA 1
ATOM 3224 C C . ASP B 1 47 ? -4.527 6.973 28.891 1 24.62 47 ASP B C 1
ATOM 3226 O O . ASP B 1 47 ? -5.121 6.023 29.406 1 24.62 47 ASP B O 1
ATOM 3230 N N . HIS B 1 48 ? -3.678 7.438 29.734 1 24.52 48 HIS B N 1
ATOM 3231 C CA . HIS B 1 48 ? -4.211 7.754 31.062 1 24.52 48 HIS B CA 1
ATOM 3232 C C . HIS B 1 48 ? -5.477 8.602 30.953 1 24.52 48 HIS B C 1
ATOM 3234 O O . HIS B 1 48 ? -5.477 9.641 30.281 1 24.52 48 HIS B O 1
ATOM 3240 N N . MET B 1 49 ? -6.617 7.992 31 1 23.36 49 MET B N 1
ATOM 3241 C CA . MET B 1 49 ? -7.965 8.539 31.109 1 23.36 49 MET B CA 1
ATOM 3242 C C . MET B 1 49 ? -8.078 9.5 32.281 1 23.36 49 MET B C 1
ATOM 3244 O O . MET B 1 49 ? -8.188 9.07 33.438 1 23.36 49 MET B O 1
ATOM 3248 N N . TYR B 1 50 ? -7.203 10.508 32.406 1 23.19 50 TYR B N 1
ATOM 3249 C CA . TYR B 1 50 ? -7.688 11.43 33.438 1 23.19 50 TYR B CA 1
ATOM 3250 C C . TYR B 1 50 ? -9.055 11.992 33.062 1 23.19 50 TYR B C 1
ATOM 3252 O O . TYR B 1 50 ? -9.164 12.836 32.156 1 23.19 50 TYR B O 1
ATOM 3260 N N . CYS B 1 51 ? -10.125 11.227 33.062 1 24.62 51 CYS B N 1
ATOM 3261 C CA . CYS B 1 51 ? -11.516 11.609 32.844 1 24.62 51 CYS B CA 1
ATOM 3262 C C . CYS B 1 51 ? -11.914 12.75 33.781 1 24.62 51 CYS B C 1
ATOM 3264 O O . CYS B 1 51 ? -12.109 12.539 34.969 1 24.62 51 CYS B O 1
ATOM 3266 N N . SER B 1 52 ? -11.219 13.93 33.75 1 25.12 52 SER B N 1
ATOM 3267 C CA . SER B 1 52 ? -12 14.961 34.406 1 25.12 52 SER B CA 1
ATOM 3268 C C . SER B 1 52 ? -13.398 15.07 33.812 1 25.12 52 SER B C 1
ATOM 3270 O O . SER B 1 52 ? -13.586 14.867 32.625 1 25.12 52 SER B O 1
ATOM 3272 N N . THR B 1 53 ? -14.438 14.977 34.656 1 26.52 53 THR B N 1
ATOM 3273 C CA . THR B 1 53 ? -15.891 15.055 34.531 1 26.52 53 THR B CA 1
ATOM 3274 C C . THR B 1 53 ? -16.297 16.328 33.781 1 26.52 53 THR B C 1
ATOM 3276 O O . THR B 1 53 ? -16.297 17.406 34.375 1 26.52 53 THR B O 1
ATOM 3279 N N . THR B 1 54 ? -15.617 16.734 32.719 1 26.91 54 THR B N 1
ATOM 3280 C CA . THR B 1 54 ? -16.266 17.953 32.219 1 26.91 54 THR B CA 1
ATOM 3281 C C . THR B 1 54 ? -17.688 17.656 31.766 1 26.91 54 THR B C 1
ATOM 3283 O O . THR B 1 54 ? -17.969 16.625 31.156 1 26.91 54 THR B O 1
ATOM 3286 N N . PRO B 1 55 ? -18.703 18.547 32.125 1 28.06 55 PRO B N 1
ATOM 3287 C CA . PRO B 1 55 ? -20.141 18.406 31.891 1 28.06 55 PRO B CA 1
ATOM 3288 C C . PRO B 1 55 ? -20.484 18.094 30.438 1 28.06 55 PRO B C 1
ATOM 3290 O O . PRO B 1 55 ? -19.734 18.453 29.531 1 28.06 55 PRO B O 1
ATOM 3293 N N . SER B 1 56 ? -21.188 17.016 30.203 1 28.58 56 SER B N 1
ATOM 3294 C CA . SER B 1 56 ? -21.766 16.438 28.984 1 28.58 56 SER B CA 1
ATOM 3295 C C . SER B 1 56 ? -22.422 17.516 28.125 1 28.58 56 SER B C 1
ATOM 3297 O O . SER B 1 56 ? -23.406 18.141 28.547 1 28.58 56 SER B O 1
ATOM 3299 N N . VAL B 1 57 ? -21.656 18.344 27.453 1 27.06 57 VAL B N 1
ATOM 3300 C CA . VAL B 1 57 ? -22.406 19.156 26.516 1 27.06 57 VAL B CA 1
ATOM 3301 C C . VAL B 1 57 ? -23.344 18.281 25.703 1 27.06 57 VAL B C 1
ATOM 3303 O O . VAL B 1 57 ? -22.938 17.266 25.125 1 27.06 57 VAL B O 1
ATOM 3306 N N . LYS B 1 58 ? -24.609 18.391 25.828 1 28.2 58 LYS B N 1
ATOM 3307 C CA . LYS B 1 58 ? -25.75 17.828 25.109 1 28.2 58 LYS B CA 1
ATOM 3308 C C . LYS B 1 58 ? -25.562 18 23.594 1 28.2 58 LYS B C 1
ATOM 3310 O O . LYS B 1 58 ? -25.469 19.125 23.109 1 28.2 58 LYS B O 1
ATOM 3315 N N . VAL B 1 59 ? -24.875 17.078 23 1 33.53 59 VAL B N 1
ATOM 3316 C CA . VAL B 1 59 ? -24.859 16.859 21.562 1 33.53 59 VAL B CA 1
ATOM 3317 C C . VAL B 1 59 ? -26.266 16.953 21 1 33.53 59 VAL B C 1
ATOM 3319 O O . VAL B 1 59 ? -26.578 16.312 19.984 1 33.53 59 VAL B O 1
ATOM 3322 N N . ASP B 1 60 ? -27.094 17.703 21.562 1 30.09 60 ASP B N 1
ATOM 3323 C CA . ASP B 1 60 ? -28.5 17.625 21.172 1 30.09 60 ASP B CA 1
ATOM 3324 C C . ASP B 1 60 ? -28.688 18.047 19.719 1 30.09 60 ASP B C 1
ATOM 3326 O O . ASP B 1 60 ? -29.5 17.469 19 1 30.09 60 ASP B O 1
ATOM 3330 N N . LYS B 1 61 ? -28.203 19.266 19.328 1 33.5 61 LYS B N 1
ATOM 3331 C CA . LYS B 1 61 ? -28.812 19.859 18.141 1 33.5 61 LYS B CA 1
ATOM 3332 C C . LYS B 1 61 ? -28.297 19.188 16.859 1 33.5 61 LYS B C 1
ATOM 3334 O O . LYS B 1 61 ? -28.984 19.172 15.844 1 33.5 61 LYS B O 1
ATOM 3339 N N . ALA B 1 62 ? -27.094 18.859 16.766 1 32.53 62 ALA B N 1
ATOM 3340 C CA . ALA B 1 62 ? -26.562 18.344 15.5 1 32.53 62 ALA B CA 1
ATOM 3341 C C . ALA B 1 62 ? -27.094 16.938 15.211 1 32.53 62 ALA B C 1
ATOM 3343 O O . ALA B 1 62 ? -27.047 16.469 14.07 1 32.53 62 ALA B O 1
ATOM 3344 N N . THR B 1 63 ? -27.672 16.203 16.188 1 37.09 63 THR B N 1
ATOM 3345 C CA . THR B 1 63 ? -28.312 14.906 16.047 1 37.09 63 THR B CA 1
ATOM 3346 C C . THR B 1 63 ? -29.672 15.047 15.367 1 37.09 63 THR B C 1
ATOM 3348 O O . THR B 1 63 ? -30.156 14.109 14.727 1 37.09 63 THR B O 1
ATOM 3351 N N . GLN B 1 64 ? -30.281 16.219 15.469 1 33.44 64 GLN B N 1
ATOM 3352 C CA . GLN B 1 64 ? -31.672 16.328 15.039 1 33.44 64 GLN B CA 1
ATOM 3353 C C . GLN B 1 64 ? -31.781 16.297 13.523 1 33.44 64 GLN B C 1
ATOM 3355 O O . GLN B 1 64 ? -32.812 15.922 12.977 1 33.44 64 GLN B O 1
ATOM 3360 N N . CYS B 1 65 ? -30.906 16.938 12.773 1 35.25 65 CYS B N 1
ATOM 3361 C CA . CYS B 1 65 ? -31.156 16.875 11.336 1 35.25 65 CYS B CA 1
ATOM 3362 C C . CYS B 1 65 ? -30.984 15.461 10.812 1 35.25 65 CYS B C 1
ATOM 3364 O O . CYS B 1 65 ? -31.172 15.203 9.617 1 35.25 65 CYS B O 1
ATOM 3366 N N . GLU B 1 66 ? -30.438 14.562 11.516 1 39 66 GLU B N 1
ATOM 3367 C CA . GLU B 1 66 ? -30.25 13.172 11.094 1 39 66 GLU B CA 1
ATOM 3368 C C . GLU B 1 66 ? -31.578 12.438 10.977 1 39 66 GLU B C 1
ATOM 3370 O O . GLU B 1 66 ? -31.609 11.258 10.641 1 39 66 GLU B O 1
ATOM 3375 N N . ALA B 1 67 ? -32.625 12.898 11.633 1 37.94 67 ALA B N 1
ATOM 3376 C CA . ALA B 1 67 ? -33.844 12.086 11.758 1 37.94 67 ALA B CA 1
ATOM 3377 C C . ALA B 1 67 ? -34.406 11.742 10.383 1 37.94 67 ALA B C 1
ATOM 3379 O O . ALA B 1 67 ? -34.969 10.656 10.188 1 37.94 67 ALA B O 1
ATOM 3380 N N . GLU B 1 68 ? -34.594 12.648 9.406 1 43.09 68 GLU B N 1
ATOM 3381 C CA . GLU B 1 68 ? -35.406 12.289 8.258 1 43.09 68 GLU B CA 1
ATOM 3382 C C . GLU B 1 68 ? -34.625 11.477 7.238 1 43.09 68 GLU B C 1
ATOM 3384 O O . GLU B 1 68 ? -35.188 10.914 6.305 1 43.09 68 GLU B O 1
ATOM 3389 N N . MET B 1 69 ? -33.344 11.695 6.988 1 50 69 MET B N 1
ATOM 3390 C CA . MET B 1 69 ? -32.656 11 5.902 1 50 69 MET B CA 1
ATOM 3391 C C . MET B 1 69 ? -32.125 9.656 6.379 1 50 69 MET B C 1
ATOM 3393 O O . MET B 1 69 ? -31.781 9.5 7.555 1 50 69 MET B O 1
ATOM 3397 N N . GLY B 1 70 ? -32.562 8.453 5.965 1 57.88 70 GLY B N 1
ATOM 3398 C CA . GLY B 1 70 ? -32.125 7.09 6.215 1 57.88 70 GLY B CA 1
ATOM 3399 C C . GLY B 1 70 ? -30.703 7.008 6.75 1 57.88 70 GLY B C 1
ATOM 3400 O O . GLY B 1 70 ? -29.984 8.016 6.797 1 57.88 70 GLY B O 1
ATOM 3401 N N . PRO B 1 71 ? -30.266 5.879 7.367 1 76 71 PRO B N 1
ATOM 3402 C CA . PRO B 1 71 ? -28.969 5.715 8.016 1 76 71 PRO B CA 1
ATOM 3403 C C . PRO B 1 71 ? -27.797 5.883 7.039 1 76 71 PRO B C 1
ATOM 3405 O O . PRO B 1 71 ? -27.859 5.383 5.914 1 76 71 PRO B O 1
ATOM 3408 N N . THR B 1 72 ? -26.938 6.898 7.32 1 90.5 72 THR B N 1
ATOM 3409 C CA . THR B 1 72 ? -25.719 7.105 6.543 1 90.5 72 THR B CA 1
ATOM 3410 C C . THR B 1 72 ? -24.688 6.039 6.883 1 90.5 72 THR B C 1
ATOM 3412 O O . THR B 1 72 ? -24.797 5.352 7.898 1 90.5 72 THR B O 1
ATOM 3415 N N . VAL B 1 73 ? -23.828 5.77 6.012 1 94.06 73 VAL B N 1
ATOM 3416 C CA . VAL B 1 73 ? -22.703 4.875 6.273 1 94.06 73 VAL B CA 1
ATOM 3417 C C . VAL B 1 73 ? -21.922 5.367 7.488 1 94.06 73 VAL B C 1
ATOM 3419 O O . VAL B 1 73 ? -21.484 4.566 8.328 1 94.06 73 VAL B O 1
ATOM 3422 N N . THR B 1 74 ? -21.797 6.664 7.605 1 95.56 74 THR B N 1
ATOM 3423 C CA . THR B 1 74 ? -21.078 7.285 8.703 1 95.56 74 THR B CA 1
ATOM 3424 C C . THR B 1 74 ? -21.688 6.895 10.047 1 95.56 74 THR B C 1
ATOM 3426 O O . THR B 1 74 ? -20.969 6.656 11.023 1 95.56 74 THR B O 1
ATOM 3429 N N . SER B 1 75 ? -22.969 6.785 10.109 1 93.44 75 SER B N 1
ATOM 3430 C CA . SER B 1 75 ? -23.672 6.484 11.352 1 93.44 75 SER B CA 1
ATOM 3431 C C . SER B 1 75 ? -23.328 5.086 11.859 1 93.44 75 SER B C 1
ATOM 3433 O O . SER B 1 75 ? -23.438 4.809 13.055 1 93.44 75 SER B O 1
ATOM 3435 N N . THR B 1 76 ? -22.828 4.301 10.977 1 91 76 THR B N 1
ATOM 3436 C CA . THR B 1 76 ? -22.5 2.939 11.383 1 91 76 THR B CA 1
ATOM 3437 C C . THR B 1 76 ? -20.984 2.76 11.492 1 91 76 THR B C 1
ATOM 3439 O O . THR B 1 76 ? -20.5 1.897 12.227 1 91 76 THR B O 1
ATOM 3442 N N . MET B 1 77 ? -20.281 3.586 10.859 1 92.25 77 MET B N 1
ATOM 3443 C CA . MET B 1 77 ? -18.828 3.385 10.781 1 92.25 77 MET B CA 1
ATOM 3444 C C . MET B 1 77 ? -18.109 4.242 11.812 1 92.25 77 MET B C 1
ATOM 3446 O O . MET B 1 77 ? -17.047 3.85 12.32 1 92.25 77 MET B O 1
ATOM 3450 N N . VAL B 1 78 ? -18.609 5.406 12.047 1 94.69 78 VAL B N 1
ATOM 3451 C CA . VAL B 1 78 ? -17.969 6.336 12.977 1 94.69 78 VAL B CA 1
ATOM 3452 C C . VAL B 1 78 ? -18.812 6.457 14.25 1 94.69 78 VAL B C 1
ATOM 3454 O O . VAL B 1 78 ? -19.5 7.457 14.445 1 94.69 78 VAL B O 1
ATOM 3457 N N . ILE B 1 79 ? -18.688 5.438 15.094 1 93.5 79 ILE B N 1
ATOM 3458 C CA . ILE B 1 79 ? -19.578 5.355 16.234 1 93.5 79 ILE B CA 1
ATOM 3459 C C . ILE B 1 79 ? -18.797 5.613 17.531 1 93.5 79 ILE B C 1
ATOM 3461 O O . ILE B 1 79 ? -19.391 5.824 18.594 1 93.5 79 ILE B O 1
ATOM 3465 N N . ASP B 1 80 ? -17.484 5.574 17.438 1 94.69 80 ASP B N 1
ATOM 3466 C CA . ASP B 1 80 ? -16.625 5.875 18.578 1 94.69 80 ASP B CA 1
ATOM 3467 C C . ASP B 1 80 ? -15.258 6.375 18.109 1 94.69 80 ASP B C 1
ATOM 3469 O O . ASP B 1 80 ? -15 6.461 16.906 1 94.69 80 ASP B O 1
ATOM 3473 N N . ASP B 1 81 ? -14.438 6.754 19.016 1 94.69 81 ASP B N 1
ATOM 3474 C CA . ASP B 1 81 ? -13.141 7.34 18.688 1 94.69 81 ASP B CA 1
ATOM 3475 C C . ASP B 1 81 ? -12.227 6.305 18.031 1 94.69 81 ASP B C 1
ATOM 3477 O O . ASP B 1 81 ? -1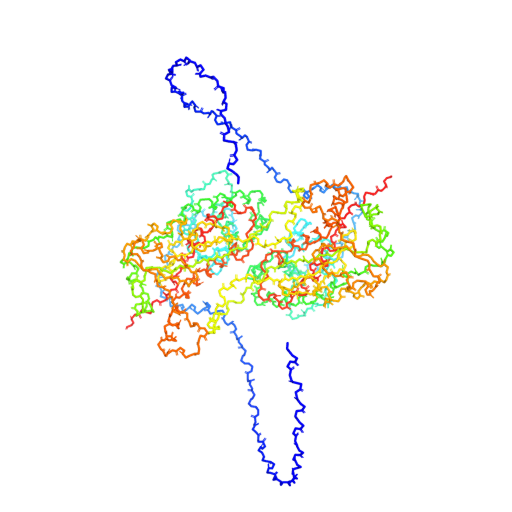1.453 6.633 17.125 1 94.69 81 ASP B O 1
ATOM 3481 N N . ALA B 1 82 ? -12.312 5.121 18.484 1 93.94 82 ALA B N 1
ATOM 3482 C CA . ALA B 1 82 ? -11.469 4.07 17.922 1 93.94 82 ALA B CA 1
ATOM 3483 C C . ALA B 1 82 ? -11.758 3.869 16.438 1 93.94 82 ALA B C 1
ATOM 3485 O O . ALA B 1 82 ? -10.828 3.83 15.625 1 93.94 82 ALA B O 1
ATOM 3486 N N . ARG B 1 83 ? -12.969 3.826 16.125 1 94.12 83 ARG B N 1
ATOM 3487 C CA . ARG B 1 83 ? -13.375 3.641 14.734 1 94.12 83 ARG B CA 1
ATOM 3488 C C . ARG B 1 83 ? -13.07 4.887 13.906 1 94.12 83 ARG B C 1
ATOM 3490 O O . ARG B 1 83 ? -12.641 4.781 12.758 1 94.12 83 ARG B O 1
ATOM 3497 N N . SER B 1 84 ? -13.328 5.988 14.523 1 96.62 84 SER B N 1
ATOM 3498 C CA . SER B 1 84 ? -13.047 7.223 13.805 1 96.62 84 SER B CA 1
ATOM 3499 C C . SER B 1 84 ? -11.562 7.336 13.453 1 96.62 84 SER B C 1
ATOM 3501 O O . SER B 1 84 ? -11.211 7.637 12.312 1 96.62 84 SER B O 1
ATOM 3503 N N . ARG B 1 85 ? -10.742 7.035 14.406 1 95.56 85 ARG B N 1
ATOM 3504 C CA . ARG B 1 85 ? -9.305 7.09 14.172 1 95.56 85 ARG B CA 1
ATOM 3505 C C . ARG B 1 85 ? -8.875 6.074 13.117 1 95.56 85 ARG B C 1
ATOM 3507 O O . ARG B 1 85 ? -8.016 6.363 12.281 1 95.56 85 ARG B O 1
ATOM 3514 N N . LEU B 1 86 ? -9.477 5 13.164 1 95.31 86 LEU B N 1
ATOM 3515 C CA . LEU B 1 86 ? -9.164 3.936 12.211 1 95.31 86 LEU B CA 1
ATOM 3516 C C . LEU B 1 86 ? -9.453 4.375 10.781 1 95.31 86 LEU B C 1
ATOM 3518 O O . LEU B 1 86 ? -8.656 4.133 9.875 1 95.31 86 LEU B O 1
ATOM 3522 N N . TYR B 1 87 ? -10.547 5.016 10.586 1 97.12 87 TYR B N 1
ATOM 3523 C CA . TYR B 1 87 ? -11.016 5.242 9.227 1 97.12 87 TYR B CA 1
ATOM 3524 C C . TYR B 1 87 ? -10.672 6.648 8.75 1 97.12 87 TYR B C 1
ATOM 3526 O O . TYR B 1 87 ? -10.656 6.922 7.547 1 97.12 87 TYR B O 1
ATOM 3534 N N . THR B 1 88 ? -10.367 7.578 9.711 1 97.19 88 THR B N 1
ATOM 3535 C CA . THR B 1 88 ? -10.188 8.961 9.289 1 97.19 88 THR B CA 1
ATOM 3536 C C . THR B 1 88 ? -8.859 9.516 9.812 1 97.19 88 THR B C 1
ATOM 3538 O O . THR B 1 88 ? -8.383 10.539 9.328 1 97.19 88 THR B O 1
ATOM 3541 N N . GLY B 1 89 ? -8.367 8.961 10.836 1 96.19 89 GLY B N 1
ATOM 3542 C CA . GLY B 1 89 ? -7.125 9.438 11.43 1 96.19 89 GLY B CA 1
ATOM 3543 C C . GLY B 1 89 ? -7.348 10.453 12.531 1 96.19 89 GLY B C 1
ATOM 3544 O O . GLY B 1 89 ? -6.395 10.898 13.172 1 96.19 89 GLY B O 1
ATOM 3545 N N . VAL B 1 90 ? -8.594 10.828 12.781 1 96.75 90 VAL B N 1
ATOM 3546 C CA . VAL B 1 90 ? -8.859 11.82 13.812 1 96.75 90 VAL B CA 1
ATOM 3547 C C . VAL B 1 90 ? -9.961 11.32 14.742 1 96.75 90 VAL B C 1
ATOM 3549 O O . VAL B 1 90 ? -10.633 10.328 14.445 1 96.75 90 VAL B O 1
ATOM 3552 N N . ARG B 1 91 ? -10.078 11.992 15.828 1 96.19 91 ARG B N 1
ATOM 3553 C CA . ARG B 1 91 ? -11.133 11.648 16.781 1 96.19 91 ARG B CA 1
ATOM 3554 C C . ARG B 1 91 ? -12.508 11.945 16.203 1 96.19 91 ARG B C 1
ATOM 3556 O O . ARG B 1 91 ? -12.641 12.734 15.258 1 96.19 91 ARG B O 1
ATOM 3563 N N . MET B 1 92 ? -13.508 11.32 16.828 1 97.12 92 MET B N 1
ATOM 3564 C CA . MET B 1 92 ? -14.875 11.445 16.344 1 97.12 92 MET B CA 1
ATOM 3565 C C . MET B 1 92 ? -15.336 12.898 16.359 1 97.12 92 MET B C 1
ATOM 3567 O O . MET B 1 92 ? -15.891 13.391 15.375 1 97.12 92 MET B O 1
ATOM 3571 N N . VAL B 1 93 ? -15.086 13.586 17.438 1 96.06 93 VAL B N 1
ATOM 3572 C CA . VAL B 1 93 ? -15.516 14.977 17.578 1 96.06 93 VAL B CA 1
ATOM 3573 C C . VAL B 1 93 ? -14.828 15.828 16.516 1 96.06 93 VAL B C 1
ATOM 3575 O O . VAL B 1 93 ? -15.445 16.734 15.93 1 96.06 93 VAL B O 1
ATOM 3578 N N . GLN B 1 94 ? -13.594 15.523 16.281 1 96.69 94 GLN B N 1
ATOM 3579 C CA . GLN B 1 94 ? -12.844 16.25 15.25 1 96.69 94 GLN B CA 1
ATOM 3580 C C . GLN B 1 94 ? -13.406 15.969 13.859 1 96.69 94 GLN B C 1
ATOM 3582 O O . GLN B 1 94 ? -13.508 16.875 13.031 1 96.69 94 GLN B O 1
ATOM 3587 N N . PHE B 1 95 ? -13.797 14.758 13.664 1 97.81 95 PHE B N 1
ATOM 3588 C CA . PHE B 1 95 ? -14.391 14.391 12.375 1 97.81 95 PHE B CA 1
ATOM 3589 C C . PHE B 1 95 ? -15.656 15.195 12.117 1 97.81 95 PHE B C 1
ATOM 3591 O O . PHE B 1 95 ? -15.812 15.789 11.055 1 97.81 95 PHE B O 1
ATOM 3598 N N . PHE B 1 96 ? -16.469 15.211 13.008 1 96.81 96 PHE B N 1
ATOM 3599 C CA . PHE B 1 96 ? -17.75 15.891 12.805 1 96.81 96 PHE B CA 1
ATOM 3600 C C . PHE B 1 96 ? -17.547 17.406 12.742 1 96.81 96 PHE B C 1
ATOM 3602 O O . PHE B 1 96 ? -18.266 18.094 12.031 1 96.81 96 PHE B O 1
ATOM 3609 N N . THR B 1 97 ? -16.547 17.906 13.445 1 96.69 97 THR B N 1
ATOM 3610 C CA . THR B 1 97 ? -16.188 19.312 13.297 1 96.69 97 THR B CA 1
ATOM 3611 C C . THR B 1 97 ? -15.727 19.609 11.875 1 96.69 97 THR B C 1
ATOM 3613 O O . THR B 1 97 ? -16.125 20.609 11.289 1 96.69 97 THR B O 1
ATOM 3616 N N . LEU B 1 98 ? -14.93 18.703 11.312 1 97.25 98 LEU B N 1
ATOM 3617 C CA . LEU B 1 98 ? -14.492 18.859 9.93 1 97.25 98 LEU B CA 1
ATOM 3618 C C . LEU B 1 98 ? -15.68 18.859 8.977 1 97.25 98 LEU B C 1
ATOM 3620 O O . LEU B 1 98 ? -15.742 19.656 8.047 1 97.25 98 LEU B O 1
ATOM 3624 N N . VAL B 1 99 ? -16.578 17.969 9.211 1 97.75 99 VAL B N 1
ATOM 3625 C CA . VAL B 1 99 ? -17.766 17.891 8.367 1 97.75 99 VAL B CA 1
ATOM 3626 C C . VAL B 1 99 ? -18.516 19.219 8.406 1 97.75 99 VAL B C 1
ATOM 3628 O O . VAL B 1 99 ? -18.922 19.734 7.359 1 97.75 99 VAL B O 1
ATOM 3631 N N . THR B 1 100 ? -18.625 19.781 9.562 1 96.75 100 THR B N 1
ATOM 3632 C CA . THR B 1 100 ? -19.359 21.031 9.734 1 96.75 100 THR B CA 1
ATOM 3633 C C . THR B 1 100 ? -18.641 22.172 8.992 1 96.75 100 THR B C 1
ATOM 3635 O O . THR B 1 100 ? -19.281 22.953 8.297 1 96.75 100 THR B O 1
ATOM 3638 N N . VAL B 1 101 ? -17.391 22.188 9.062 1 96.62 101 VAL B N 1
ATOM 3639 C CA . VAL B 1 101 ? -16.594 23.266 8.461 1 96.62 101 VAL B CA 1
ATOM 3640 C C . VAL B 1 101 ? -16.609 23.109 6.941 1 96.62 101 VAL B C 1
ATOM 3642 O O . VAL B 1 101 ? -16.594 24.109 6.215 1 96.62 101 VAL B O 1
ATOM 3645 N N . LEU B 1 102 ? -16.734 21.922 6.426 1 97.88 102 LEU B N 1
ATOM 3646 C CA . LEU B 1 102 ? -16.594 21.672 4.996 1 97.88 102 LEU B CA 1
ATOM 3647 C C . LEU B 1 102 ? -17.953 21.688 4.309 1 97.88 102 LEU B C 1
ATOM 3649 O O . LEU B 1 102 ? -18.031 21.766 3.08 1 97.88 102 LEU B O 1
ATOM 3653 N N . LEU B 1 103 ? -18.984 21.734 5.043 1 96.62 103 LEU B N 1
ATOM 3654 C CA . LEU B 1 103 ? -20.359 21.625 4.543 1 96.62 103 LEU B CA 1
ATOM 3655 C C . LEU B 1 103 ? -20.625 22.688 3.48 1 96.62 103 LEU B C 1
ATOM 3657 O O . LEU B 1 103 ? -21.234 22.391 2.447 1 96.62 103 LEU B O 1
ATOM 3661 N N . PRO B 1 104 ? -20.109 23.875 3.672 1 96.44 104 PRO B N 1
ATOM 3662 C CA . PRO B 1 104 ? -20.406 24.938 2.697 1 96.44 104 PRO B CA 1
ATOM 3663 C C . PRO B 1 104 ? -19.781 24.656 1.327 1 96.44 104 PRO B C 1
ATOM 3665 O O . PRO B 1 104 ? -20.172 25.281 0.335 1 96.44 104 PRO B O 1
ATOM 3668 N N . PHE B 1 105 ? -18.906 23.766 1.234 1 97.06 105 PHE B N 1
ATOM 3669 C CA . PHE B 1 105 ? -18.188 23.547 -0.012 1 97.06 105 PHE B CA 1
ATOM 3670 C C . PHE B 1 105 ? -18.75 22.344 -0.756 1 97.06 105 PHE B C 1
ATOM 3672 O O . PHE B 1 105 ? -18.156 21.875 -1.737 1 97.06 105 PHE B O 1
ATOM 3679 N N . SER B 1 106 ? -19.859 21.844 -0.326 1 95.5 106 SER B N 1
ATOM 3680 C CA . SER B 1 106 ? -20.484 20.672 -0.957 1 95.5 106 SER B CA 1
ATOM 3681 C C . SER B 1 106 ? -21.016 21.016 -2.344 1 95.5 106 SER B C 1
ATOM 3683 O O . SER B 1 106 ? -21.328 22.188 -2.625 1 95.5 106 SER B O 1
ATOM 3685 N N . LYS B 1 107 ? -21.047 20 -3.152 1 93.12 107 LYS B N 1
ATOM 3686 C CA . LYS B 1 107 ? -21.656 20.125 -4.473 1 93.12 107 LYS B CA 1
ATOM 3687 C C . LYS B 1 107 ? -23.078 19.594 -4.473 1 93.12 107 LYS B C 1
ATOM 3689 O O . LYS B 1 107 ? -23.312 18.422 -4.188 1 93.12 107 LYS B O 1
ATOM 3694 N N . PRO B 1 108 ? -23.938 20.375 -4.965 1 88 108 PRO B N 1
ATOM 3695 C CA . PRO B 1 108 ? -25.344 19.969 -4.953 1 88 108 PRO B CA 1
ATOM 3696 C C . PRO B 1 108 ? -25.641 18.812 -5.902 1 88 108 PRO B C 1
ATOM 3698 O O . PRO B 1 108 ? -26.594 18.062 -5.695 1 88 108 PRO B O 1
ATOM 3701 N N . SER B 1 109 ? -24.844 18.594 -6.816 1 90.44 109 SER B N 1
ATOM 3702 C CA . SER B 1 109 ? -25.094 17.578 -7.832 1 90.44 109 SER B CA 1
ATOM 3703 C C . SER B 1 109 ? -24.828 16.172 -7.281 1 90.44 109 SER B C 1
ATOM 3705 O O . SER B 1 109 ? -25.25 15.18 -7.879 1 90.44 109 SER B O 1
ATOM 3707 N N . ILE B 1 110 ? -24.234 16.203 -6.137 1 91.06 110 ILE B N 1
ATOM 3708 C CA . ILE B 1 110 ? -23.922 14.898 -5.551 1 91.06 110 ILE B CA 1
ATOM 3709 C C . ILE B 1 110 ? -24.984 14.531 -4.52 1 91.06 110 ILE B C 1
ATOM 3711 O O . ILE B 1 110 ? -25.203 15.266 -3.553 1 91.06 110 ILE B O 1
ATOM 3715 N N . THR B 1 111 ? -25.594 13.367 -4.691 1 89.81 111 THR B N 1
ATOM 3716 C CA . THR B 1 111 ? -26.734 12.945 -3.883 1 89.81 111 THR B CA 1
ATOM 3717 C C . THR B 1 111 ? -26.266 12.297 -2.582 1 89.81 111 THR B C 1
ATOM 3719 O O . THR B 1 111 ? -27.016 12.25 -1.602 1 89.81 111 THR B O 1
ATOM 3722 N N . LEU B 1 112 ? -25.109 11.828 -2.58 1 94.5 112 LEU B N 1
ATOM 3723 C CA . LEU B 1 112 ? -24.562 11.219 -1.377 1 94.5 112 LEU B CA 1
ATOM 3724 C C . LEU B 1 112 ? -24.438 12.242 -0.253 1 94.5 112 LEU B C 1
ATOM 3726 O O . LEU B 1 112 ? -23.984 13.367 -0.477 1 94.5 112 LEU B O 1
ATOM 3730 N N . PRO B 1 113 ? -24.922 11.867 0.958 1 96.31 113 PRO B N 1
ATOM 3731 C CA . PRO B 1 113 ? -24.766 12.805 2.074 1 96.31 113 PRO B CA 1
ATOM 3732 C C . PRO B 1 113 ? -23.344 13.297 2.246 1 96.31 113 PRO B C 1
ATOM 3734 O O . PRO B 1 113 ? -22.391 12.523 2.08 1 96.31 113 PRO B O 1
ATOM 3737 N N . VAL B 1 114 ? -23.219 14.562 2.615 1 97.38 114 VAL B N 1
ATOM 3738 C CA . VAL B 1 114 ? -21.906 15.211 2.68 1 97.38 114 VAL B CA 1
ATOM 3739 C C . VAL B 1 114 ? -21.031 14.492 3.695 1 97.38 114 VAL B C 1
ATOM 3741 O O . VAL B 1 114 ? -19.828 14.305 3.463 1 97.38 114 VAL B O 1
ATOM 3744 N N . VAL B 1 115 ? -21.656 14.109 4.824 1 97.94 115 VAL B N 1
ATOM 3745 C CA . VAL B 1 115 ? -20.891 13.43 5.867 1 97.94 115 VAL B CA 1
ATOM 3746 C C . VAL B 1 115 ? -20.281 12.148 5.312 1 97.94 115 VAL B C 1
ATOM 3748 O O . VAL B 1 115 ? -19.141 11.805 5.621 1 97.94 115 VAL B O 1
ATOM 3751 N N . ASP B 1 116 ? -20.969 11.453 4.461 1 98.19 116 ASP B N 1
ATOM 3752 C CA . ASP B 1 116 ? -20.469 10.227 3.85 1 98.19 116 ASP B CA 1
ATOM 3753 C C . ASP B 1 116 ? -19.406 10.531 2.795 1 98.19 116 ASP B C 1
ATOM 3755 O O . ASP B 1 116 ? -18.469 9.758 2.615 1 98.19 116 ASP B O 1
ATOM 3759 N N . GLN B 1 117 ? -19.562 11.633 2.119 1 98.44 117 GLN B N 1
ATOM 3760 C CA . GLN B 1 117 ? -18.562 12.047 1.143 1 98.44 117 GLN B CA 1
ATOM 3761 C C . GLN B 1 117 ? -17.219 12.305 1.812 1 98.44 117 GLN B C 1
ATOM 3763 O O . GLN B 1 117 ? -16.188 11.852 1.323 1 98.44 117 GLN B O 1
ATOM 3768 N N . ILE B 1 118 ? -17.297 12.961 2.867 1 98.56 118 ILE B N 1
ATOM 3769 C CA . ILE B 1 118 ? -16.078 13.32 3.602 1 98.56 118 ILE B CA 1
ATOM 3770 C C . ILE B 1 118 ? -15.453 12.062 4.199 1 98.56 118 ILE B C 1
ATOM 3772 O O . ILE B 1 118 ? -14.242 11.867 4.117 1 98.56 118 ILE B O 1
ATOM 3776 N N . LEU B 1 119 ? -16.312 11.211 4.785 1 98.62 119 LEU B N 1
ATOM 3777 C CA . LEU B 1 119 ? -15.805 9.953 5.316 1 98.62 119 LEU B CA 1
ATOM 3778 C C . LEU B 1 119 ? -15.148 9.125 4.223 1 98.62 119 LEU B C 1
ATOM 3780 O O . LEU B 1 119 ? -14.055 8.594 4.414 1 98.62 119 LEU B O 1
ATOM 3784 N N . MET B 1 120 ? -15.773 9.062 3.127 1 98.19 120 MET B N 1
ATOM 3785 C CA . MET B 1 120 ? -15.266 8.328 1.97 1 98.19 120 MET B CA 1
ATOM 3786 C C . MET B 1 120 ? -13.867 8.805 1.591 1 98.19 120 MET B C 1
ATOM 3788 O O . MET B 1 120 ? -12.969 7.996 1.359 1 98.19 120 MET B O 1
ATOM 3792 N N . THR B 1 121 ? -13.695 10.016 1.545 1 98.69 121 THR B N 1
ATOM 3793 C CA . THR B 1 121 ? -12.438 10.625 1.139 1 98.69 121 THR B CA 1
ATOM 3794 C C . THR B 1 121 ? -11.359 10.383 2.186 1 98.69 121 THR B C 1
ATOM 3796 O O . THR B 1 121 ? -10.234 9.984 1.851 1 98.69 121 THR B O 1
ATOM 3799 N N . LEU B 1 122 ? -11.711 10.578 3.412 1 98.56 122 LEU B N 1
ATOM 3800 C CA . LEU B 1 122 ? -10.742 10.352 4.48 1 98.56 122 LEU B CA 1
ATOM 3801 C C . LEU B 1 122 ? -10.367 8.883 4.57 1 98.56 122 LEU B C 1
ATOM 3803 O O . LEU B 1 122 ? -9.211 8.547 4.859 1 98.56 122 LEU B O 1
ATOM 3807 N N . MET B 1 123 ? -11.281 7.98 4.324 1 98 123 MET B N 1
ATOM 3808 C CA . MET B 1 123 ? -11 6.547 4.297 1 98 123 MET B CA 1
ATOM 3809 C C . MET B 1 123 ? -10 6.207 3.197 1 98 123 MET B C 1
ATOM 3811 O O . MET B 1 123 ? -9.117 5.371 3.393 1 98 123 MET B O 1
ATOM 3815 N N . LYS B 1 124 ? -10.172 6.828 2.059 1 98.12 124 LYS B N 1
ATOM 3816 C CA . LYS B 1 124 ? -9.227 6.633 0.962 1 98.12 124 LYS B CA 1
ATOM 3817 C C . LYS B 1 124 ? -7.812 7.027 1.376 1 98.12 124 LYS B C 1
ATOM 3819 O O . LYS B 1 124 ? -6.859 6.285 1.136 1 98.12 124 LYS B O 1
ATOM 3824 N N . LEU B 1 125 ? -7.695 8.078 2.029 1 98.25 125 LEU B N 1
ATOM 3825 C CA . LEU B 1 125 ? -6.383 8.586 2.408 1 98.25 125 LEU B CA 1
ATOM 3826 C C . LEU B 1 125 ? -5.793 7.77 3.553 1 98.25 125 LEU B C 1
ATOM 3828 O O . LEU B 1 125 ? -4.602 7.457 3.545 1 98.25 125 LEU B O 1
ATOM 3832 N N . LYS B 1 126 ? -6.633 7.434 4.531 1 97.81 126 LYS B N 1
ATOM 3833 C CA . LYS B 1 126 ? -6.172 6.762 5.746 1 97.81 126 LYS B CA 1
ATOM 3834 C C . LYS B 1 126 ? -5.82 5.305 5.465 1 97.81 126 LYS B C 1
ATOM 3836 O O . LYS B 1 126 ? -4.855 4.773 6.02 1 97.81 126 LYS B O 1
ATOM 3841 N N . LEU B 1 127 ? -6.562 4.664 4.594 1 96.31 127 LEU B N 1
ATOM 3842 C CA . LEU B 1 127 ? -6.422 3.223 4.426 1 96.31 127 LEU B CA 1
ATOM 3843 C C . LEU B 1 127 ? -5.93 2.883 3.023 1 96.31 127 LEU B C 1
ATOM 3845 O O . LEU B 1 127 ? -5.605 1.728 2.738 1 96.31 127 LEU B O 1
ATOM 3849 N N . ASN B 1 128 ? -5.922 3.805 2.197 1 95.88 128 ASN B N 1
ATOM 3850 C CA . ASN B 1 128 ? -5.508 3.633 0.808 1 95.88 128 ASN B CA 1
ATOM 3851 C C . ASN B 1 128 ? -6.305 2.531 0.118 1 95.88 128 ASN B C 1
ATOM 3853 O O . ASN B 1 128 ? -5.738 1.713 -0.612 1 95.88 128 ASN B O 1
ATOM 3857 N N . LEU B 1 129 ? -7.57 2.543 0.343 1 95.12 129 LEU B N 1
ATOM 3858 C CA . LEU B 1 129 ? -8.469 1.545 -0.23 1 95.12 129 LEU B CA 1
ATOM 3859 C C . LEU B 1 129 ? -8.578 1.72 -1.74 1 95.12 129 LEU B C 1
ATOM 3861 O O . LEU B 1 129 ? -8.484 2.84 -2.25 1 95.12 129 LEU B O 1
ATOM 3865 N N . ILE B 1 130 ? -8.812 0.582 -2.412 1 93.62 130 ILE B N 1
ATOM 3866 C CA . ILE B 1 130 ? -9.102 0.679 -3.84 1 93.62 130 ILE B CA 1
ATOM 3867 C C . ILE B 1 130 ? -10.508 1.235 -4.043 1 93.62 130 ILE B C 1
ATOM 3869 O O . ILE B 1 130 ? -11.375 1.074 -3.184 1 93.62 130 ILE B O 1
ATOM 3873 N N . LEU B 1 131 ? -10.688 1.803 -5.164 1 94.12 131 LEU B N 1
ATOM 3874 C CA . LEU B 1 131 ? -11.945 2.496 -5.441 1 94.12 131 LEU B CA 1
ATOM 3875 C C . LEU B 1 131 ? -13.117 1.526 -5.418 1 94.12 131 LEU B C 1
ATOM 3877 O O . LEU B 1 131 ? -14.203 1.871 -4.945 1 94.12 131 LEU B O 1
ATOM 3881 N N . GLY B 1 132 ? -12.93 0.328 -5.934 1 93.62 132 GLY B N 1
ATOM 3882 C CA . GLY B 1 132 ? -14.008 -0.65 -5.938 1 93.62 132 GLY B CA 1
ATOM 3883 C C . GLY B 1 132 ? -14.523 -0.979 -4.547 1 93.62 132 GLY B C 1
ATOM 3884 O O . GLY B 1 132 ? -15.727 -1.111 -4.34 1 93.62 132 GLY B O 1
ATOM 3885 N N . ASP B 1 133 ? -13.602 -1.108 -3.629 1 95.38 133 ASP B N 1
ATOM 3886 C CA . ASP B 1 133 ? -13.984 -1.397 -2.252 1 95.38 133 ASP B CA 1
ATOM 3887 C C . ASP B 1 133 ? -14.766 -0.232 -1.642 1 95.38 133 ASP B C 1
ATOM 3889 O O . ASP B 1 133 ? -15.797 -0.434 -1.005 1 95.38 133 ASP B O 1
ATOM 3893 N N . ILE B 1 134 ? -14.266 0.976 -1.858 1 96.56 134 ILE B N 1
ATOM 3894 C CA . ILE B 1 134 ? -14.922 2.174 -1.345 1 96.56 134 ILE B CA 1
ATOM 3895 C C . ILE B 1 134 ? -16.328 2.283 -1.93 1 96.56 134 ILE B C 1
ATOM 3897 O O . ILE B 1 134 ? -17.297 2.535 -1.202 1 96.56 134 ILE B O 1
ATOM 3901 N N . ALA B 1 135 ? -16.438 2.109 -3.205 1 96.56 135 ALA B N 1
ATOM 3902 C CA . ALA B 1 135 ? -17.719 2.195 -3.885 1 96.56 135 ALA B CA 1
ATOM 3903 C C . ALA B 1 135 ? -18.719 1.213 -3.285 1 96.56 135 ALA B C 1
ATOM 3905 O O . ALA B 1 135 ? -19.875 1.569 -3.035 1 96.56 135 ALA B O 1
ATOM 3906 N N . HIS B 1 136 ? -18.266 0.092 -2.998 1 93.69 136 HIS B N 1
ATOM 3907 C CA . HIS B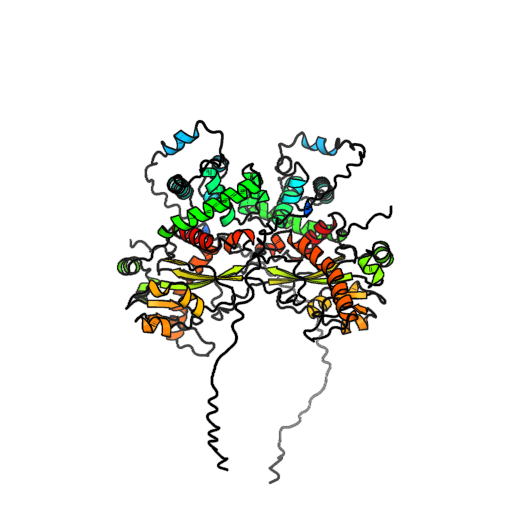 1 136 ? -19.141 -0.926 -2.42 1 93.69 136 HIS B CA 1
ATOM 3908 C C . HIS B 1 136 ? -19.594 -0.537 -1.013 1 93.69 136 HIS B C 1
ATOM 3910 O O . HIS B 1 136 ? -20.766 -0.656 -0.674 1 93.69 136 HIS B O 1
ATOM 3916 N N . ARG B 1 137 ? -18.703 -0.035 -0.234 1 93.69 137 ARG B N 1
ATOM 3917 C CA . ARG B 1 137 ? -19 0.308 1.155 1 93.69 137 ARG B CA 1
ATOM 3918 C C . ARG B 1 137 ? -20.031 1.423 1.241 1 93.69 137 ARG B C 1
ATOM 3920 O O . ARG B 1 137 ? -20.844 1.446 2.164 1 93.69 137 ARG B O 1
ATOM 3927 N N . PHE B 1 138 ? -20.016 2.271 0.284 1 96.5 138 PHE B N 1
ATOM 3928 C CA . PHE B 1 138 ? -20.891 3.428 0.333 1 96.5 138 PHE B CA 1
ATOM 3929 C C . PHE B 1 138 ? -22.062 3.262 -0.641 1 96.5 138 PHE B C 1
ATOM 3931 O O . PHE B 1 138 ? -22.828 4.199 -0.861 1 96.5 138 PHE B O 1
ATOM 3938 N N . ASN B 1 139 ? -22.094 2.16 -1.252 1 93.88 139 ASN B N 1
ATOM 3939 C CA . ASN B 1 139 ? -23.188 1.798 -2.166 1 93.88 139 ASN B CA 1
ATOM 3940 C C . ASN B 1 139 ? -23.328 2.812 -3.297 1 93.88 139 ASN B C 1
ATOM 3942 O O . ASN B 1 139 ? -24.422 3.322 -3.547 1 93.88 139 ASN B O 1
ATOM 3946 N N . VAL B 1 140 ? -22.25 3.09 -3.91 1 96.38 140 VAL B N 1
ATOM 3947 C CA . VAL B 1 140 ? -22.219 3.959 -5.082 1 96.38 140 VAL B CA 1
ATOM 3948 C C . VAL B 1 140 ? -21.375 3.322 -6.176 1 96.38 140 VAL B C 1
ATOM 3950 O O . VAL B 1 140 ? -20.719 2.301 -5.945 1 96.38 140 VAL B O 1
ATOM 3953 N N . SER B 1 141 ? -21.406 3.898 -7.336 1 96.12 141 SER B N 1
ATOM 3954 C CA . SER B 1 141 ? -20.547 3.432 -8.422 1 96.12 141 SER B CA 1
ATOM 3955 C C . SER B 1 141 ? -19.094 3.871 -8.219 1 96.12 141 SER B C 1
ATOM 3957 O O . SER B 1 141 ? -18.828 4.832 -7.5 1 96.12 141 SER B O 1
ATOM 3959 N N . THR B 1 142 ? -18.219 3.164 -8.836 1 96 142 THR B N 1
ATOM 3960 C CA . THR B 1 142 ? -16.812 3.527 -8.773 1 96 142 THR B CA 1
ATOM 3961 C C . THR B 1 142 ? -16.594 4.926 -9.344 1 96 142 THR B C 1
ATOM 3963 O O . THR B 1 142 ? -15.75 5.676 -8.844 1 96 142 THR B O 1
ATOM 3966 N N . SER B 1 143 ? -17.328 5.262 -10.352 1 96 143 SER B N 1
ATOM 3967 C CA . SER B 1 143 ? -17.219 6.586 -10.953 1 96 143 SER B CA 1
ATOM 3968 C C . SER B 1 143 ? -17.641 7.68 -9.969 1 96 143 SER B C 1
ATOM 3970 O O . SER B 1 143 ? -16.953 8.695 -9.836 1 96 143 SER B O 1
ATOM 3972 N N . MET B 1 144 ? -18.719 7.422 -9.328 1 96.38 144 MET B N 1
ATOM 3973 C CA . MET B 1 144 ? -19.188 8.383 -8.336 1 96.38 144 MET B CA 1
ATOM 3974 C C . MET B 1 144 ? -18.172 8.531 -7.195 1 96.38 144 MET B C 1
ATOM 3976 O O . MET B 1 144 ? -17.891 9.641 -6.758 1 96.38 144 MET B O 1
ATOM 3980 N N . ALA B 1 145 ? -17.672 7.406 -6.738 1 97.38 145 ALA B N 1
ATOM 3981 C CA . ALA B 1 145 ? -16.656 7.449 -5.695 1 97.38 145 ALA B CA 1
ATOM 3982 C C . ALA B 1 145 ? -15.453 8.281 -6.137 1 97.38 145 ALA B C 1
ATOM 3984 O O . ALA B 1 145 ? -14.945 9.102 -5.371 1 97.38 145 ALA B O 1
ATOM 3985 N N . SER B 1 146 ? -15.07 8.109 -7.324 1 97.19 146 SER B N 1
ATOM 3986 C CA . SER B 1 146 ? -13.922 8.836 -7.871 1 97.19 146 SER B CA 1
ATOM 3987 C C . SER B 1 146 ? -14.195 10.336 -7.918 1 97.19 146 SER B C 1
ATOM 3989 O O . SER B 1 146 ? -13.344 11.133 -7.523 1 97.19 146 SER B O 1
ATOM 3991 N N . ILE B 1 147 ? -15.328 10.656 -8.344 1 96.88 147 ILE B N 1
ATOM 3992 C CA . ILE B 1 147 ? -15.711 12.055 -8.477 1 96.88 147 ILE B CA 1
ATOM 3993 C C . ILE B 1 147 ? -15.742 12.711 -7.098 1 96.88 147 ILE B C 1
ATOM 3995 O O . ILE B 1 147 ? -15.203 13.805 -6.91 1 96.88 147 ILE B O 1
ATOM 3999 N N . VAL B 1 148 ? -16.344 12.055 -6.203 1 97.88 148 VAL B N 1
ATOM 4000 C CA . VAL B 1 148 ? -16.5 12.578 -4.848 1 97.88 148 VAL B CA 1
ATOM 4001 C C . VAL B 1 148 ? -15.133 12.758 -4.203 1 97.88 148 VAL B C 1
ATOM 4003 O O . VAL B 1 148 ? -14.828 13.828 -3.668 1 97.88 148 VAL B O 1
ATOM 4006 N N . ILE B 1 149 ? -14.328 11.773 -4.246 1 98.31 149 ILE B N 1
ATOM 4007 C CA . ILE B 1 149 ? -13.008 11.797 -3.627 1 98.31 149 ILE B CA 1
ATOM 4008 C C . ILE B 1 149 ? -12.164 12.906 -4.262 1 98.31 149 ILE B C 1
ATOM 4010 O O . ILE B 1 149 ? -11.5 13.672 -3.561 1 98.31 149 ILE B O 1
ATOM 4014 N N . SER B 1 150 ? -12.227 13.008 -5.535 1 97.81 150 SER B N 1
ATOM 4015 C CA . SER B 1 150 ? -11.477 14.039 -6.242 1 97.81 150 SER B CA 1
ATOM 4016 C C . SER B 1 150 ? -11.906 15.438 -5.797 1 97.81 150 SER B C 1
ATOM 4018 O O . SER B 1 150 ? -11.062 16.281 -5.508 1 97.81 150 SER B O 1
ATOM 4020 N N . HIS B 1 151 ? -13.125 15.609 -5.723 1 97.88 151 HIS B N 1
ATOM 4021 C CA . HIS B 1 151 ? -13.664 16.891 -5.305 1 97.88 151 HIS B CA 1
ATOM 4022 C C . HIS B 1 151 ? -13.195 17.266 -3.9 1 97.88 151 HIS B C 1
ATOM 4024 O O . HIS B 1 151 ? -12.695 18.375 -3.68 1 97.88 151 HIS B O 1
ATOM 4030 N N . TRP B 1 152 ? -13.305 16.391 -3.062 1 98.56 152 TRP B N 1
ATOM 4031 C CA . TRP B 1 152 ? -13.047 16.719 -1.665 1 98.56 152 TRP B CA 1
ATOM 4032 C C . TRP B 1 152 ? -11.555 16.828 -1.396 1 98.56 152 TRP B C 1
ATOM 4034 O O . TRP B 1 152 ? -11.125 17.578 -0.516 1 98.56 152 TRP B O 1
ATOM 4044 N N . ILE B 1 153 ? -10.719 16.094 -2.121 1 98.75 153 ILE B N 1
ATOM 4045 C CA . ILE B 1 153 ? -9.281 16.297 -1.997 1 98.75 153 ILE B CA 1
ATOM 4046 C C . ILE B 1 153 ? -8.922 17.719 -2.391 1 98.75 153 ILE B C 1
ATOM 4048 O O . ILE B 1 153 ? -8.117 18.375 -1.719 1 98.75 153 ILE B O 1
ATOM 4052 N N . ASP B 1 154 ? -9.578 18.188 -3.393 1 98.38 154 ASP B N 1
ATOM 4053 C CA . ASP B 1 154 ? -9.312 19.547 -3.826 1 98.38 154 ASP B CA 1
ATOM 4054 C C . ASP B 1 154 ? -9.766 20.562 -2.77 1 98.38 154 ASP B C 1
ATOM 4056 O O . ASP B 1 154 ? -9.023 21.484 -2.418 1 98.38 154 ASP B O 1
ATOM 4060 N N . VAL B 1 155 ? -10.898 20.375 -2.275 1 98.62 155 VAL B N 1
ATOM 4061 C CA . VAL B 1 155 ? -11.461 21.297 -1.294 1 98.62 155 VAL B CA 1
ATOM 4062 C C . VAL B 1 155 ? -10.641 21.25 -0.01 1 98.62 155 VAL B C 1
ATOM 4064 O O . VAL B 1 155 ? -10.219 22.297 0.503 1 98.62 155 VAL B O 1
ATOM 4067 N N . MET B 1 156 ? -10.398 20.094 0.453 1 98.62 156 MET B N 1
ATOM 4068 C CA . MET B 1 156 ? -9.648 19.953 1.696 1 98.62 156 MET B CA 1
ATOM 4069 C C . MET B 1 156 ? -8.219 20.453 1.532 1 98.62 156 MET B C 1
ATOM 4071 O O . MET B 1 156 ? -7.645 21.016 2.463 1 98.62 156 MET B O 1
ATOM 4075 N N . GLY B 1 157 ? -7.637 20.172 0.369 1 98.44 157 GLY B N 1
ATOM 4076 C CA . GLY B 1 157 ? -6.297 20.672 0.1 1 98.44 157 GLY B CA 1
ATOM 4077 C C . GLY B 1 157 ? -6.168 22.172 0.291 1 98.44 157 GLY B C 1
ATOM 4078 O O . GLY B 1 157 ? -5.16 22.656 0.813 1 98.44 157 GLY B O 1
ATOM 4079 N N . GLU B 1 158 ? -7.191 22.828 -0.05 1 98 158 GLU B N 1
ATOM 4080 C CA . GLU B 1 158 ? -7.207 24.281 0.079 1 98 158 GLU B CA 1
ATOM 4081 C C . GLU B 1 158 ? -7.562 24.719 1.5 1 98 158 GLU B C 1
ATOM 4083 O O . GLU B 1 158 ? -6.887 25.547 2.092 1 98 158 GLU B O 1
ATOM 4088 N N . GLN B 1 159 ? -8.539 24.078 2.033 1 97.88 159 GLN B N 1
ATOM 4089 C CA . GLN B 1 159 ? -9.094 24.531 3.309 1 97.88 159 GLN B CA 1
ATOM 4090 C C . GLN B 1 159 ? -8.188 24.141 4.469 1 97.88 159 GLN B C 1
ATOM 4092 O O . GLN B 1 159 ? -8.148 24.812 5.492 1 97.88 159 GLN B O 1
ATOM 4097 N N . PHE B 1 160 ? -7.43 23.094 4.312 1 97.94 160 PHE B N 1
ATOM 4098 C CA . PHE B 1 160 ? -6.652 22.578 5.43 1 97.94 160 PHE B CA 1
ATOM 4099 C C . PHE B 1 160 ? -5.309 23.297 5.531 1 97.94 160 PHE B C 1
ATOM 4101 O O . PHE B 1 160 ? -4.551 23.062 6.477 1 97.94 160 PHE B O 1
ATOM 4108 N N . LYS B 1 161 ? -4.98 24.219 4.656 1 97.31 161 LYS B N 1
ATOM 4109 C CA . LYS B 1 161 ? -3.764 25.016 4.754 1 97.31 161 LYS B CA 1
ATOM 4110 C C . LYS B 1 161 ? -3.713 25.781 6.074 1 97.31 161 LYS B C 1
ATOM 4112 O O . LYS B 1 161 ? -2.639 25.969 6.645 1 97.31 161 LYS B O 1
ATOM 4117 N N . VAL B 1 162 ? -4.875 26.125 6.574 1 96.5 162 VAL B N 1
ATOM 4118 C CA . VAL B 1 162 ? -4.969 26.906 7.805 1 96.5 162 VAL B CA 1
ATOM 4119 C C . VAL B 1 162 ? -4.539 26.047 8.992 1 96.5 162 VAL B C 1
ATOM 4121 O O . VAL B 1 162 ? -4.141 26.578 10.031 1 96.5 162 VAL B O 1
ATOM 4124 N N . LEU B 1 163 ? -4.57 24.734 8.812 1 96.81 163 LEU B N 1
ATOM 4125 C CA . LEU B 1 163 ? -4.215 23.812 9.883 1 96.81 163 LEU B CA 1
ATOM 4126 C C . LEU B 1 163 ? -2.701 23.656 9.977 1 96.81 163 LEU B C 1
ATOM 4128 O O . LEU B 1 163 ? -2.199 22.969 10.875 1 96.81 163 LEU B O 1
ATOM 4132 N N . ILE B 1 164 ? -1.973 24.25 9.031 1 97.75 164 ILE B N 1
ATOM 4133 C CA . ILE B 1 164 ? -0.517 24.172 8.984 1 97.75 164 ILE B CA 1
ATOM 4134 C C . ILE B 1 164 ? 0.072 25.578 9.086 1 97.75 164 ILE B C 1
ATOM 4136 O O . ILE B 1 164 ? 0.689 26.078 8.141 1 97.75 164 ILE B O 1
ATOM 4140 N N . PRO B 1 165 ? -0.024 26.156 10.266 1 96.81 165 PRO B N 1
ATOM 4141 C CA . PRO B 1 165 ? 0.474 27.531 10.414 1 96.81 165 PRO B CA 1
ATOM 4142 C C . PRO B 1 165 ? 1.987 27.578 10.609 1 96.81 165 PRO B C 1
ATOM 4144 O O . PRO B 1 165 ? 2.578 26.656 11.172 1 96.81 165 PRO B O 1
ATOM 4147 N N . TRP B 1 166 ? 2.523 28.625 10.117 1 97.94 166 TRP B N 1
ATOM 4148 C CA . TRP B 1 166 ? 3.865 28.969 10.578 1 97.94 166 TRP B CA 1
ATOM 4149 C C . TRP B 1 166 ? 3.805 29.781 11.859 1 97.94 166 TRP B C 1
ATOM 4151 O O . TRP B 1 166 ? 3.381 30.953 11.852 1 97.94 166 TRP B O 1
ATOM 4161 N N . LEU B 1 167 ? 4.215 29.25 12.898 1 96.81 167 LEU B N 1
ATOM 4162 C CA . LEU B 1 167 ? 4.07 29.875 14.211 1 96.81 167 LEU B CA 1
ATOM 4163 C C . LEU B 1 167 ? 5.031 31.062 14.352 1 96.81 167 LEU B C 1
ATOM 4165 O O . LEU B 1 167 ? 6.168 31 13.875 1 96.81 167 LEU B O 1
ATOM 4169 N N . PRO B 1 168 ? 4.551 32.062 15.086 1 96 168 PRO B N 1
ATOM 4170 C CA . PRO B 1 168 ? 5.484 33.125 15.445 1 96 168 PRO B CA 1
ATOM 4171 C C . PRO B 1 168 ? 6.594 32.656 16.391 1 96 168 PRO B C 1
ATOM 4173 O O . PRO B 1 168 ? 6.387 31.734 17.172 1 96 168 PRO B O 1
ATOM 4176 N N . ARG B 1 169 ? 7.676 33.375 16.344 1 95.06 169 ARG B N 1
ATOM 4177 C CA . ARG B 1 169 ? 8.844 33.031 17.156 1 95.06 169 ARG B CA 1
ATOM 4178 C C . ARG B 1 169 ? 8.492 32.969 18.641 1 95.06 169 ARG B C 1
ATOM 4180 O O . ARG B 1 169 ? 8.945 32.062 19.344 1 95.06 169 ARG B O 1
ATOM 4187 N N . GLU B 1 170 ? 7.746 33.906 19.031 1 94.25 170 GLU B N 1
ATOM 4188 C CA . GLU B 1 170 ? 7.363 34 20.438 1 94.25 170 GLU B CA 1
ATOM 4189 C C . GLU B 1 170 ? 6.59 32.75 20.859 1 94.25 170 GLU B C 1
ATOM 4191 O O . GLU B 1 170 ? 6.793 32.25 21.969 1 94.25 170 GLU B O 1
ATOM 4196 N N . THR B 1 171 ? 5.711 32.281 20 1 95.19 171 THR B N 1
ATOM 4197 C CA . THR B 1 171 ? 4.906 31.109 20.297 1 95.19 171 THR B CA 1
ATOM 4198 C C . THR B 1 171 ? 5.777 29.844 20.328 1 95.19 171 THR B C 1
ATOM 4200 O O . THR B 1 171 ? 5.605 28.984 21.188 1 95.19 171 THR B O 1
ATOM 4203 N N . ILE B 1 172 ? 6.691 29.734 19.391 1 95.69 172 ILE B N 1
ATOM 4204 C CA . ILE B 1 172 ? 7.602 28.594 19.328 1 95.69 172 ILE B CA 1
ATOM 4205 C C . ILE B 1 172 ? 8.406 28.516 20.625 1 95.69 172 ILE B C 1
ATOM 4207 O O . ILE B 1 172 ? 8.508 27.438 21.234 1 95.69 172 ILE B O 1
ATOM 4211 N N . ARG B 1 173 ? 8.93 29.625 21.047 1 92.75 173 ARG B N 1
ATOM 4212 C CA . ARG B 1 173 ? 9.742 29.672 22.266 1 92.75 173 ARG B CA 1
ATOM 4213 C C . ARG B 1 173 ? 8.906 29.344 23.5 1 92.75 173 ARG B C 1
ATOM 4215 O O . ARG B 1 173 ? 9.367 28.656 24.406 1 92.75 173 ARG B O 1
ATOM 4222 N N . ALA B 1 174 ? 7.707 29.844 23.5 1 93 174 ALA B N 1
ATOM 4223 C CA . ALA B 1 174 ? 6.824 29.656 24.641 1 93 174 ALA B CA 1
ATOM 4224 C C . ALA B 1 174 ? 6.406 28.188 24.781 1 93 174 ALA B C 1
ATOM 4226 O O . ALA B 1 174 ? 6.109 27.734 25.891 1 93 174 ALA B O 1
ATOM 4227 N N . THR B 1 175 ? 6.379 27.453 23.688 1 92.12 175 THR B N 1
ATOM 4228 C CA . THR B 1 175 ? 5.863 26.078 23.719 1 92.12 175 THR B CA 1
ATOM 4229 C C . THR B 1 175 ? 7 25.078 23.562 1 92.12 175 THR B C 1
ATOM 4231 O O . THR B 1 175 ? 6.754 23.875 23.391 1 92.12 175 THR B O 1
ATOM 4234 N N . MET B 1 176 ? 8.203 25.531 23.656 1 91.25 176 MET B N 1
ATOM 4235 C CA . MET B 1 176 ? 9.375 24.688 23.438 1 91.25 176 MET B CA 1
ATOM 4236 C C . MET B 1 176 ? 9.547 23.672 24.562 1 91.25 176 MET B C 1
ATOM 4238 O O . MET B 1 176 ? 9.523 24.047 25.734 1 91.25 176 MET B O 1
ATOM 4242 N N . PRO B 1 177 ? 9.672 22.406 24.172 1 88.69 177 PRO B N 1
ATOM 4243 C CA . PRO B 1 177 ? 9.906 21.391 25.219 1 88.69 177 PRO B CA 1
ATOM 4244 C C . PRO B 1 177 ? 11.242 21.594 25.938 1 88.69 177 PRO B C 1
ATOM 4246 O O . PRO B 1 177 ? 12.156 22.219 25.391 1 88.69 177 PRO B O 1
ATOM 4249 N N . LEU B 1 178 ? 11.422 21.016 27.031 1 83.5 178 LEU B N 1
ATOM 4250 C CA . LEU B 1 178 ? 12.602 21.141 27.875 1 83.5 178 LEU B CA 1
ATOM 4251 C C . LEU B 1 178 ? 13.844 20.609 27.156 1 83.5 178 LEU B C 1
ATOM 4253 O O . LEU B 1 178 ? 14.938 21.156 27.328 1 83.5 178 LEU B O 1
ATOM 4257 N N . SER B 1 179 ? 13.555 19.578 26.391 1 78.56 179 SER B N 1
ATOM 4258 C CA . SER B 1 179 ? 14.68 18.953 25.703 1 78.56 179 SER B CA 1
ATOM 4259 C C . SER B 1 179 ? 15.359 19.953 24.75 1 78.56 179 SER B C 1
ATOM 4261 O O . SER B 1 179 ? 16.578 19.891 24.547 1 78.56 179 SER B O 1
ATOM 4263 N N . PHE B 1 180 ? 14.633 20.875 24.281 1 85.31 180 PHE B N 1
ATOM 4264 C CA . PHE B 1 180 ? 15.18 21.891 23.391 1 85.31 180 PHE B CA 1
ATOM 4265 C C . PHE B 1 180 ? 15.695 23.094 24.188 1 85.31 180 PHE B C 1
ATOM 4267 O O . PHE B 1 180 ? 16.719 23.688 23.828 1 85.31 180 PHE B O 1
ATOM 4274 N N . GLN B 1 181 ? 15.039 23.422 25.188 1 85.25 181 GLN B N 1
ATOM 4275 C CA . GLN B 1 181 ? 15.367 24.594 25.969 1 85.25 181 GLN B CA 1
ATOM 4276 C C . GLN B 1 181 ? 16.797 24.531 26.5 1 85.25 181 GLN B C 1
ATOM 4278 O O . GLN B 1 181 ? 17.5 25.531 26.562 1 85.25 181 GLN B O 1
ATOM 4283 N N . MET B 1 182 ? 17.188 23.375 26.766 1 80.31 182 MET B N 1
ATOM 4284 C CA . MET B 1 182 ? 18.484 23.188 27.406 1 80.31 182 MET B CA 1
ATOM 4285 C C . MET B 1 182 ? 19.609 23.234 26.375 1 80.31 182 MET B C 1
ATOM 4287 O O . MET B 1 182 ? 20.656 23.844 26.625 1 80.31 182 MET B O 1
ATOM 4291 N N . ASN B 1 183 ? 19.344 22.734 25.219 1 77.44 183 ASN B N 1
ATOM 4292 C CA . ASN B 1 183 ? 20.469 22.516 24.312 1 77.44 183 ASN B CA 1
ATOM 4293 C C . ASN B 1 183 ? 20.312 23.312 23.031 1 77.44 183 ASN B C 1
ATOM 4295 O O . ASN B 1 183 ? 21.312 23.641 22.359 1 77.44 183 ASN B O 1
ATOM 4299 N N . TYR B 1 184 ? 19.062 23.641 22.734 1 86.69 184 TYR B N 1
ATOM 4300 C CA . TYR B 1 184 ? 18.797 24.328 21.469 1 86.69 184 TYR B CA 1
ATOM 4301 C C . TYR B 1 184 ? 17.656 25.328 21.625 1 86.69 184 TYR B C 1
ATOM 4303 O O . TYR B 1 184 ? 16.672 25.266 20.875 1 86.69 184 TYR B O 1
ATOM 4311 N N . PRO B 1 185 ? 17.875 26.25 22.484 1 87.56 185 PRO B N 1
ATOM 4312 C CA . PRO B 1 185 ? 16.766 27.125 22.875 1 87.56 185 PRO B CA 1
ATOM 4313 C C . PRO B 1 185 ? 16.328 28.047 21.734 1 87.56 185 PRO B C 1
ATOM 4315 O O . PRO B 1 185 ? 15.234 28.609 21.781 1 87.56 185 PRO B O 1
ATOM 4318 N N . GLN B 1 186 ? 17.125 28.203 20.719 1 90.19 186 GLN B N 1
ATOM 4319 C CA . GLN B 1 186 ? 16.766 29.156 19.672 1 90.19 186 GLN B CA 1
ATOM 4320 C C . GLN B 1 186 ? 16.234 28.438 18.438 1 90.19 186 GLN B C 1
ATOM 4322 O O . GLN B 1 186 ? 16.078 29.047 17.375 1 90.19 186 GLN B O 1
ATOM 4327 N N . THR B 1 187 ? 15.945 27.188 18.594 1 93.38 187 THR B N 1
ATOM 4328 C CA . THR B 1 187 ? 15.5 26.406 17.453 1 93.38 187 THR B CA 1
ATOM 4329 C C . THR B 1 187 ? 14.117 26.859 16.984 1 93.38 187 THR B C 1
ATOM 4331 O O . THR B 1 187 ? 13.18 26.906 17.781 1 93.38 187 THR B O 1
ATOM 4334 N N . THR B 1 188 ? 14.086 27.156 15.742 1 96.38 188 THR B N 1
ATOM 4335 C CA . THR B 1 188 ? 12.805 27.531 15.148 1 96.38 188 THR B CA 1
ATOM 4336 C C . THR B 1 188 ? 12.07 26.297 14.617 1 96.38 188 THR B C 1
ATOM 4338 O O . THR B 1 188 ? 10.883 26.125 14.867 1 96.38 188 THR B O 1
ATOM 4341 N N . CYS B 1 189 ? 12.789 25.469 13.875 1 96.56 189 CYS B N 1
ATOM 4342 C CA . CYS B 1 189 ? 12.164 24.266 13.328 1 96.56 189 CYS B CA 1
ATOM 4343 C C . CYS B 1 189 ? 13.211 23.219 13.023 1 96.56 189 CYS B C 1
ATOM 4345 O O . CYS B 1 189 ? 14.406 23.5 12.984 1 96.56 189 CYS B O 1
ATOM 4347 N N . ILE B 1 190 ? 12.703 22 12.93 1 95.06 190 ILE B N 1
ATOM 4348 C CA . ILE B 1 190 ? 13.469 20.844 12.484 1 95.06 190 ILE B CA 1
ATOM 4349 C C . ILE B 1 190 ? 12.945 20.391 11.117 1 95.06 190 ILE B C 1
ATOM 4351 O O . ILE B 1 190 ? 11.742 20.25 10.922 1 95.06 190 ILE B O 1
ATOM 4355 N N . ILE B 1 191 ? 13.867 20.125 10.172 1 96.31 191 ILE B N 1
ATOM 4356 C CA . ILE B 1 191 ? 13.398 19.766 8.844 1 96.31 191 ILE B CA 1
ATOM 4357 C C . ILE B 1 191 ? 13.945 18.391 8.461 1 96.31 191 ILE B C 1
ATOM 4359 O O . ILE B 1 191 ? 14.992 17.969 8.961 1 96.31 191 ILE B O 1
ATOM 4363 N N . ASP B 1 192 ? 13.195 17.688 7.715 1 94.19 192 ASP B N 1
ATOM 4364 C CA . ASP B 1 192 ? 13.586 16.422 7.102 1 94.19 192 ASP B CA 1
ATOM 4365 C C . ASP B 1 192 ? 12.781 16.156 5.832 1 94.19 192 ASP B C 1
ATOM 4367 O O . ASP B 1 192 ? 11.703 16.719 5.645 1 94.19 192 ASP B O 1
ATOM 4371 N N . CYS B 1 193 ? 13.359 15.43 4.938 1 94.94 193 CYS B N 1
ATOM 4372 C CA . CYS B 1 193 ? 12.633 14.984 3.76 1 94.94 193 CYS B CA 1
ATOM 4373 C C . CYS B 1 193 ? 12.094 13.57 3.955 1 94.94 193 CYS B C 1
ATOM 4375 O O . CYS B 1 193 ? 12.766 12.727 4.551 1 94.94 193 CYS B O 1
ATOM 4377 N N . ALA B 1 194 ? 10.938 13.406 3.564 1 94.44 194 ALA B N 1
ATOM 4378 C CA . ALA B 1 194 ? 10.312 12.094 3.572 1 94.44 194 ALA B CA 1
ATOM 4379 C C . ALA B 1 194 ? 10.008 11.617 2.152 1 94.44 194 ALA B C 1
ATOM 4381 O O . ALA B 1 194 ? 9.922 12.43 1.227 1 94.44 194 ALA B O 1
ATOM 4382 N N . GLU B 1 195 ? 9.891 10.305 1.966 1 91.94 195 GLU B N 1
ATOM 4383 C CA . GLU B 1 195 ? 9.633 9.727 0.651 1 91.94 195 GLU B CA 1
ATOM 4384 C C . GLU B 1 195 ? 8.414 8.812 0.679 1 91.94 195 GLU B C 1
ATOM 4386 O O . GLU B 1 195 ? 8.117 8.195 1.703 1 91.94 195 GLU B O 1
ATOM 4391 N N . SER B 1 196 ? 7.676 8.82 -0.416 1 91.69 196 SER B N 1
ATOM 4392 C CA . SER B 1 196 ? 6.562 7.91 -0.653 1 91.69 196 SER B CA 1
ATOM 4393 C C . SER B 1 196 ? 6.688 7.227 -2.012 1 91.69 196 SER B C 1
ATOM 4395 O O . SER B 1 196 ? 7.16 7.836 -2.975 1 91.69 196 SER B O 1
ATOM 4397 N N . ALA B 1 197 ? 6.234 5.969 -2.074 1 88.56 197 ALA B N 1
ATOM 4398 C CA . ALA B 1 197 ? 6.262 5.227 -3.332 1 88.56 197 ALA B CA 1
ATOM 4399 C C . ALA B 1 197 ? 5.094 5.621 -4.227 1 88.56 197 ALA B C 1
ATOM 4401 O O . ALA B 1 197 ? 3.99 5.883 -3.74 1 88.56 197 ALA B O 1
ATOM 4402 N N . MET B 1 198 ? 5.395 5.648 -5.488 1 89.38 198 MET B N 1
ATOM 4403 C CA . MET B 1 198 ? 4.371 5.957 -6.48 1 89.38 198 MET B CA 1
ATOM 4404 C C . MET B 1 198 ? 4.188 4.793 -7.453 1 89.38 198 MET B C 1
ATOM 4406 O O . MET B 1 198 ? 5.164 4.18 -7.887 1 89.38 198 MET B O 1
ATOM 4410 N N . GLN B 1 199 ? 2.916 4.535 -7.676 1 80.56 199 GLN B N 1
ATOM 4411 C CA . GLN B 1 199 ? 2.609 3.525 -8.68 1 80.56 199 GLN B CA 1
ATOM 4412 C C . GLN B 1 199 ? 3.094 3.959 -10.062 1 80.56 199 GLN B C 1
ATOM 4414 O O . GLN B 1 199 ? 2.949 5.125 -10.438 1 80.56 199 GLN B O 1
ATOM 4419 N N . ARG B 1 200 ? 3.691 3.018 -10.789 1 68.62 200 ARG B N 1
ATOM 4420 C CA . ARG B 1 200 ? 4.168 3.318 -12.141 1 68.62 200 ARG B CA 1
ATOM 4421 C C . ARG B 1 200 ? 3.068 3.1 -13.172 1 68.62 200 ARG B C 1
ATOM 4423 O O . ARG B 1 200 ? 2.273 2.164 -13.047 1 68.62 200 ARG B O 1
ATOM 4430 N N . ALA B 1 201 ? 2.938 4.105 -14.117 1 57.16 201 ALA B N 1
ATOM 4431 C CA . ALA B 1 201 ? 2.035 3.863 -15.242 1 57.16 201 ALA B CA 1
ATOM 4432 C C . ALA B 1 201 ? 2.496 2.67 -16.062 1 57.16 201 ALA B C 1
ATOM 4434 O O . ALA B 1 201 ? 3.695 2.496 -16.312 1 57.16 201 ALA B O 1
ATOM 4435 N N . THR B 1 202 ? 1.81 1.603 -16.078 1 50.44 202 THR B N 1
ATOM 4436 C CA . THR B 1 202 ? 2.184 0.5 -16.969 1 50.44 202 THR B CA 1
ATOM 4437 C C . THR B 1 202 ? 2.031 0.902 -18.422 1 50.44 202 THR B C 1
ATOM 4439 O O . THR B 1 202 ? 0.923 1.183 -18.891 1 50.44 202 THR B O 1
ATOM 4442 N N . ASN B 1 203 ? 2.633 1.993 -19 1 41.66 203 ASN B N 1
ATOM 4443 C CA . ASN B 1 203 ? 2.482 2.166 -20.438 1 41.66 203 ASN B CA 1
ATOM 4444 C C . ASN B 1 203 ? 2.977 0.942 -21.203 1 41.66 203 ASN B C 1
ATOM 4446 O O . ASN B 1 203 ? 4.18 0.683 -21.266 1 41.66 203 ASN B O 1
ATOM 4450 N N . HIS B 1 204 ? 2.111 0.098 -21.359 1 39.78 204 HIS B N 1
ATOM 4451 C CA . HIS B 1 204 ? 2.498 -0.951 -22.297 1 39.78 204 HIS B CA 1
ATOM 4452 C C . HIS B 1 204 ? 2.803 -0.374 -23.672 1 39.78 204 HIS B C 1
ATOM 4454 O O . HIS B 1 204 ? 3.369 -1.06 -24.531 1 39.78 204 HIS B O 1
ATOM 4460 N N . ASP B 1 205 ? 2.141 0.771 -24.062 1 34.47 205 ASP B N 1
ATOM 4461 C CA . ASP B 1 205 ? 2.258 1.2 -25.453 1 34.47 205 ASP B CA 1
ATOM 4462 C C . ASP B 1 205 ? 3.646 1.77 -25.75 1 34.47 205 ASP B C 1
ATOM 4464 O O . ASP B 1 205 ? 3.893 2.309 -26.828 1 34.47 205 ASP B O 1
ATOM 4468 N N . SER B 1 206 ? 4.188 2.457 -24.859 1 33.12 206 SER B N 1
ATOM 4469 C CA . SER B 1 206 ? 5.34 3.1 -25.484 1 33.12 206 SER B CA 1
ATOM 4470 C C . SER B 1 206 ? 6.289 2.068 -26.078 1 33.12 206 SER B C 1
ATOM 4472 O O . SER B 1 206 ? 6.773 1.179 -25.375 1 33.12 206 SER B O 1
ATOM 4474 N N . ARG B 1 207 ? 6.262 1.933 -27.359 1 31.33 207 ARG B N 1
ATOM 4475 C CA . ARG B 1 207 ? 7.125 1.351 -28.375 1 31.33 207 ARG B CA 1
ATOM 4476 C C . ARG B 1 207 ? 8.594 1.514 -28.016 1 31.33 207 ARG B C 1
ATOM 4478 O O . ARG B 1 207 ? 9.477 1.128 -28.781 1 31.33 207 ARG B O 1
ATOM 4485 N N . SER B 1 208 ? 8.922 2.805 -27.453 1 31.2 208 SER B N 1
ATOM 4486 C CA . SER B 1 208 ? 10.367 3.016 -27.406 1 31.2 208 SER B CA 1
ATOM 4487 C C . SER B 1 208 ? 11.055 1.938 -26.578 1 31.2 208 SER B C 1
ATOM 4489 O O . SER B 1 208 ? 10.484 1.436 -25.609 1 31.2 208 SER B O 1
ATOM 4491 N N . ASP B 1 209 ? 12.023 1.28 -27.219 1 30.84 209 ASP B N 1
ATOM 4492 C CA . ASP B 1 209 ? 13.07 0.317 -26.906 1 30.84 209 ASP B CA 1
ATOM 4493 C C . ASP B 1 209 ? 13.578 0.5 -25.484 1 30.84 209 ASP B C 1
ATOM 4495 O O . ASP B 1 209 ? 14.438 -0.254 -25.031 1 30.84 209 ASP B O 1
ATOM 4499 N N . THR B 1 210 ? 13.75 1.849 -25.172 1 30.06 210 THR B N 1
ATOM 4500 C CA . THR B 1 210 ? 14.508 1.991 -23.938 1 30.06 210 THR B CA 1
ATOM 4501 C C . THR B 1 210 ? 13.711 1.479 -22.75 1 30.06 210 THR B C 1
ATOM 4503 O O . THR B 1 210 ? 12.883 2.207 -22.188 1 30.06 210 THR B O 1
ATOM 4506 N N . PHE B 1 211 ? 13.062 0.41 -22.953 1 32.25 211 PHE B N 1
ATOM 4507 C CA . PHE B 1 211 ? 12.539 -0.273 -21.766 1 32.25 211 PHE B CA 1
ATOM 4508 C C . PHE B 1 211 ? 13.484 -0.122 -20.578 1 32.25 211 PHE B C 1
ATOM 4510 O O . PHE B 1 211 ? 14.531 -0.771 -20.531 1 32.25 211 PHE B O 1
ATOM 4517 N N . SER B 1 212 ? 13.867 1.101 -20.344 1 32.97 212 SER B N 1
ATOM 4518 C CA . SER B 1 212 ? 14.68 1.291 -19.156 1 32.97 212 SER B CA 1
ATOM 4519 C C . SER B 1 212 ? 14.305 0.29 -18.062 1 32.97 212 SER B C 1
ATOM 4521 O O . SER B 1 212 ? 13.141 0.191 -17.672 1 32.97 212 SER B O 1
ATOM 4523 N N . GLN B 1 213 ? 14.703 -0.957 -18.109 1 35.59 213 GLN B N 1
ATOM 4524 C CA . GLN B 1 213 ? 14.945 -2 -17.125 1 35.59 213 GLN B CA 1
ATOM 4525 C C . GLN B 1 213 ? 14.953 -1.427 -15.711 1 35.59 213 GLN B C 1
ATOM 4527 O O . GLN B 1 213 ? 15.008 -2.176 -14.734 1 35.59 213 GLN B O 1
ATOM 4532 N N . TYR B 1 214 ? 15.406 -0.163 -15.672 1 37.31 214 TYR B N 1
ATOM 4533 C CA . TYR B 1 214 ? 15.578 0.33 -14.312 1 37.31 214 TYR B CA 1
ATOM 4534 C C . TYR B 1 214 ? 14.227 0.523 -13.633 1 37.31 214 TYR B C 1
ATOM 4536 O O . TYR B 1 214 ? 13.547 1.53 -13.859 1 37.31 214 TYR B O 1
ATOM 4544 N N . LYS B 1 215 ? 13.516 -0.547 -13.547 1 46.19 215 LYS B N 1
ATOM 4545 C CA . LYS B 1 215 ? 12.312 -0.679 -12.727 1 46.19 215 LYS B CA 1
ATOM 4546 C C . LYS B 1 215 ? 12.477 0.038 -11.391 1 46.19 215 LYS B C 1
ATOM 4548 O O . LYS B 1 215 ? 12.742 -0.597 -10.367 1 46.19 215 LYS B O 1
ATOM 4553 N N . SER B 1 216 ? 13.352 1.058 -11.453 1 48.78 216 SER B N 1
ATOM 4554 C CA . SER B 1 216 ? 13.492 1.814 -10.211 1 48.78 216 SER B CA 1
ATOM 4555 C C . SER B 1 216 ? 12.148 2.307 -9.703 1 48.78 216 SER B C 1
ATOM 4557 O O . SER B 1 216 ? 11.312 2.768 -10.484 1 48.78 216 SER B O 1
ATOM 4559 N N . ARG B 1 217 ? 11.719 1.838 -8.641 1 58.53 217 ARG B N 1
ATOM 4560 C CA . ARG B 1 217 ? 10.531 2.361 -7.98 1 58.53 217 ARG B CA 1
ATOM 4561 C C . ARG B 1 217 ? 10.477 3.883 -8.078 1 58.53 217 ARG B C 1
ATOM 4563 O O . ARG B 1 217 ? 11.438 4.57 -7.742 1 58.53 217 ARG B O 1
ATOM 4570 N N . ASN B 1 218 ? 9.406 4.312 -8.758 1 77.94 218 ASN B N 1
ATOM 4571 C CA . ASN B 1 218 ? 9.07 5.73 -8.797 1 77.94 218 ASN B CA 1
ATOM 4572 C C . ASN B 1 218 ? 8.648 6.246 -7.43 1 77.94 218 ASN B C 1
ATOM 4574 O O . ASN B 1 218 ? 7.762 5.68 -6.793 1 77.94 218 ASN B O 1
ATOM 4578 N N . THR B 1 219 ? 9.586 7.027 -6.805 1 87.25 219 THR B N 1
ATOM 4579 C CA . THR B 1 219 ? 9.25 7.609 -5.508 1 87.25 219 THR B CA 1
ATOM 4580 C C . THR B 1 219 ? 9.078 9.117 -5.621 1 87.25 219 THR B C 1
ATOM 4582 O O . THR B 1 219 ? 9.531 9.734 -6.594 1 87.25 219 THR B O 1
ATOM 4585 N N . VAL B 1 220 ? 8.352 9.625 -4.703 1 93.31 220 VAL B N 1
ATOM 4586 C CA . VAL B 1 220 ? 8.211 11.062 -4.539 1 93.31 220 VAL B CA 1
ATOM 4587 C C . VAL B 1 220 ? 8.805 11.492 -3.197 1 93.31 220 VAL B C 1
ATOM 4589 O O . VAL B 1 220 ? 8.836 10.703 -2.25 1 93.31 220 VAL B O 1
ATOM 4592 N N . LYS B 1 221 ? 9.32 12.672 -3.223 1 95 221 LYS B N 1
ATOM 4593 C CA . LYS B 1 221 ? 9.984 13.25 -2.055 1 95 221 LYS B CA 1
ATOM 4594 C C . LYS B 1 221 ? 9.328 14.562 -1.643 1 95 221 LYS B C 1
ATOM 4596 O O . LYS B 1 221 ? 8.836 15.312 -2.49 1 95 221 LYS B O 1
ATOM 4601 N N . TYR B 1 222 ? 9.242 14.867 -0.308 1 97.75 222 TYR B N 1
ATOM 4602 C CA . TYR B 1 222 ? 8.695 16.125 0.182 1 97.75 222 TYR B CA 1
ATOM 4603 C C . TYR B 1 222 ? 9.375 16.562 1.475 1 97.75 222 TYR B C 1
ATOM 4605 O O . TYR B 1 222 ? 9.828 15.711 2.254 1 97.75 222 TYR B O 1
ATOM 4613 N N . LEU B 1 223 ? 9.484 17.828 1.695 1 98.25 223 LEU B N 1
ATOM 4614 C CA . LEU B 1 223 ? 10.125 18.453 2.848 1 98.25 223 LEU B CA 1
ATOM 4615 C C . LEU B 1 223 ? 9.109 18.75 3.947 1 98.25 223 LEU B C 1
ATOM 4617 O O . LEU B 1 223 ? 8.023 19.266 3.672 1 98.25 223 LEU B O 1
ATOM 4621 N N . VAL B 1 224 ? 9.461 18.359 5.156 1 98.06 224 VAL B N 1
ATOM 4622 C CA . VAL B 1 224 ? 8.625 18.625 6.316 1 98.06 224 VAL B CA 1
ATOM 4623 C C . VAL B 1 224 ? 9.398 19.453 7.336 1 98.06 224 VAL B C 1
ATOM 4625 O O . VAL B 1 224 ? 10.555 19.156 7.645 1 98.06 224 VAL B O 1
ATOM 4628 N N . ALA B 1 225 ? 8.828 20.5 7.828 1 98.12 225 ALA B N 1
ATOM 4629 C CA . ALA B 1 225 ? 9.367 21.297 8.93 1 98.12 225 ALA B CA 1
ATOM 4630 C C . ALA B 1 225 ? 8.453 21.25 10.148 1 98.12 225 ALA B C 1
ATOM 4632 O O . ALA B 1 225 ? 7.25 21.484 10.031 1 98.12 225 ALA B O 1
ATOM 4633 N N . VAL B 1 226 ? 9.047 20.984 11.242 1 97.31 226 VAL B N 1
ATOM 4634 C CA . VAL B 1 226 ? 8.258 20.859 12.469 1 97.31 226 VAL B CA 1
ATOM 4635 C C . VAL B 1 226 ? 8.812 21.797 13.539 1 97.31 226 VAL B C 1
ATOM 4637 O O . VAL B 1 226 ? 10.023 21.953 13.664 1 97.31 226 VAL B O 1
ATOM 4640 N N . ALA B 1 227 ? 7.945 22.391 14.273 1 96.19 227 ALA B N 1
ATOM 4641 C CA . ALA B 1 227 ? 8.359 23.125 15.461 1 96.19 227 ALA B CA 1
ATOM 4642 C C . ALA B 1 227 ? 8.938 22.203 16.516 1 96.19 227 ALA B C 1
ATOM 4644 O O . ALA B 1 227 ? 8.703 20.984 16.484 1 96.19 227 ALA B O 1
ATOM 4645 N N . PRO B 1 228 ? 9.648 22.734 17.391 1 92.75 228 PRO B N 1
ATOM 4646 C CA . PRO B 1 228 ? 10.18 21.906 18.484 1 92.75 228 PRO B CA 1
ATOM 4647 C C . PRO B 1 228 ? 9.086 21.156 19.234 1 92.75 228 PRO B C 1
ATOM 4649 O O . PRO B 1 228 ? 9.32 20.062 19.75 1 92.75 228 PRO B O 1
ATOM 4652 N N . ASN B 1 229 ? 7.891 21.688 19.266 1 91.44 229 ASN B N 1
ATOM 4653 C CA . ASN B 1 229 ? 6.809 21.031 20 1 91.44 229 ASN B CA 1
ATOM 4654 C C . ASN B 1 229 ? 6.148 19.953 19.156 1 91.44 229 ASN B C 1
ATOM 4656 O O . ASN B 1 229 ? 5.191 19.312 19.609 1 91.44 229 ASN B O 1
ATOM 4660 N N . GLY B 1 230 ? 6.535 19.875 17.906 1 93.06 230 GLY B N 1
ATOM 4661 C CA . GLY B 1 230 ? 6.074 18.75 17.094 1 93.06 230 GLY B CA 1
ATOM 4662 C C . GLY B 1 230 ? 5.043 19.156 16.047 1 93.06 230 GLY B C 1
ATOM 4663 O O . GLY B 1 230 ? 4.656 18.344 15.211 1 93.06 230 GLY B O 1
ATOM 4664 N N . LEU B 1 231 ? 4.609 20.375 16.109 1 95.94 231 LEU B N 1
ATOM 4665 C CA . LEU B 1 231 ? 3.625 20.859 15.148 1 95.94 231 LEU B CA 1
ATOM 4666 C C . LEU B 1 231 ? 4.234 20.953 13.75 1 95.94 231 LEU B C 1
ATOM 4668 O O . LEU B 1 231 ? 5.309 21.531 13.578 1 95.94 231 LEU B O 1
ATOM 4672 N N . ILE B 1 232 ? 3.514 20.375 12.805 1 97.88 232 ILE B N 1
ATOM 4673 C CA . ILE B 1 232 ? 3.955 20.547 11.422 1 97.88 232 ILE B CA 1
ATOM 4674 C C . ILE B 1 232 ? 3.66 21.984 10.977 1 97.88 232 ILE B C 1
ATOM 4676 O O . ILE B 1 232 ? 2.502 22.391 10.922 1 97.88 232 ILE B O 1
ATOM 4680 N N . MET B 1 233 ? 4.707 22.672 10.586 1 98.31 233 MET B N 1
ATOM 4681 C CA . MET B 1 233 ? 4.547 24.078 10.227 1 98.31 233 MET B CA 1
ATOM 4682 C C . MET B 1 233 ? 4.645 24.266 8.719 1 98.31 233 MET B C 1
ATOM 4684 O O . MET B 1 233 ? 4.238 25.297 8.188 1 98.31 233 MET B O 1
ATOM 4688 N N . PHE B 1 234 ? 5.227 23.219 8.125 1 98.5 234 PHE B N 1
ATOM 4689 C CA . PHE B 1 234 ? 5.434 23.312 6.688 1 98.5 234 PHE B CA 1
ATOM 4690 C C . PHE B 1 234 ? 5.543 21.938 6.062 1 98.5 234 PHE B C 1
ATOM 4692 O O . PHE B 1 234 ? 6.164 21.031 6.637 1 98.5 234 PHE B O 1
ATOM 4699 N N . ILE B 1 235 ? 4.941 21.781 4.934 1 98.69 235 ILE B N 1
ATOM 4700 C CA . ILE B 1 235 ? 5.125 20.609 4.082 1 98.69 235 ILE B CA 1
ATOM 4701 C C . ILE B 1 235 ? 5.18 21.047 2.617 1 98.69 235 ILE B C 1
ATOM 4703 O O . ILE B 1 235 ? 4.344 21.828 2.162 1 98.69 235 ILE B O 1
ATOM 4707 N N . SER B 1 236 ? 6.137 20.625 1.901 1 98.5 236 SER B N 1
ATOM 4708 C CA . SER B 1 236 ? 6.316 21.047 0.516 1 98.5 236 SER B CA 1
ATOM 4709 C C . SER B 1 236 ? 5.395 20.266 -0.422 1 98.5 236 SER B C 1
ATOM 4711 O O . SER B 1 236 ? 4.777 19.281 -0.018 1 98.5 236 SER B O 1
ATOM 4713 N N . ASP B 1 237 ? 5.387 20.734 -1.65 1 97.81 237 ASP B N 1
ATOM 4714 C CA . ASP B 1 237 ? 4.852 19.906 -2.727 1 97.81 237 ASP B CA 1
ATOM 4715 C C . ASP B 1 237 ? 5.707 18.656 -2.938 1 97.81 237 ASP B C 1
ATOM 4717 O O . ASP B 1 237 ? 6.781 18.531 -2.346 1 97.81 237 ASP B O 1
ATOM 4721 N N . ALA B 1 238 ? 5.137 17.781 -3.701 1 97.38 238 ALA B N 1
ATOM 4722 C CA . ALA B 1 238 ? 5.863 16.547 -4.008 1 97.38 238 ALA B CA 1
ATOM 4723 C C . ALA B 1 238 ? 6.914 16.797 -5.086 1 97.38 238 ALA B C 1
ATOM 4725 O O . ALA B 1 238 ? 6.66 17.5 -6.062 1 97.38 238 ALA B O 1
ATOM 4726 N N . TYR B 1 239 ? 8.07 16.234 -4.863 1 96.12 239 TYR B N 1
ATOM 4727 C CA . TYR B 1 239 ? 9.18 16.266 -5.812 1 96.12 239 TYR B CA 1
ATOM 4728 C C . TYR B 1 239 ? 9.562 14.844 -6.23 1 96.12 239 TYR B C 1
ATOM 4730 O O . TYR B 1 239 ? 9.211 13.875 -5.559 1 96.12 239 TYR B O 1
ATOM 4738 N N . ALA B 1 240 ? 10.242 14.773 -7.371 1 92.12 240 ALA B N 1
ATOM 4739 C CA . ALA B 1 240 ? 10.766 13.469 -7.781 1 92.12 240 ALA B CA 1
ATOM 4740 C C . ALA B 1 240 ? 11.703 12.898 -6.723 1 92.12 240 ALA B C 1
ATOM 4742 O O . ALA B 1 240 ? 12.484 13.633 -6.113 1 92.12 240 ALA B O 1
ATOM 4743 N N . GLY B 1 241 ? 11.625 11.609 -6.523 1 89.19 241 GLY B N 1
ATOM 4744 C CA . GLY B 1 241 ? 12.438 10.938 -5.516 1 89.19 241 GLY B CA 1
ATOM 4745 C C . GLY B 1 241 ? 13.922 11.234 -5.652 1 89.19 241 GLY B C 1
ATOM 4746 O O . GLY B 1 241 ? 14.648 11.25 -4.656 1 89.19 241 GLY B O 1
ATOM 4747 N N . ARG B 1 242 ? 14.367 11.508 -6.77 1 87.31 242 ARG B N 1
ATOM 4748 C CA . ARG B 1 242 ? 15.789 11.711 -7.039 1 87.31 242 ARG B CA 1
ATOM 4749 C C . ARG B 1 242 ? 16.203 13.141 -6.695 1 87.31 242 ARG B C 1
ATOM 4751 O O . ARG B 1 242 ? 17.406 13.453 -6.664 1 87.31 242 ARG B O 1
ATOM 4758 N N . SER B 1 243 ? 15.305 14 -6.445 1 92.88 243 SER B N 1
ATOM 4759 C CA . SER B 1 243 ? 15.625 15.383 -6.125 1 92.88 243 SER B CA 1
ATOM 4760 C C . SER B 1 243 ? 16.453 15.477 -4.852 1 92.88 243 SER B C 1
ATOM 4762 O O . SER B 1 243 ? 16.203 14.766 -3.879 1 92.88 243 SER B O 1
ATOM 4764 N N . SER B 1 244 ? 17.453 16.328 -4.848 1 93.56 244 SER B N 1
ATOM 4765 C CA . SER B 1 244 ? 18.266 16.516 -3.656 1 93.56 244 SER B CA 1
ATOM 4766 C C . SER B 1 244 ? 17.516 17.297 -2.58 1 93.56 244 SER B C 1
ATOM 4768 O O . SER B 1 244 ? 16.656 18.125 -2.889 1 93.56 244 SER B O 1
ATOM 4770 N N . ASP B 1 245 ? 17.906 17.047 -1.393 1 93.19 245 ASP B N 1
ATOM 4771 C CA . ASP B 1 245 ? 17.312 17.781 -0.276 1 93.19 245 ASP B CA 1
ATOM 4772 C C . ASP B 1 245 ? 17.562 19.281 -0.402 1 93.19 245 ASP B C 1
ATOM 4774 O O . ASP B 1 245 ? 16.688 20.094 -0.089 1 93.19 245 ASP B O 1
ATOM 4778 N N . LYS B 1 246 ? 18.719 19.625 -0.877 1 94.12 246 LYS B N 1
ATOM 4779 C CA . LYS B 1 246 ? 19.047 21.031 -1.071 1 94.12 246 LYS B CA 1
ATOM 4780 C C . LYS B 1 246 ? 18.141 21.672 -2.107 1 94.12 246 LYS B C 1
ATOM 4782 O O . LYS B 1 246 ? 17.609 22.766 -1.89 1 94.12 246 LYS B O 1
ATOM 4787 N N . PHE B 1 247 ? 17.953 20.969 -3.182 1 96 247 PHE B N 1
ATOM 4788 C CA . PHE B 1 247 ? 17.078 21.5 -4.23 1 96 247 PHE B CA 1
ATOM 4789 C C . PHE B 1 247 ? 15.664 21.719 -3.709 1 96 247 PHE B C 1
ATOM 4791 O O . PHE B 1 247 ? 15.062 22.766 -3.939 1 96 247 PHE B O 1
ATOM 4798 N N . ILE B 1 248 ? 15.148 20.75 -3.027 1 97.44 248 ILE B N 1
ATOM 4799 C CA . ILE B 1 248 ? 13.797 20.844 -2.5 1 97.44 248 ILE B CA 1
ATOM 4800 C C . ILE B 1 248 ? 13.688 22.016 -1.527 1 97.44 248 ILE B C 1
ATOM 4802 O O . ILE B 1 248 ? 12.719 22.766 -1.568 1 97.44 248 ILE B O 1
ATOM 4806 N N . THR B 1 249 ? 14.672 22.188 -0.698 1 96.5 249 THR B N 1
ATOM 4807 C CA . THR B 1 249 ? 14.688 23.281 0.253 1 96.5 249 THR B CA 1
ATOM 4808 C C . THR B 1 249 ? 14.641 24.625 -0.474 1 96.5 249 THR B C 1
ATOM 4810 O O . THR B 1 249 ? 13.898 25.531 -0.08 1 96.5 249 THR B O 1
ATOM 4813 N N . MET B 1 250 ? 15.352 24.719 -1.527 1 96 250 MET B N 1
ATOM 4814 C CA . MET B 1 250 ? 15.469 25.969 -2.289 1 96 250 MET B CA 1
ATOM 4815 C C . MET B 1 250 ? 14.18 26.25 -3.051 1 96 250 MET B C 1
ATOM 4817 O O . MET B 1 250 ? 13.727 27.406 -3.098 1 96 250 MET B O 1
ATOM 4821 N N . ASP B 1 251 ? 13.594 25.219 -3.564 1 97.62 251 ASP B N 1
ATOM 4822 C CA . ASP B 1 251 ? 12.523 25.391 -4.539 1 97.62 251 ASP B CA 1
ATOM 4823 C C . ASP B 1 251 ? 11.156 25.375 -3.863 1 97.62 251 ASP B C 1
ATOM 4825 O O . ASP B 1 251 ? 10.172 25.875 -4.418 1 97.62 251 ASP B O 1
ATOM 4829 N N . SER B 1 252 ? 11.016 24.844 -2.715 1 97.94 252 SER B N 1
ATOM 4830 C CA . SER B 1 252 ? 9.734 24.516 -2.088 1 97.94 252 SER B CA 1
ATOM 4831 C C . SER B 1 252 ? 9.062 25.766 -1.526 1 97.94 252 SER B C 1
ATOM 4833 O O . SER B 1 252 ? 7.883 25.75 -1.185 1 97.94 252 SER B O 1
ATOM 4835 N N . GLY B 1 253 ? 9.82 26.844 -1.367 1 97.44 253 GLY B N 1
ATOM 4836 C CA . GLY B 1 253 ? 9.289 28.047 -0.727 1 97.44 253 GLY B CA 1
ATOM 4837 C C . GLY B 1 253 ? 9.508 28.062 0.774 1 97.44 253 GLY B C 1
ATOM 4838 O O . GLY B 1 253 ? 9.141 29.016 1.448 1 97.44 253 GLY B O 1
ATOM 4839 N N . PHE B 1 254 ? 10.133 27.047 1.301 1 98.12 254 PHE B N 1
ATOM 4840 C CA . PHE B 1 254 ? 10.391 26.922 2.73 1 98.12 254 PHE B CA 1
ATOM 4841 C C . PHE B 1 254 ? 11.203 28.125 3.232 1 98.12 254 PHE B C 1
ATOM 4843 O O . PHE B 1 254 ? 10.898 28.672 4.293 1 98.12 254 PHE B O 1
ATOM 4850 N N . LEU B 1 255 ? 12.195 28.562 2.49 1 97.44 255 LEU B N 1
ATOM 4851 C CA . LEU B 1 255 ? 13.125 29.609 2.908 1 97.44 255 LEU B CA 1
ATOM 4852 C C . LEU B 1 255 ? 12.406 30.938 3.111 1 97.44 255 LEU B C 1
ATOM 4854 O O . LEU B 1 255 ? 12.852 31.766 3.908 1 97.44 255 LEU B O 1
ATOM 4858 N N . ASP B 1 256 ? 11.289 31.109 2.508 1 97.06 256 ASP B N 1
ATOM 4859 C CA . ASP B 1 256 ? 10.547 32.375 2.594 1 97.06 256 ASP B CA 1
ATOM 4860 C C . ASP B 1 256 ? 9.898 32.531 3.969 1 97.06 256 ASP B C 1
ATOM 4862 O O . ASP B 1 256 ? 9.5 33.625 4.344 1 97.06 256 ASP B O 1
ATOM 4866 N N . TYR B 1 257 ? 9.789 31.438 4.727 1 97.44 257 TYR B N 1
ATOM 4867 C CA . TYR B 1 257 ? 9.164 31.484 6.043 1 97.44 257 TYR B CA 1
ATOM 4868 C C . TYR B 1 257 ? 10.18 31.875 7.109 1 97.44 257 TYR B C 1
ATOM 4870 O O . TYR B 1 257 ? 9.805 32.25 8.219 1 97.44 257 TYR B O 1
ATOM 4878 N N . LEU B 1 258 ? 11.438 31.797 6.773 1 97.19 258 LEU B N 1
ATOM 4879 C CA . LEU B 1 258 ? 12.492 32 7.758 1 97.19 258 LEU B CA 1
ATOM 4880 C C . LEU B 1 258 ? 12.852 33.5 7.852 1 97.19 258 LEU B C 1
ATOM 4882 O O . LEU B 1 258 ? 12.805 34.219 6.852 1 97.19 258 LEU B O 1
ATOM 4886 N N . ARG B 1 259 ? 13.219 33.875 9.086 1 95.69 259 ARG B N 1
ATOM 4887 C CA . ARG B 1 259 ? 13.641 35.25 9.367 1 95.69 259 ARG B CA 1
ATOM 4888 C C . ARG B 1 259 ? 15.031 35.281 10.008 1 95.69 259 ARG B C 1
ATOM 4890 O O . ARG B 1 259 ? 15.453 34.281 10.609 1 95.69 259 ARG B O 1
ATOM 4897 N N . ALA B 1 260 ? 15.609 36.438 9.898 1 96.19 260 ALA B N 1
ATOM 4898 C CA . ALA B 1 260 ? 16.922 36.625 10.516 1 96.19 260 ALA B CA 1
ATOM 4899 C C . ALA B 1 260 ? 16.875 36.25 12 1 96.19 260 ALA B C 1
ATOM 4901 O O . ALA B 1 260 ? 15.953 36.656 12.711 1 96.19 260 ALA B O 1
ATOM 4902 N N . GLY B 1 261 ? 17.844 35.531 12.352 1 94.81 261 GLY B N 1
ATOM 4903 C CA . GLY B 1 261 ? 17.922 35.125 13.75 1 94.81 261 GLY B CA 1
ATOM 4904 C C . GLY B 1 261 ? 17.312 33.75 14.023 1 94.81 261 GLY B C 1
ATOM 4905 O O . GLY B 1 261 ? 17.5 33.188 15.102 1 94.81 261 GLY B O 1
ATOM 4906 N N . ASP B 1 262 ? 16.594 33.188 13.047 1 95.94 262 ASP B N 1
ATOM 4907 C CA . ASP B 1 262 ? 16.031 31.859 13.195 1 95.94 262 ASP B CA 1
ATOM 4908 C C . ASP B 1 262 ? 17.125 30.797 13.188 1 95.94 262 ASP B C 1
ATOM 4910 O O . ASP B 1 262 ? 18.234 31.047 12.727 1 95.94 262 ASP B O 1
ATOM 4914 N N . GLU B 1 263 ? 16.781 29.672 13.781 1 95.19 263 GLU B N 1
ATOM 4915 C CA . GLU B 1 263 ? 17.656 28.5 13.781 1 95.19 263 GLU B CA 1
ATOM 4916 C C . GLU B 1 263 ? 16.938 27.266 13.25 1 95.19 263 GLU B C 1
ATOM 4918 O O . GLU B 1 263 ? 15.875 26.906 13.742 1 95.19 263 GLU B O 1
ATOM 4923 N N . VAL B 1 264 ? 17.531 26.703 12.266 1 95.5 264 VAL B N 1
ATOM 4924 C CA . VAL B 1 264 ? 16.969 25.5 11.648 1 95.5 264 VAL B CA 1
ATOM 4925 C C . VAL B 1 264 ? 17.844 24.297 11.992 1 95.5 264 VAL B C 1
ATOM 4927 O O . VAL B 1 264 ? 19.062 24.344 11.898 1 95.5 264 VAL B O 1
ATOM 4930 N N . MET B 1 265 ? 17.172 23.266 12.406 1 92.88 265 MET B N 1
ATOM 4931 C CA . MET B 1 265 ? 17.859 22.016 12.664 1 92.88 265 MET B CA 1
ATOM 4932 C C . MET B 1 265 ? 17.625 21.016 11.531 1 92.88 265 MET B C 1
ATOM 4934 O O . MET B 1 265 ? 16.484 20.828 11.094 1 92.88 265 MET B O 1
ATOM 4938 N N . ALA B 1 266 ? 18.672 20.422 11.031 1 91.12 266 ALA B N 1
ATOM 4939 C CA . ALA B 1 266 ? 18.578 19.438 9.953 1 91.12 266 ALA B CA 1
ATOM 4940 C C . ALA B 1 266 ? 19.672 18.391 10.078 1 91.12 266 ALA B C 1
ATOM 4942 O O . ALA B 1 266 ? 20.625 18.547 10.852 1 91.12 266 ALA B O 1
ATOM 4943 N N . ASP B 1 267 ? 19.438 17.328 9.375 1 81.69 267 ASP B N 1
ATOM 4944 C CA . ASP B 1 267 ? 20.469 16.281 9.359 1 81.69 267 ASP B CA 1
ATOM 4945 C C . ASP B 1 267 ? 21.688 16.719 8.539 1 81.69 267 ASP B C 1
ATOM 4947 O O . ASP B 1 267 ? 21.609 17.703 7.797 1 81.69 267 ASP B O 1
ATOM 4951 N N . ARG B 1 268 ? 22.703 16.062 8.641 1 76.44 268 ARG B N 1
ATOM 4952 C CA . ARG B 1 268 ? 23.969 16.406 8 1 76.44 268 ARG B CA 1
ATOM 4953 C C . ARG B 1 268 ? 23.859 16.344 6.48 1 76.44 268 ARG B C 1
ATOM 4955 O O . ARG B 1 268 ? 24.594 17.031 5.766 1 76.44 268 ARG B O 1
ATOM 4962 N N . GLY B 1 269 ? 22.906 15.57 6.062 1 76.62 269 GLY B N 1
ATOM 4963 C CA . GLY B 1 269 ? 22.75 15.422 4.625 1 76.62 269 GLY B CA 1
ATOM 4964 C C . GLY B 1 269 ? 22.172 16.656 3.955 1 76.62 269 GLY B C 1
ATOM 4965 O O . GLY B 1 269 ? 22.266 16.812 2.734 1 76.62 269 GLY B O 1
ATOM 4966 N N . PHE B 1 270 ? 21.703 17.516 4.801 1 85.5 270 PHE B N 1
ATOM 4967 C CA . PHE B 1 270 ? 21.172 18.766 4.262 1 85.5 270 PHE B CA 1
ATOM 4968 C C . PHE B 1 270 ? 22.297 19.766 4.02 1 85.5 270 PHE B C 1
ATOM 4970 O O . PHE B 1 270 ? 22.703 20.484 4.938 1 85.5 270 PHE B O 1
ATOM 4977 N N . THR B 1 271 ? 22.766 19.891 2.889 1 88.94 271 THR B N 1
ATOM 4978 C CA . THR B 1 271 ? 23.828 20.844 2.559 1 88.94 271 THR B CA 1
ATOM 4979 C C . THR B 1 271 ? 23.25 22.203 2.199 1 88.94 271 THR B C 1
ATOM 4981 O O . THR B 1 271 ? 23.469 22.703 1.094 1 88.94 271 THR B O 1
ATOM 4984 N N . ILE B 1 272 ? 22.609 22.812 3.189 1 92.25 272 ILE B N 1
ATOM 4985 C CA . ILE B 1 272 ? 21.859 24.031 2.887 1 92.25 272 ILE B CA 1
ATOM 4986 C C . ILE B 1 272 ? 22.422 25.203 3.695 1 92.25 272 ILE B C 1
ATOM 4988 O O . ILE B 1 272 ? 21.75 26.219 3.885 1 92.25 272 ILE B O 1
ATOM 4992 N N . ARG B 1 273 ? 23.625 25.156 4.266 1 92.31 273 ARG B N 1
ATOM 4993 C CA . ARG B 1 273 ? 24.219 26.188 5.109 1 92.31 273 ARG B CA 1
ATOM 4994 C C . ARG B 1 273 ? 24.312 27.516 4.355 1 92.31 273 ARG B C 1
ATOM 4996 O O . ARG B 1 273 ? 23.984 28.578 4.902 1 92.31 273 ARG B O 1
ATOM 5003 N N . ASP B 1 274 ? 24.781 27.453 3.189 1 93.06 274 ASP B N 1
ATOM 5004 C CA . ASP B 1 274 ? 24.953 28.656 2.391 1 93.06 274 ASP B CA 1
ATOM 5005 C C . ASP B 1 274 ? 23.625 29.359 2.176 1 93.06 274 ASP B C 1
ATOM 5007 O O . ASP B 1 274 ? 23.547 30.594 2.256 1 93.06 274 ASP B O 1
ATOM 5011 N N . LEU B 1 275 ? 22.578 28.625 1.934 1 93.25 275 LEU B N 1
ATOM 5012 C CA . LEU B 1 275 ? 21.25 29.172 1.708 1 93.25 275 LEU B CA 1
ATOM 5013 C C . LEU B 1 275 ? 20.734 29.875 2.957 1 93.25 275 LEU B C 1
ATOM 5015 O O . LEU B 1 275 ? 20.094 30.938 2.861 1 93.25 275 LEU B O 1
ATOM 5019 N N . LEU B 1 276 ? 21.016 29.328 4.07 1 94.56 276 LEU B N 1
ATOM 5020 C CA . LEU B 1 276 ? 20.547 29.891 5.336 1 94.56 276 LEU B CA 1
ATOM 5021 C C . LEU B 1 276 ? 21.375 31.094 5.738 1 94.56 276 LEU B C 1
ATOM 5023 O O . LEU B 1 276 ? 20.828 32.094 6.242 1 94.56 276 LEU B O 1
ATOM 5027 N N . ASP B 1 277 ? 22.672 31.062 5.539 1 93.94 277 ASP B N 1
ATOM 5028 C CA . ASP B 1 277 ? 23.562 32.156 5.883 1 93.94 277 ASP B CA 1
ATOM 5029 C C . ASP B 1 277 ? 23.172 33.438 5.152 1 93.94 277 ASP B C 1
ATOM 5031 O O . ASP B 1 277 ? 23.219 34.531 5.727 1 93.94 277 ASP B O 1
ATOM 5035 N N . GLU B 1 278 ? 22.797 33.25 3.967 1 93.94 278 GLU B N 1
ATOM 5036 C CA . GLU B 1 278 ? 22.375 34.406 3.166 1 93.94 278 GLU B CA 1
ATOM 5037 C C . GLU B 1 278 ? 21.188 35.094 3.803 1 93.94 278 GLU B C 1
ATOM 5039 O O . GLU B 1 278 ? 20.984 36.312 3.588 1 93.94 278 GLU B O 1
ATOM 5044 N N . ARG B 1 279 ? 20.5 34.438 4.688 1 94.44 279 ARG B N 1
ATOM 5045 C CA . ARG B 1 279 ? 19.297 34.969 5.316 1 94.44 279 ARG B CA 1
ATOM 5046 C C . ARG B 1 279 ? 19.516 35.219 6.801 1 94.44 279 ARG B C 1
ATOM 5048 O O . ARG B 1 279 ? 18.578 35.531 7.539 1 94.44 279 ARG B O 1
ATOM 5055 N N . ARG B 1 280 ? 20.766 35.031 7.23 1 95.75 280 ARG B N 1
ATOM 5056 C CA . ARG B 1 280 ? 21.156 35.188 8.625 1 95.75 280 ARG B CA 1
ATOM 5057 C C . ARG B 1 280 ? 20.391 34.188 9.523 1 95.75 280 ARG B C 1
ATOM 5059 O O . ARG B 1 280 ? 19.891 34.594 10.578 1 95.75 280 ARG B O 1
ATOM 5066 N N . VAL B 1 281 ? 20.141 33.094 8.906 1 95.06 281 VAL B N 1
ATOM 5067 C CA . VAL B 1 281 ? 19.547 31.969 9.641 1 95.06 281 VAL B CA 1
ATOM 5068 C C . VAL B 1 281 ? 20.641 30.953 9.969 1 95.06 281 VAL B C 1
ATOM 5070 O O . VAL B 1 281 ? 21.484 30.641 9.133 1 95.06 281 VAL B O 1
ATOM 5073 N N . SER B 1 282 ? 20.641 30.422 11.156 1 93.06 282 SER B N 1
ATOM 5074 C CA . SER B 1 282 ? 21.656 29.469 11.586 1 93.06 282 SER B CA 1
ATOM 5075 C C . SER B 1 282 ? 21.219 28.031 11.328 1 93.06 282 SER B C 1
ATOM 5077 O O . SER B 1 282 ? 20.031 27.719 11.43 1 93.06 282 SER B O 1
ATOM 5079 N N . LEU B 1 283 ? 22.156 27.25 10.945 1 90.81 283 LEU B N 1
ATOM 5080 C CA . LEU B 1 283 ? 21.938 25.828 10.766 1 90.81 283 LEU B CA 1
ATOM 5081 C C . LEU B 1 283 ? 22.578 25.031 11.898 1 90.81 283 LEU B C 1
ATOM 5083 O O . LEU B 1 283 ? 23.781 25.156 12.148 1 90.81 283 LEU B O 1
ATOM 5087 N N . ASN B 1 284 ? 21.781 24.328 12.555 1 85.31 284 ASN B N 1
ATOM 5088 C CA . ASN B 1 284 ? 22.281 23.438 13.586 1 85.31 284 ASN B CA 1
ATOM 5089 C C . ASN B 1 284 ? 22.25 21.984 13.125 1 85.31 284 ASN B C 1
ATOM 5091 O O . ASN B 1 284 ? 21.172 21.422 12.875 1 85.31 284 ASN B O 1
ATOM 5095 N N . ILE B 1 285 ? 23.328 21.422 12.805 1 76.25 285 ILE B N 1
ATOM 5096 C CA . ILE B 1 285 ? 23.484 20.016 12.453 1 76.25 285 ILE B CA 1
ATOM 5097 C C . ILE B 1 285 ? 24 19.234 13.664 1 76.25 285 ILE B C 1
ATOM 5099 O O . ILE B 1 285 ? 25.078 19.531 14.18 1 76.25 285 ILE B O 1
ATOM 5103 N N . PRO B 1 286 ? 23.094 18.328 14.039 1 60.66 286 PRO B N 1
ATOM 5104 C CA . PRO B 1 286 ? 23.578 17.578 15.203 1 60.66 286 PRO B CA 1
ATOM 5105 C C . PRO B 1 286 ? 24.906 16.859 14.945 1 60.66 286 PRO B C 1
ATOM 5107 O O . PRO B 1 286 ? 25.156 16.422 13.82 1 60.66 286 PRO B O 1
ATOM 5110 N N . ALA B 1 287 ? 25.938 17.047 15.609 1 50.97 287 ALA B N 1
ATOM 5111 C CA . ALA B 1 287 ? 27.281 16.5 15.531 1 50.97 287 ALA B CA 1
ATOM 5112 C C . ALA B 1 287 ? 27.25 14.977 15.406 1 50.97 287 ALA B C 1
ATOM 5114 O O . ALA B 1 287 ? 26.484 14.305 16.109 1 50.97 287 ALA B O 1
ATOM 5115 N N . PHE B 1 288 ? 27.297 14.406 14.219 1 45.5 288 PHE B N 1
ATOM 5116 C CA . PHE B 1 288 ? 27.406 12.969 14.008 1 45.5 288 PHE B CA 1
ATOM 5117 C C . PHE B 1 288 ? 28.609 12.398 14.773 1 45.5 288 PHE B C 1
ATOM 5119 O O . PHE B 1 288 ? 29.625 13.078 14.945 1 45.5 288 PHE B O 1
ATOM 5126 N N . THR B 1 289 ? 28.375 11.281 15.547 1 39.81 289 THR B N 1
ATOM 5127 C CA . THR B 1 289 ? 29.5 10.453 15.961 1 39.81 289 THR B CA 1
ATOM 5128 C C . THR B 1 289 ? 30.234 9.883 14.75 1 39.81 289 THR B C 1
ATOM 5130 O O . THR B 1 289 ? 29.688 9.07 14.008 1 39.81 289 THR B O 1
ATOM 5133 N N . TYR B 1 290 ? 30.844 10.617 13.875 1 37 290 TYR B N 1
ATOM 5134 C CA . TYR B 1 290 ? 31.734 9.898 12.953 1 37 290 TYR B CA 1
ATOM 5135 C C . TYR B 1 290 ? 32.25 8.609 13.578 1 37 290 TYR B C 1
ATOM 5137 O O . TYR B 1 290 ? 32.281 8.484 14.805 1 37 290 TYR B O 1
ATOM 5145 N N . ARG B 1 291 ? 32.594 7.566 12.695 1 37.25 291 ARG B N 1
ATOM 5146 C CA . ARG B 1 291 ? 33.375 6.363 13 1 37.25 291 ARG B CA 1
ATOM 5147 C C . ARG B 1 291 ? 34.5 6.672 13.977 1 37.25 291 ARG B C 1
ATOM 5149 O O . ARG B 1 291 ? 35.375 5.824 14.227 1 37.25 291 ARG B O 1
ATOM 5156 N N . ARG B 1 292 ? 35.094 7.902 13.984 1 37.03 292 ARG B N 1
ATOM 5157 C CA . ARG B 1 292 ? 36.344 7.848 14.734 1 37.03 292 ARG B CA 1
ATOM 5158 C C . ARG B 1 292 ? 36.125 7.316 16.141 1 37.03 292 ARG B C 1
ATOM 5160 O O . ARG B 1 292 ? 35.062 7.484 16.719 1 37.03 292 ARG B O 1
ATOM 5167 N N . ASN B 1 293 ? 37.156 6.57 16.672 1 41.59 293 ASN B N 1
ATOM 5168 C CA . ASN B 1 293 ? 37.406 5.957 17.969 1 41.59 293 ASN B CA 1
ATOM 5169 C C . ASN B 1 293 ? 36.656 6.699 19.078 1 41.59 293 ASN B C 1
ATOM 5171 O O . ASN B 1 293 ? 35.875 6.094 19.828 1 41.59 293 ASN B O 1
ATOM 5175 N N . GLN B 1 294 ? 37.531 7.672 19.766 1 39.94 294 GLN B N 1
ATOM 5176 C CA . GLN B 1 294 ? 37.344 8.289 21.078 1 39.94 294 GLN B CA 1
ATOM 5177 C C . GLN B 1 294 ? 36.406 9.5 20.984 1 39.94 294 GLN B C 1
ATOM 5179 O O . GLN B 1 294 ? 36.844 10.578 20.562 1 39.94 294 GLN B O 1
ATOM 5184 N N . LEU B 1 295 ? 35.25 9.328 20.562 1 47.31 295 LEU B N 1
ATOM 5185 C CA . LEU B 1 295 ? 34.438 10.508 20.828 1 47.31 295 LEU B CA 1
ATOM 5186 C C . LEU B 1 295 ? 34.656 10.992 22.266 1 47.31 295 LEU B C 1
ATOM 5188 O O . LEU B 1 295 ? 34.719 10.188 23.188 1 47.31 295 LEU B O 1
ATOM 5192 N N . THR B 1 296 ? 35.156 12.156 22.328 1 51.12 296 THR B N 1
ATOM 5193 C CA . THR B 1 296 ? 35.25 12.648 23.703 1 51.12 296 THR B CA 1
ATOM 5194 C C . THR B 1 296 ? 33.875 12.617 24.375 1 51.12 296 THR B C 1
ATOM 5196 O O . THR B 1 296 ? 32.844 12.508 23.719 1 51.12 296 THR B O 1
ATOM 5199 N N . ASN B 1 297 ? 33.781 12.398 25.594 1 51.66 297 ASN B N 1
ATOM 5200 C CA . ASN B 1 297 ? 32.594 12.383 26.438 1 51.66 297 ASN B CA 1
ATOM 5201 C C . ASN B 1 297 ? 31.594 13.453 26 1 51.66 297 ASN B C 1
ATOM 5203 O O . ASN B 1 297 ? 30.391 13.219 26.016 1 51.66 297 ASN B O 1
ATOM 5207 N N . GLU B 1 298 ? 32.156 14.5 25.453 1 50.69 298 GLU B N 1
ATOM 5208 C CA . GLU B 1 298 ? 31.281 15.625 25.094 1 50.69 298 GLU B CA 1
ATOM 5209 C C . GLU B 1 298 ? 30.562 15.383 23.781 1 50.69 298 GLU B C 1
ATOM 5211 O O . GLU B 1 298 ? 29.391 15.727 23.625 1 50.69 298 GLU B O 1
ATOM 5216 N N . GLU B 1 299 ? 31.219 14.805 22.922 1 53.28 299 GLU B N 1
ATOM 5217 C CA . GLU B 1 299 ? 30.656 14.578 21.594 1 53.28 299 GLU B CA 1
ATOM 5218 C C . GLU B 1 299 ? 29.594 13.492 21.625 1 53.28 299 GLU B C 1
ATOM 5220 O O . GLU B 1 299 ? 28.578 13.586 20.922 1 53.28 299 GLU B O 1
ATOM 5225 N N . THR B 1 300 ? 29.891 12.586 22.422 1 53.84 300 THR B N 1
ATOM 5226 C CA . THR B 1 300 ? 28.922 11.523 22.609 1 53.84 300 THR B CA 1
ATOM 5227 C C . THR B 1 300 ? 27.625 12.078 23.203 1 53.84 300 THR B C 1
ATOM 5229 O O . THR B 1 300 ? 26.531 11.695 22.766 1 53.84 300 THR B O 1
ATOM 5232 N N . THR B 1 301 ? 27.891 13 24.125 1 53.66 301 THR B N 1
ATOM 5233 C CA . THR B 1 301 ? 26.719 13.594 24.766 1 53.66 301 THR B CA 1
ATOM 5234 C C . THR B 1 301 ? 25.938 14.438 23.766 1 53.66 301 THR B C 1
ATOM 5236 O O . THR B 1 301 ? 24.703 14.406 23.75 1 53.66 301 THR B O 1
ATOM 5239 N N . ARG B 1 302 ? 26.625 15.141 22.922 1 51.41 302 ARG B N 1
ATOM 5240 C CA . ARG B 1 302 ? 25.969 15.984 21.922 1 51.41 302 ARG B CA 1
ATOM 5241 C C . ARG B 1 302 ? 25.219 15.141 20.906 1 51.41 302 ARG B C 1
ATOM 5243 O O . ARG B 1 302 ? 24.109 15.484 20.5 1 51.41 302 ARG B O 1
ATOM 5250 N N . THR B 1 303 ? 25.875 14.156 20.453 1 54.88 303 THR B N 1
ATOM 5251 C CA . THR B 1 303 ? 25.266 13.266 19.469 1 54.88 303 THR B CA 1
ATOM 5252 C C . THR B 1 303 ? 23.984 12.641 20.016 1 54.88 303 THR B C 1
ATOM 5254 O O . THR B 1 303 ? 22.984 12.531 19.312 1 54.88 303 THR B O 1
ATOM 5257 N N . ARG B 1 304 ? 24.188 12.273 21.281 1 54.66 304 ARG B N 1
ATOM 5258 C CA . ARG B 1 304 ? 23.016 11.711 21.922 1 54.66 304 ARG B CA 1
ATOM 5259 C C . ARG B 1 304 ? 21.906 12.75 22.047 1 54.66 304 ARG B C 1
ATOM 5261 O O . ARG B 1 304 ? 20.719 12.438 21.875 1 54.66 304 ARG B O 1
ATOM 5268 N N . ARG B 1 305 ? 22.438 13.969 22.297 1 53.41 305 ARG B N 1
ATOM 5269 C CA . ARG B 1 305 ? 21.469 15.055 22.469 1 53.41 305 ARG B CA 1
ATOM 5270 C C . ARG B 1 305 ? 20.75 15.367 21.172 1 53.41 305 ARG B C 1
ATOM 5272 O O . ARG B 1 305 ? 19.547 15.602 21.156 1 53.41 305 ARG B O 1
ATOM 5279 N N . VAL B 1 306 ? 21.547 15.461 20.062 1 54.69 306 VAL B N 1
ATOM 5280 C CA . VAL B 1 306 ? 20.953 15.758 18.75 1 54.69 306 VAL B CA 1
ATOM 5281 C C . VAL B 1 306 ? 20.047 14.617 18.328 1 54.69 306 VAL B C 1
ATOM 5283 O O . VAL B 1 306 ? 18.969 14.852 17.781 1 54.69 306 VAL B O 1
ATOM 5286 N N . ALA B 1 307 ? 20.531 13.414 18.578 1 57.91 307 ALA B N 1
ATOM 5287 C CA . ALA B 1 307 ? 19.688 12.258 18.312 1 57.91 307 ALA B CA 1
ATOM 5288 C C . ALA B 1 307 ? 18.328 12.398 18.969 1 57.91 307 ALA B C 1
ATOM 5290 O O . ALA B 1 307 ? 17.297 12.07 18.359 1 57.91 307 ALA B O 1
ATOM 5291 N N . ASN B 1 308 ? 18.375 13.148 20.094 1 61.28 308 ASN B N 1
ATOM 5292 C CA . ASN B 1 308 ? 17.141 13.242 20.875 1 61.28 308 ASN B CA 1
ATOM 5293 C C . ASN B 1 308 ? 16.156 14.219 20.234 1 61.28 308 ASN B C 1
ATOM 5295 O O . ASN B 1 308 ? 14.953 13.961 20.219 1 61.28 308 ASN B O 1
ATOM 5299 N N . VAL B 1 309 ? 16.734 15.242 19.438 1 68.38 309 VAL B N 1
ATOM 5300 C CA . VAL B 1 309 ? 15.781 16.25 19 1 68.38 309 VAL B CA 1
ATOM 5301 C C . VAL B 1 309 ? 15.305 15.93 17.578 1 68.38 309 VAL B C 1
ATOM 5303 O O . VAL B 1 309 ? 14.195 16.281 17.188 1 68.38 309 VAL B O 1
ATOM 5306 N N . ARG B 1 310 ? 15.977 15.133 16.781 1 78.19 310 ARG B N 1
ATOM 5307 C CA . ARG B 1 310 ? 15.562 14.688 15.453 1 78.19 310 ARG B CA 1
ATOM 5308 C C . ARG B 1 310 ? 14.375 13.742 15.539 1 78.19 310 ARG B C 1
ATOM 5310 O O . ARG B 1 310 ? 13.633 13.57 14.562 1 78.19 310 ARG B O 1
ATOM 5317 N N . ILE B 1 311 ? 14.234 13.25 16.641 1 82.06 311 ILE B N 1
ATOM 5318 C CA . ILE B 1 311 ? 13.156 12.289 16.844 1 82.06 311 ILE B CA 1
ATOM 5319 C C . ILE B 1 311 ? 11.812 12.969 16.609 1 82.06 311 ILE B C 1
ATOM 5321 O O . ILE B 1 311 ? 10.859 12.328 16.156 1 82.06 311 ILE B O 1
ATOM 5325 N N . HIS B 1 312 ? 11.812 14.312 16.812 1 85.19 312 HIS B N 1
ATOM 5326 C CA . HIS B 1 312 ? 10.547 15.023 16.703 1 85.19 312 HIS B CA 1
ATOM 5327 C C . HIS B 1 312 ? 10.07 15.078 15.25 1 85.19 312 HIS B C 1
ATOM 5329 O O . HIS B 1 312 ? 8.883 14.891 14.977 1 85.19 312 HIS B O 1
ATOM 5335 N N . VAL B 1 313 ? 10.984 15.367 14.336 1 90.75 313 VAL B N 1
ATOM 5336 C CA . VAL B 1 313 ? 10.578 15.398 12.938 1 90.75 313 VAL B CA 1
ATOM 5337 C C . VAL B 1 313 ? 10.32 13.977 12.438 1 90.75 313 VAL B C 1
ATOM 5339 O O . VAL B 1 313 ? 9.422 13.742 11.633 1 90.75 313 VAL B O 1
ATOM 5342 N N . GLU B 1 314 ? 11.078 13.031 12.945 1 88.25 314 GLU B N 1
ATOM 5343 C CA . GLU B 1 314 ? 10.852 11.633 12.594 1 88.25 314 GLU B CA 1
ATOM 5344 C C . GLU B 1 314 ? 9.469 11.172 13.055 1 88.25 314 GLU B C 1
ATOM 5346 O O . GLU B 1 314 ? 8.766 10.477 12.312 1 88.25 314 GLU B O 1
ATOM 5351 N N . ARG B 1 315 ? 9.078 11.617 14.188 1 88.81 315 ARG B N 1
ATOM 5352 C CA . ARG B 1 315 ? 7.758 11.266 14.703 1 88.81 315 ARG B CA 1
ATOM 5353 C C . ARG B 1 315 ? 6.652 11.914 13.875 1 88.81 315 ARG B C 1
ATOM 5355 O O . ARG B 1 315 ? 5.625 11.289 13.609 1 88.81 315 ARG B O 1
ATOM 5362 N N . ALA B 1 316 ? 6.887 13.133 13.562 1 93.31 316 ALA B N 1
ATOM 5363 C CA . ALA B 1 316 ? 5.902 13.805 12.719 1 93.31 316 ALA B CA 1
ATOM 5364 C C . ALA B 1 316 ? 5.734 13.078 11.383 1 93.31 316 ALA B C 1
ATOM 5366 O O . ALA B 1 316 ? 4.613 12.883 10.914 1 93.31 316 ALA B O 1
ATOM 5367 N N . ILE B 1 317 ? 6.812 12.711 10.797 1 94.06 317 ILE B N 1
ATOM 5368 C CA . ILE B 1 317 ? 6.781 12 9.523 1 94.06 317 ILE B CA 1
ATOM 5369 C C . ILE B 1 317 ? 6.121 10.633 9.711 1 94.06 317 ILE B C 1
ATOM 5371 O O . ILE B 1 317 ? 5.367 10.18 8.844 1 94.06 317 ILE B O 1
ATOM 5375 N N . GLN B 1 318 ? 6.367 10.055 10.836 1 92.19 318 GLN B N 1
ATOM 5376 C CA . GLN B 1 318 ? 5.703 8.797 11.141 1 92.19 318 GLN B CA 1
ATOM 5377 C C . GLN B 1 318 ? 4.191 8.977 11.234 1 92.19 318 GLN B C 1
ATOM 5379 O O . GLN B 1 318 ? 3.428 8.133 10.758 1 92.19 318 GLN B O 1
ATOM 5384 N N . ARG B 1 319 ? 3.82 10.047 11.797 1 94.25 319 ARG B N 1
ATOM 5385 C CA . ARG B 1 319 ? 2.391 10.32 11.898 1 94.25 319 ARG B CA 1
ATOM 5386 C C . ARG B 1 319 ? 1.776 10.57 10.531 1 94.25 319 ARG B C 1
ATOM 5388 O O . ARG B 1 319 ? 0.627 10.195 10.281 1 94.25 319 ARG B O 1
ATOM 5395 N N . LEU B 1 320 ? 2.518 11.234 9.711 1 96.5 320 LEU B N 1
ATOM 5396 C CA . LEU B 1 320 ? 2.062 11.406 8.336 1 96.5 320 LEU B CA 1
ATOM 5397 C C . LEU B 1 320 ? 1.861 10.047 7.664 1 96.5 320 LEU B C 1
ATOM 5399 O O . LEU B 1 320 ? 0.863 9.836 6.973 1 96.5 320 LEU B O 1
ATOM 5403 N N . LYS B 1 321 ? 2.709 9.164 7.961 1 93.12 321 LYS B N 1
ATOM 5404 C CA . LYS B 1 321 ? 2.732 7.883 7.254 1 93.12 321 LYS B CA 1
ATOM 5405 C C . LYS B 1 321 ? 1.744 6.898 7.871 1 93.12 321 LYS B C 1
ATOM 5407 O O . LYS B 1 321 ? 1.643 5.754 7.422 1 93.12 321 LYS B O 1
ATOM 5412 N N . VAL B 1 322 ? 1.043 7.332 8.906 1 93.75 322 VAL B N 1
ATOM 5413 C CA . VAL B 1 322 ? -0.102 6.562 9.383 1 93.75 322 VAL B CA 1
ATOM 5414 C C . VAL B 1 322 ? -1.194 6.555 8.312 1 93.75 322 VAL B C 1
ATOM 5416 O O . VAL B 1 322 ? -1.998 5.625 8.242 1 93.75 322 VAL B O 1
ATOM 5419 N N . PHE B 1 323 ? -1.2 7.648 7.598 1 96.94 323 PHE B N 1
ATOM 5420 C CA . PHE B 1 323 ? -2.043 7.652 6.406 1 96.94 323 PHE B CA 1
ATOM 5421 C C . PHE B 1 323 ? -1.438 6.781 5.312 1 96.94 323 PHE B C 1
ATOM 5423 O O . PHE B 1 323 ? -0.44 7.152 4.695 1 96.94 323 PHE B O 1
ATOM 5430 N N . LYS B 1 324 ? -2.102 5.719 5.012 1 95 324 LYS B N 1
ATOM 5431 C CA . LYS B 1 324 ? -1.531 4.648 4.195 1 95 324 LYS B CA 1
ATOM 5432 C C . LYS B 1 324 ? -1.315 5.113 2.756 1 95 324 LYS B C 1
ATOM 5434 O O . LYS B 1 324 ? -0.441 4.598 2.059 1 95 324 LYS B O 1
ATOM 5439 N N . ILE B 1 325 ? -1.998 6.145 2.336 1 96.19 325 ILE B N 1
ATOM 5440 C CA . ILE B 1 325 ? -1.78 6.688 0.999 1 96.19 325 ILE B CA 1
ATOM 5441 C C . ILE B 1 325 ? -0.332 7.152 0.86 1 96.19 325 ILE B C 1
ATOM 5443 O O . ILE B 1 325 ? 0.222 7.16 -0.241 1 96.19 325 ILE B O 1
ATOM 5447 N N . LEU B 1 326 ? 0.272 7.461 2.027 1 95.44 326 LEU B N 1
ATOM 5448 C CA . LEU B 1 326 ? 1.63 7.992 1.986 1 95.44 326 LEU B CA 1
ATOM 5449 C C . LEU B 1 326 ? 2.648 6.914 2.338 1 95.44 326 LEU B C 1
ATOM 5451 O O . LEU B 1 326 ? 3.848 7.09 2.115 1 95.44 326 LEU B O 1
ATOM 5455 N N . SER B 1 327 ? 2.26 5.84 2.924 1 92.69 327 SER B N 1
ATOM 5456 C CA . SER B 1 327 ? 3.229 4.836 3.352 1 92.69 327 SER B CA 1
ATOM 5457 C C . SER B 1 327 ? 3.135 3.578 2.492 1 92.69 327 SER B C 1
ATOM 5459 O O . SER B 1 327 ? 3.979 2.684 2.598 1 92.69 327 SER B O 1
ATOM 5461 N N . GLN B 1 328 ? 2.131 3.512 1.777 1 90.62 328 GLN B N 1
ATOM 5462 C CA . GLN B 1 328 ? 2.041 2.492 0.737 1 90.62 328 GLN B CA 1
ATOM 5463 C C . GLN B 1 328 ? 2.305 3.088 -0.642 1 90.62 328 GLN B C 1
ATOM 5465 O O . GLN B 1 328 ? 3.074 4.043 -0.775 1 90.62 328 GLN B O 1
ATOM 5470 N N . THR B 1 329 ? 1.78 2.516 -1.688 1 86.94 329 THR B N 1
ATOM 5471 C CA . THR B 1 329 ? 1.993 3.031 -3.037 1 86.94 329 THR B CA 1
ATOM 5472 C C . THR B 1 329 ? 0.87 3.984 -3.434 1 86.94 329 THR B C 1
ATOM 5474 O O . THR B 1 329 ? -0.307 3.621 -3.383 1 86.94 329 THR B O 1
ATOM 5477 N N . VAL B 1 330 ? 1.297 5.223 -3.715 1 89.81 330 VAL B N 1
ATOM 5478 C CA . VAL B 1 330 ? 0.32 6.191 -4.199 1 89.81 330 VAL B CA 1
ATOM 5479 C C . VAL B 1 330 ? -0.196 5.762 -5.574 1 89.81 330 VAL B C 1
ATOM 5481 O O . VAL B 1 330 ? 0.585 5.594 -6.512 1 89.81 330 VAL B O 1
ATOM 5484 N N . PRO B 1 331 ? -1.47 5.609 -5.594 1 88.94 331 PRO B N 1
ATOM 5485 C CA . PRO B 1 331 ? -2.006 5.242 -6.906 1 88.94 331 PRO B CA 1
ATOM 5486 C C . PRO B 1 331 ? -1.795 6.332 -7.953 1 88.94 331 PRO B C 1
ATOM 5488 O O . PRO B 1 331 ? -1.83 7.523 -7.629 1 88.94 331 PRO B O 1
ATOM 5491 N N . ILE B 1 332 ? -1.754 5.957 -9.156 1 86.12 332 ILE B N 1
ATOM 5492 C CA . ILE B 1 332 ? -1.499 6.871 -10.266 1 86.12 332 ILE B CA 1
ATOM 5493 C C . ILE B 1 332 ? -2.648 7.867 -10.391 1 86.12 332 ILE B C 1
ATOM 5495 O O . ILE B 1 332 ? -2.434 9.031 -10.742 1 86.12 332 ILE B O 1
ATOM 5499 N N . SER B 1 333 ? -3.82 7.488 -10.094 1 87.94 333 SER B N 1
ATOM 5500 C CA . SER B 1 333 ? -4.996 8.344 -10.203 1 87.94 333 SER B CA 1
ATOM 5501 C C . SER B 1 333 ? -4.945 9.477 -9.18 1 87.94 333 SER B C 1
ATOM 5503 O O . SER B 1 333 ? -5.617 10.5 -9.344 1 87.94 333 SER B O 1
ATOM 5505 N N . MET B 1 334 ? -4.141 9.25 -8.172 1 92.06 334 MET B N 1
ATOM 5506 C CA . MET B 1 334 ? -4.055 10.242 -7.105 1 92.06 334 MET B CA 1
ATOM 5507 C C . MET B 1 334 ? -2.838 11.141 -7.293 1 92.06 334 MET B C 1
ATOM 5509 O O . MET B 1 334 ? -2.713 12.172 -6.629 1 92.06 334 MET B O 1
ATOM 5513 N N . ALA B 1 335 ? -2.018 10.828 -8.227 1 90.75 335 ALA B N 1
ATOM 5514 C CA . ALA B 1 335 ? -0.737 11.508 -8.422 1 90.75 335 ALA B CA 1
ATOM 5515 C C . ALA B 1 335 ? -0.938 12.992 -8.695 1 90.75 335 ALA B C 1
ATOM 5517 O O . ALA B 1 335 ? -0.245 13.836 -8.117 1 90.75 335 ALA B O 1
ATOM 5518 N N . PRO B 1 336 ? -1.957 13.352 -9.484 1 92.62 336 PRO B N 1
ATOM 5519 C CA . PRO B 1 336 ? -2.133 14.773 -9.773 1 92.62 336 PRO B CA 1
ATOM 5520 C C . PRO B 1 336 ? -2.543 15.586 -8.547 1 92.62 336 PRO B C 1
ATOM 5522 O O . PRO B 1 336 ? -2.395 16.812 -8.531 1 92.62 336 PRO B O 1
ATOM 5525 N N . LYS B 1 337 ? -2.99 14.922 -7.547 1 97 337 LYS B N 1
ATOM 5526 C CA . LYS B 1 337 ? -3.51 15.625 -6.379 1 97 337 LYS B CA 1
ATOM 5527 C C . LYS B 1 337 ? -2.611 15.414 -5.164 1 97 337 LYS B C 1
ATOM 5529 O O . LYS B 1 337 ? -3.016 15.688 -4.031 1 97 337 LYS B O 1
ATOM 5534 N N . LEU B 1 338 ? -1.449 14.961 -5.426 1 97.38 338 LEU B N 1
ATOM 5535 C CA . LEU B 1 338 ? -0.568 14.547 -4.344 1 97.38 338 LEU B CA 1
ATOM 5536 C C . LEU B 1 338 ? -0.223 15.727 -3.438 1 97.38 338 LEU B C 1
ATOM 5538 O O . LEU B 1 338 ? -0.113 15.57 -2.221 1 97.38 338 LEU B O 1
ATOM 5542 N N . ASP B 1 339 ? -0.073 16.938 -3.988 1 98.19 339 ASP B N 1
ATOM 5543 C CA . ASP B 1 339 ? 0.227 18.109 -3.176 1 98.19 339 ASP B CA 1
ATOM 5544 C C . ASP B 1 339 ? -0.899 18.391 -2.186 1 98.19 339 ASP B C 1
ATOM 5546 O O . ASP B 1 339 ? -0.646 18.656 -1.008 1 98.19 339 ASP B O 1
ATOM 5550 N N . ASN B 1 340 ? -2.08 18.297 -2.664 1 98.69 340 ASN B N 1
ATOM 5551 C CA . ASN B 1 340 ? -3.234 18.469 -1.789 1 98.69 340 ASN B CA 1
ATOM 5552 C C . ASN B 1 340 ? -3.293 17.375 -0.72 1 98.69 340 ASN B C 1
ATOM 5554 O O . ASN B 1 340 ? -3.609 17.656 0.438 1 98.69 340 ASN B O 1
ATOM 5558 N N . ILE B 1 341 ? -2.986 16.172 -1.12 1 98.75 341 ILE B N 1
ATOM 5559 C CA . ILE B 1 341 ? -3.018 15.047 -0.203 1 98.75 341 ILE B CA 1
ATOM 5560 C C . ILE B 1 341 ? -2.016 15.266 0.927 1 98.75 341 ILE B C 1
ATOM 5562 O O . ILE B 1 341 ? -2.324 15.023 2.096 1 98.75 341 ILE B O 1
ATOM 5566 N N . LEU B 1 342 ? -0.854 15.758 0.568 1 98.69 342 LEU B N 1
ATOM 5567 C CA . LEU B 1 342 ? 0.165 16.062 1.568 1 98.69 342 LEU B CA 1
ATOM 5568 C C . LEU B 1 342 ? -0.333 17.109 2.557 1 98.69 342 LEU B C 1
ATOM 5570 O O . LEU B 1 342 ? -0.194 16.938 3.77 1 98.69 342 LEU B O 1
ATOM 5574 N N . THR B 1 343 ? -0.945 18.109 2.059 1 98.62 343 THR B N 1
ATOM 5575 C CA . THR B 1 343 ? -1.488 19.172 2.895 1 98.62 343 THR B CA 1
ATOM 5576 C C . THR B 1 343 ? -2.576 18.641 3.82 1 98.62 343 THR B C 1
ATOM 5578 O O . THR B 1 343 ? -2.594 18.953 5.012 1 98.62 343 THR B O 1
ATOM 5581 N N . ILE B 1 344 ? -3.42 17.828 3.271 1 98.75 344 ILE B N 1
ATOM 5582 C CA . ILE B 1 344 ? -4.523 17.266 4.039 1 98.75 344 ILE B CA 1
ATOM 5583 C C . ILE B 1 344 ? -3.979 16.406 5.184 1 98.75 344 ILE B C 1
ATOM 5585 O O . ILE B 1 344 ? -4.383 16.578 6.336 1 98.75 344 ILE B O 1
ATOM 5589 N N . CYS B 1 345 ? -3.096 15.531 4.859 1 98.56 345 CYS B N 1
ATOM 5590 C CA . CYS B 1 345 ? -2.541 14.641 5.867 1 98.56 345 CYS B CA 1
ATOM 5591 C C . CYS B 1 345 ? -1.812 15.422 6.949 1 98.56 345 CYS B C 1
ATOM 5593 O O . CYS B 1 345 ? -1.95 15.125 8.141 1 98.56 345 CYS B O 1
ATOM 5595 N N . ALA B 1 346 ? -1.057 16.438 6.535 1 98.56 346 ALA B N 1
ATOM 5596 C CA . ALA B 1 346 ? -0.364 17.281 7.512 1 98.56 346 ALA B CA 1
ATOM 5597 C C . ALA B 1 346 ? -1.356 18 8.422 1 98.56 346 ALA B C 1
ATOM 5599 O O . ALA B 1 346 ? -1.155 18.078 9.633 1 98.56 346 ALA B O 1
ATOM 5600 N N . GLY B 1 347 ? -2.361 18.516 7.828 1 98.12 347 GLY B N 1
ATOM 5601 C CA . GLY B 1 347 ? -3.398 19.172 8.617 1 98.12 347 GLY B CA 1
ATOM 5602 C C . GLY B 1 347 ? -4.062 18.25 9.617 1 98.12 347 GLY B C 1
ATOM 5603 O O . GLY B 1 347 ? -4.281 18.625 10.766 1 98.12 347 GLY B O 1
ATOM 5604 N N . LEU B 1 348 ? -4.359 17.062 9.148 1 98 348 LEU B N 1
ATOM 5605 C CA . LEU B 1 348 ? -5.012 16.094 10.023 1 98 348 LEU B CA 1
ATOM 5606 C C . LEU B 1 348 ? -4.082 15.672 11.156 1 98 348 LEU B C 1
ATOM 5608 O O . LEU B 1 348 ? -4.531 15.461 12.281 1 98 348 LEU B O 1
ATOM 5612 N N . VAL B 1 349 ? -2.842 15.547 10.883 1 97.5 349 VAL B N 1
ATOM 5613 C CA . VAL B 1 349 ? -1.857 15.219 11.906 1 97.5 349 VAL B CA 1
ATOM 5614 C C . VAL B 1 349 ? -1.83 16.312 12.969 1 97.5 349 VAL B C 1
ATOM 5616 O O . VAL B 1 349 ? -1.735 16.016 14.164 1 97.5 349 VAL B O 1
ATOM 5619 N N . ASN B 1 350 ? -1.916 17.562 12.555 1 96.62 350 ASN B N 1
ATOM 5620 C CA . ASN B 1 350 ? -1.864 18.688 13.469 1 96.62 350 ASN B CA 1
ATOM 5621 C C . ASN B 1 350 ? -3.123 18.766 14.328 1 96.62 350 ASN B C 1
ATOM 5623 O O . ASN B 1 350 ? -3.137 19.453 15.352 1 96.62 350 ASN B O 1
ATOM 5627 N N . LEU B 1 351 ? -4.203 18.125 13.867 1 94.19 351 LEU B N 1
ATOM 5628 C CA . LEU B 1 351 ? -5.418 18.094 14.68 1 94.19 351 LEU B CA 1
ATOM 5629 C C . LEU B 1 351 ? -5.262 17.141 15.859 1 94.19 351 LEU B C 1
ATOM 5631 O O . LEU B 1 351 ? -5.996 17.25 16.844 1 94.19 351 LEU B O 1
ATOM 5635 N N . LYS B 1 352 ? -4.34 16.25 15.656 1 84.25 352 LYS B N 1
ATOM 5636 C CA . LYS B 1 352 ? -4.105 15.289 16.734 1 84.25 352 LYS B CA 1
ATOM 5637 C C . LYS B 1 352 ? -3.393 15.961 17.906 1 84.25 352 LYS B C 1
ATOM 5639 O O . LYS B 1 352 ? -2.777 17.016 17.75 1 84.25 352 LYS B O 1
ATOM 5644 N N . SER B 1 353 ? -3.707 15.594 19.203 1 61.84 353 SER B N 1
ATOM 5645 C CA . SER B 1 353 ? -3.119 16.188 20.391 1 61.84 353 SER B CA 1
ATOM 5646 C C . SER B 1 353 ? -1.611 16.359 20.25 1 61.84 353 SER B C 1
ATOM 5648 O O . SER B 1 353 ? -0.974 15.633 19.469 1 61.84 353 SER B O 1
ATOM 5650 N N . PRO B 1 354 ? -1.139 17.453 20.938 1 56.91 354 PRO B N 1
ATOM 5651 C CA . PRO B 1 354 ? 0.282 17.797 20.812 1 56.91 354 PRO B CA 1
ATOM 5652 C C . PRO B 1 354 ? 1.191 16.578 21 1 56.91 354 PRO B C 1
ATOM 5654 O O . PRO B 1 354 ? 0.882 15.688 21.797 1 56.91 354 PRO B O 1
ATOM 5657 N N . LEU B 1 355 ? 2.096 16.328 20.047 1 47.44 355 LEU B N 1
ATOM 5658 C CA . LEU B 1 355 ? 3.066 15.242 20.031 1 47.44 355 LEU B CA 1
ATOM 5659 C C . LEU B 1 355 ? 3.814 15.156 21.359 1 47.44 355 LEU B C 1
ATOM 5661 O O . LEU B 1 355 ? 4.211 14.07 21.781 1 47.44 355 LEU B O 1
ATOM 5665 N N . ILE B 1 356 ? 4.305 16.344 22.016 1 46.16 356 ILE B N 1
ATOM 5666 C CA . ILE B 1 356 ? 5.133 16.344 23.219 1 46.16 356 ILE B CA 1
ATOM 5667 C C . ILE B 1 356 ? 4.281 16.719 24.422 1 46.16 356 ILE B C 1
ATOM 5669 O O . ILE B 1 356 ? 3.617 17.766 24.422 1 46.16 356 ILE B O 1
ATOM 5673 N N . ARG B 1 357 ? 4.055 15.719 25.359 1 41.72 357 ARG B N 1
ATOM 5674 C CA . ARG B 1 357 ? 3.504 16.016 26.672 1 41.72 357 ARG B CA 1
ATOM 5675 C C . ARG B 1 357 ? 4.418 16.969 27.453 1 41.72 357 ARG B C 1
ATOM 5677 O O . ARG B 1 357 ? 5.578 16.641 27.719 1 41.72 357 ARG B O 1
ATOM 5684 N N . VAL B 1 358 ? 4.242 18.172 27.438 1 42.75 358 VAL B N 1
ATOM 5685 C CA . VAL B 1 358 ? 4.926 19.016 28.422 1 42.75 358 VAL B CA 1
ATOM 5686 C C . VAL B 1 358 ? 4.504 18.609 29.828 1 42.75 358 VAL B C 1
ATOM 5688 O O . VAL B 1 358 ? 3.311 18.531 30.141 1 42.75 358 VAL B O 1
ATOM 5691 N N . PRO B 1 359 ? 5.434 17.938 30.594 1 36.09 359 PRO B N 1
ATOM 5692 C CA . PRO B 1 359 ? 5.047 17.719 31.984 1 36.09 359 PRO B CA 1
ATOM 5693 C C . PRO B 1 359 ? 4.477 18.969 32.656 1 36.09 359 PRO B C 1
ATOM 5695 O O . PRO B 1 359 ? 5.055 20.047 32.5 1 36.09 359 PRO B O 1
ATOM 5698 N N . ARG B 1 360 ? 3.236 19.031 32.906 1 32.56 360 ARG B N 1
ATOM 5699 C CA . ARG B 1 360 ? 2.721 20.094 33.75 1 32.56 360 ARG B CA 1
ATOM 5700 C C . ARG B 1 360 ? 3.531 20.188 35.031 1 32.56 360 ARG B C 1
ATOM 5702 O O . ARG B 1 360 ? 3.918 19.172 35.625 1 32.56 360 ARG B O 1
ATOM 5709 N N . GLU B 1 361 ? 4.199 21.25 35.281 1 29.39 361 GLU B N 1
ATOM 5710 C CA . GLU B 1 361 ? 4.688 21.594 36.625 1 29.39 361 GLU B CA 1
ATOM 5711 C C . GLU B 1 361 ? 3.631 21.297 37.688 1 29.39 361 GLU B C 1
ATOM 5713 O O . GLU B 1 361 ? 2.516 21.828 37.625 1 29.39 361 GLU B O 1
ATOM 5718 N N . VAL B 1 362 ? 3.734 20.25 38.406 1 22.69 362 VAL B N 1
ATOM 5719 C CA . VAL B 1 362 ? 3.168 20.234 39.75 1 22.69 362 VAL B CA 1
ATOM 5720 C C . VAL B 1 362 ? 3.936 21.203 40.656 1 22.69 362 VAL B C 1
ATOM 5722 O O . VAL B 1 362 ? 5.168 21.219 40.656 1 22.69 362 VAL B O 1
#

Foldseek 3Di:
DPDDPDDDDDDDDDDDDDDDDPPDDDDPPPPPPPPPPPPPPPVPPPPPCPVPCDDP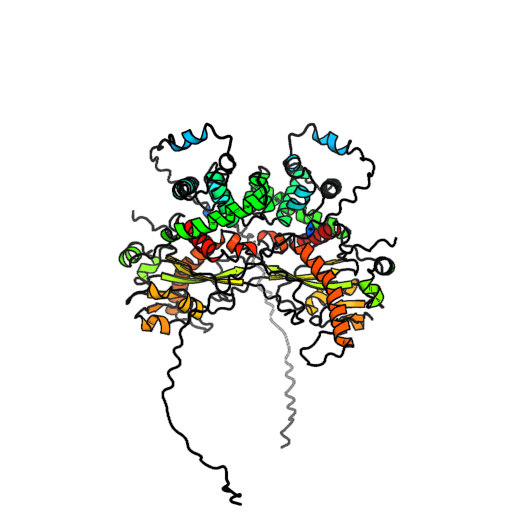PPPPPVVVVVPPDPDALCVVQQVFQVSCCQQQVGGSVVLVVVLVVCVVVDDPVQPHDSSLLSSLLSNCQLVVDDLVVSCVSRVHDSVSSLVSNVSVLVSLLVVLLVLQAQDDQVVLLVLAAPLCVVPPSQARKEKDKDKFFADDDPPPPPPDPCPVPCVPTWMWMKMWIARLLQATNDIFAIHTPVDAPQRRCVPRCVLVSDAASHEYEYEPSHPCQVVQVVRNYHYDHQQDPPPDDPPDPVNVVSNVSSVVRNVSVVVSVVQLVSRVCGVHYPYPSCVVSRSSSSSNSSSSSSSDPGPDPRPPDD/DDDDPDDDDDDDDDDDDDDDDPPDDDDDDPPPPPPPPVPPPPPPPPPPCPVPCDDPPPPPPVVVVVPPDPDALCVVQQVFQVSCCQQQVGGSVVLVVVLVVCVVVDDPVQPHDSSLLSSLLSNCQLVVDDLVVSCVSRVHDSVSSLVSNVSVLVSLLVVLLVLQAQDDQVVLLVLAAPLCCVPPSQARKEKDKDKFFADDDPPPPPPDPCPVPCVPTWMWMKMWIARLQQATNDIFAIHTPVDAPQRRCVPRCVLVSDAASHEYEYEPSHPNQVVQVVRNYHYDYQQDPPPDDPPDPVNVVSNVSSVVRNVSVVVSVVQLVSRVCGVHYPYPSCVVSRSSSSSNSSSSSSNPPGPDPRPPDD

Secondary structure (DSSP, 8-state):
------------------------------------------GGG---------------HHHHTTSSS---HHHHH-SSHHHHHHHHSS-HHHHHHHHHHHGGG--TT--S-HHHHHHHHHHHHHH---HHHHHHHTT--HHHHHHHHHHHHHHHHHHGGGGS----HHHHHHT--HHHHHH-TTEEEEEEEEEEEE----------S--------EEEEEEEEE-TTS-EEEEPPPEETT--HHHHHHHSSGGGG--TT-EEE--TT---HHHHHTTT-EEE------S-S---HHHHHHHHHHHHHHHHHHHHHHHHTTSHHHHSEEPGGGGGGHHHHHHHHHHHHHHS--SS------/------------------------------------------GGG--------------HHHHHTTSSS---HHHHH-SSHHHHHHHHSS-HHHHHHHHHHHGGG--TT--S-HHHHHHHHHHHHHH---HHHHHHHTT--HHHHHHHHHHHHHHHHHHGGGGS----HHHHHHT--HHHHHH-TTEEEEEEEEEEEE----------S--------EEEEEEEEE-TTS-EEEEPPPEETT--HHHHHHHSSGGGG--TT-EEE--TT---HHHHHTTT-EEE------S-S---HHHHHHHHHHHHHHHHHHHHHHHHTTSHHHHSEEPGGGGGGHHHHHHHHHHHHHHS--SS------

InterPro domains:
  IPR027805 Transposase, Helix-turn-helix domain [PF13613] (112-160)
  IPR027806 Harbinger transposase-derived nuclease domain [PF13359] (191-350)

pLDDT: mean 73.44, std 30.24, range [15.28, 98.75]

Organism: Merluccius polli (NCBI:txid89951)

Nearest PDB structures (foldseek):
  4dqs-assembly1_A  TM=4.784E-01  e=4.498E-01  Geobacillus kaustophilus HTA426
  4ds4-assembly1_A  TM=4.309E-01  e=2.925E-01  Geobacillus kaustophilus HTA426
  4dqq-assembly1_A  TM=4.656E-01  e=6.918E-01  Geobacillus kaustophilus HTA426
  3po4-assembly1_A  TM=4.842E-01  e=1.636E+00  Thermus aquaticus
  8ef9-assembly1_A  TM=3.574E-01  e=2.029E+00  Lates calcarifer